Protein AF-A0A2N2LHU9-F1 (afdb_monomer_lite)

Radius of gyration: 34.65 Å; chains: 1; bounding box: 88×57×126 Å

Secondary structure (DSSP, 8-state):
-HHHHHHHHHHHHHHHHHHHHHHHHHHHHHHHTT-HHHHHHHHHHTTHHHHIIIIIHHHHHHHHHHTHHHHS-TTTTT-----SHHHHHHHHHHHHHHS-HHHHHHHHHHHHHHHHHHHTTSSS--EEEE--HHHHHHHHS-BTTBPPHHHHHHHHTTHHHHHHHHHHHHHHHHHTSTTPPPS-SPPHHHHHGGGHHHHHHHHHHHHHHHHHHHHHHHTTS-S--EEEE--TT-GGGHHHHHHHHTS-HHHHHHH-EEEEHHHHHHHHHT-S-TTTS-HHHHHHTTSTT-EEEEHHHHHHHHHHHHHHHHHTT----SPPHHHHHHHHHHHHHHHHHHHHHHHHHHHHHHHHHH-SSHHHHHHHHHHHHHHHHHHHHHHIIIIIIIIIIHHHHHHHHHHHH-TT-SS-HHHHHHHHHHHHHHHHHHHHHHHHHHHHHHHHHHHHHHHHHHHHHHSPP------------

Structure (mmCIF, N/CA/C/O backbone):
data_AF-A0A2N2LHU9-F1
#
_entry.id   AF-A0A2N2LHU9-F1
#
loop_
_atom_site.group_PDB
_atom_site.id
_atom_site.type_symbol
_atom_site.label_atom_id
_atom_site.label_alt_id
_atom_site.label_comp_id
_atom_site.label_asym_id
_atom_site.label_entity_id
_atom_site.label_seq_id
_atom_site.pdbx_PDB_ins_code
_atom_site.Cartn_x
_atom_site.Cartn_y
_atom_site.Cartn_z
_atom_site.occupancy
_atom_site.B_iso_or_equiv
_atom_site.auth_seq_id
_atom_site.auth_comp_id
_atom_site.auth_asym_id
_atom_site.auth_atom_id
_atom_site.pdbx_PDB_model_num
ATOM 1 N N . MET A 1 1 ? 30.032 17.523 -57.297 1.00 66.62 1 MET A N 1
ATOM 2 C CA . MET A 1 1 ? 29.019 16.484 -56.972 1.00 66.62 1 MET A CA 1
ATOM 3 C C . MET A 1 1 ? 29.420 15.546 -55.828 1.00 66.62 1 MET A C 1
ATOM 5 O O . MET A 1 1 ? 28.593 15.325 -54.955 1.00 66.62 1 MET A O 1
ATOM 9 N N . ILE A 1 2 ? 30.651 15.016 -55.773 1.00 69.50 2 ILE A N 1
ATOM 10 C CA . ILE A 1 2 ? 31.076 14.074 -54.710 1.00 69.50 2 ILE A CA 1
ATOM 11 C C . ILE A 1 2 ? 31.023 14.704 -53.305 1.00 69.50 2 ILE A C 1
ATOM 13 O O . ILE A 1 2 ? 30.511 14.085 -52.378 1.00 69.50 2 ILE A O 1
ATOM 17 N N . VAL A 1 3 ? 31.487 15.950 -53.156 1.00 67.38 3 VAL A N 1
ATOM 18 C CA . VAL A 1 3 ? 31.478 16.673 -51.868 1.00 67.38 3 VAL A CA 1
ATOM 19 C C . VAL A 1 3 ? 30.050 16.930 -51.371 1.00 67.38 3 VAL A C 1
ATOM 21 O O . VAL A 1 3 ? 29.759 16.669 -50.212 1.00 67.38 3 VAL A O 1
ATOM 24 N N . ALA A 1 4 ? 29.134 17.331 -52.259 1.00 70.19 4 ALA A N 1
ATOM 25 C CA . ALA A 1 4 ? 27.726 17.558 -51.918 1.00 70.19 4 ALA A CA 1
ATOM 26 C C . ALA A 1 4 ? 27.009 16.269 -51.475 1.00 70.19 4 ALA A C 1
ATOM 28 O O . ALA A 1 4 ? 26.271 16.289 -50.497 1.00 70.19 4 ALA A O 1
ATOM 29 N N . ARG A 1 5 ? 27.278 15.127 -52.130 1.00 73.00 5 ARG A N 1
ATOM 30 C CA . ARG A 1 5 ? 26.761 13.817 -51.688 1.00 73.00 5 ARG A CA 1
ATOM 31 C C . ARG A 1 5 ? 27.273 13.425 -50.303 1.00 73.00 5 ARG A C 1
ATOM 33 O O . ARG A 1 5 ? 26.513 12.877 -49.517 1.00 73.00 5 ARG A O 1
ATOM 40 N N . ARG A 1 6 ? 28.546 13.704 -50.007 1.00 70.44 6 ARG A N 1
ATOM 41 C CA . ARG A 1 6 ? 29.151 13.407 -48.700 1.00 70.44 6 ARG A CA 1
ATOM 42 C C . ARG A 1 6 ? 28.609 14.317 -47.598 1.00 70.44 6 ARG A C 1
ATOM 44 O O . ARG A 1 6 ? 28.276 13.818 -46.534 1.00 70.44 6 ARG A O 1
ATOM 51 N N . ALA A 1 7 ? 28.459 15.612 -47.869 1.00 71.50 7 ALA A N 1
ATOM 52 C CA . ALA A 1 7 ? 27.870 16.559 -46.924 1.00 71.50 7 ALA A CA 1
ATOM 53 C C . ALA A 1 7 ? 26.404 16.215 -46.609 1.00 71.50 7 ALA A C 1
ATOM 55 O O . ALA A 1 7 ? 26.019 16.184 -45.444 1.00 71.50 7 ALA A O 1
ATOM 56 N N . LEU A 1 8 ? 25.615 15.868 -47.634 1.00 72.19 8 LEU A N 1
ATOM 57 C CA . LEU A 1 8 ? 24.232 15.420 -47.465 1.00 72.19 8 LEU A CA 1
ATOM 58 C C . LEU A 1 8 ? 24.150 14.121 -46.651 1.00 72.19 8 LEU A C 1
ATOM 60 O O . LEU A 1 8 ? 23.290 14.003 -45.786 1.00 72.19 8 LEU A O 1
ATOM 64 N N . ALA A 1 9 ? 25.058 13.168 -46.897 1.00 67.75 9 ALA A N 1
ATOM 65 C CA . ALA A 1 9 ? 25.131 11.932 -46.124 1.00 67.75 9 ALA A CA 1
ATOM 66 C C . ALA A 1 9 ? 25.376 12.223 -44.639 1.00 67.75 9 ALA A C 1
ATOM 68 O O . ALA A 1 9 ? 24.613 11.752 -43.808 1.00 67.75 9 ALA A O 1
ATOM 69 N N . VAL A 1 10 ? 26.371 13.055 -44.312 1.00 69.50 10 VAL A N 1
ATOM 70 C CA . VAL A 1 10 ? 26.680 13.427 -42.921 1.00 69.50 10 VAL A CA 1
ATOM 71 C C . VAL A 1 10 ? 25.481 14.104 -42.248 1.00 69.50 10 VAL A C 1
ATOM 73 O O . VAL A 1 10 ? 25.093 13.714 -41.145 1.00 69.50 10 VAL A O 1
ATOM 76 N N . PHE A 1 11 ? 24.848 15.058 -42.937 1.00 72.06 11 PHE A N 1
ATOM 77 C CA . PHE A 1 11 ? 23.692 15.790 -42.417 1.00 72.06 11 PHE A CA 1
ATOM 78 C C . PHE A 1 11 ? 22.481 14.886 -42.146 1.00 72.06 11 PHE A C 1
ATOM 80 O O . PHE A 1 11 ? 21.803 15.073 -41.145 1.00 72.06 11 PHE A O 1
ATOM 87 N N . LEU A 1 12 ? 22.234 13.876 -42.988 1.00 69.88 12 LEU A N 1
ATOM 88 C CA . LEU A 1 12 ? 21.182 12.877 -42.760 1.00 69.88 12 LEU A CA 1
ATOM 89 C C . LEU A 1 12 ? 21.553 11.879 -41.659 1.00 69.88 12 LEU A C 1
ATOM 91 O O . LEU A 1 12 ? 20.685 11.454 -40.903 1.00 69.88 12 LEU A O 1
ATOM 95 N N . THR A 1 13 ? 22.830 11.506 -41.547 1.00 67.56 13 THR A N 1
ATOM 96 C CA . THR A 1 13 ? 23.262 10.504 -40.566 1.00 67.56 13 THR A CA 1
ATOM 97 C C . THR A 1 13 ? 23.193 10.994 -39.128 1.00 67.56 13 THR A C 1
ATOM 99 O O . THR A 1 13 ? 22.858 10.196 -38.267 1.00 67.56 13 THR A O 1
ATOM 102 N N . LEU A 1 14 ? 23.453 12.275 -38.851 1.00 68.19 14 LEU A N 1
ATOM 103 C CA . LEU A 1 14 ? 23.440 12.818 -37.485 1.00 68.19 14 LEU A CA 1
ATOM 104 C C . LEU A 1 14 ? 22.078 12.711 -36.765 1.00 68.19 14 LEU A C 1
ATOM 106 O O . LEU A 1 14 ? 22.046 12.127 -35.683 1.00 68.19 14 LEU A O 1
ATOM 110 N N . PRO A 1 15 ? 20.950 13.202 -37.319 1.00 69.62 15 PRO A N 1
ATOM 111 C CA . PRO A 1 15 ? 19.649 13.092 -36.658 1.00 69.62 15 PRO A CA 1
ATOM 112 C C . PRO A 1 15 ? 19.179 11.637 -36.563 1.00 69.62 15 PRO A C 1
ATOM 114 O O . PRO A 1 15 ? 18.607 11.240 -35.553 1.00 69.62 15 PRO A O 1
ATOM 117 N N . LEU A 1 16 ? 19.470 10.818 -37.578 1.00 68.19 16 LEU A N 1
ATOM 118 C CA . LEU A 1 16 ? 19.182 9.384 -37.542 1.00 68.19 16 LEU A CA 1
ATOM 119 C C . LEU A 1 16 ? 20.010 8.671 -36.461 1.00 68.19 16 LEU A C 1
ATOM 121 O O . LEU A 1 16 ? 19.505 7.781 -35.791 1.00 68.19 16 LEU A O 1
ATOM 125 N N . LEU A 1 17 ? 21.265 9.068 -36.257 1.00 66.44 17 LEU A N 1
ATOM 126 C CA . LEU A 1 17 ? 22.128 8.510 -35.220 1.00 66.44 17 LEU A CA 1
ATOM 127 C C . LEU A 1 17 ? 21.640 8.901 -33.824 1.00 66.44 17 LEU A C 1
ATOM 129 O O . LEU A 1 17 ? 21.577 8.039 -32.956 1.00 66.44 17 LEU A O 1
ATOM 133 N N . ALA A 1 18 ? 21.221 10.153 -33.624 1.00 67.12 18 ALA A N 1
ATOM 134 C CA . ALA A 1 18 ? 20.606 10.591 -32.371 1.00 67.12 18 ALA A CA 1
ATOM 135 C C . ALA A 1 18 ? 19.313 9.812 -32.066 1.00 67.12 18 ALA A C 1
ATOM 137 O O . ALA A 1 18 ? 19.120 9.334 -30.952 1.00 67.12 18 ALA A O 1
ATOM 138 N N . LEU A 1 19 ? 18.454 9.618 -33.069 1.00 69.50 19 LEU A N 1
ATOM 139 C CA . LEU A 1 19 ? 17.185 8.904 -32.912 1.00 69.50 19 LEU A CA 1
ATOM 140 C C . LEU A 1 19 ? 17.389 7.397 -32.689 1.00 69.50 19 LEU A C 1
ATOM 142 O O . LEU A 1 19 ? 16.647 6.774 -31.933 1.00 69.50 19 LEU A O 1
ATOM 146 N N . LEU A 1 20 ? 18.437 6.819 -33.282 1.00 70.06 20 LEU A N 1
ATOM 147 C CA . LEU A 1 20 ? 18.873 5.453 -32.998 1.00 70.06 20 LEU A CA 1
ATOM 148 C C . LEU A 1 20 ? 19.378 5.328 -31.566 1.00 70.06 20 LEU A C 1
ATOM 150 O O . LEU A 1 20 ? 19.017 4.373 -30.890 1.00 70.06 20 LEU A O 1
ATOM 154 N N . LEU A 1 21 ? 20.182 6.283 -31.105 1.00 66.25 21 LEU A N 1
ATOM 155 C CA . LEU A 1 21 ? 20.743 6.292 -29.759 1.00 66.25 21 LEU A CA 1
ATOM 156 C C . LEU A 1 21 ? 19.630 6.314 -28.711 1.00 66.25 21 LEU A C 1
ATOM 158 O O . LEU A 1 21 ? 19.594 5.437 -27.857 1.00 66.25 21 LEU A O 1
ATOM 162 N N . VAL A 1 22 ? 18.668 7.229 -28.865 1.00 67.94 22 VAL A N 1
ATOM 163 C CA . VAL A 1 22 ? 17.454 7.290 -28.036 1.00 67.94 22 VAL A CA 1
ATOM 164 C C . VAL A 1 22 ? 16.664 5.986 -28.126 1.00 67.94 22 VAL A C 1
ATOM 166 O O . VAL A 1 22 ? 16.241 5.443 -27.112 1.00 67.94 22 VAL A O 1
ATOM 169 N N . GLY A 1 23 ? 16.485 5.438 -29.328 1.00 69.25 23 GLY A N 1
ATOM 170 C CA . GLY A 1 23 ? 15.785 4.171 -29.500 1.00 69.25 23 GLY A CA 1
ATOM 171 C C . GLY A 1 23 ? 16.455 3.022 -28.741 1.00 69.25 23 GLY A C 1
ATOM 172 O O . GLY A 1 23 ? 15.775 2.296 -28.024 1.00 69.25 23 GLY A O 1
ATOM 173 N N . VAL A 1 24 ? 17.774 2.843 -28.886 1.00 68.00 24 VAL A N 1
ATOM 174 C CA . VAL A 1 24 ? 18.517 1.730 -28.268 1.00 68.00 24 VAL A CA 1
ATOM 175 C C . VAL A 1 24 ? 18.502 1.847 -26.750 1.00 68.00 24 VAL A C 1
ATOM 177 O O . VAL A 1 24 ? 18.266 0.841 -26.080 1.00 68.00 24 VAL A O 1
ATOM 180 N N . THR A 1 25 ? 18.730 3.047 -26.208 1.00 65.69 25 THR A N 1
ATOM 181 C CA . THR A 1 25 ? 18.725 3.266 -24.757 1.00 65.69 25 THR A CA 1
ATOM 182 C C . THR A 1 25 ? 17.349 2.963 -24.178 1.00 65.69 25 THR A C 1
ATOM 184 O O . THR A 1 25 ? 17.231 2.107 -23.303 1.00 65.69 25 THR A O 1
ATOM 187 N N . PHE A 1 26 ? 16.285 3.541 -24.738 1.00 67.75 26 PHE A N 1
ATOM 188 C CA . PHE A 1 26 ? 14.921 3.287 -24.269 1.00 67.75 26 PHE A CA 1
ATOM 189 C C . PHE A 1 26 ? 14.481 1.836 -24.465 1.00 67.75 26 PHE A C 1
ATOM 191 O O . PHE A 1 26 ? 13.870 1.248 -23.573 1.00 67.75 26 PHE A O 1
ATOM 198 N N . GLY A 1 27 ? 14.817 1.220 -25.600 1.00 70.75 27 GLY A N 1
ATOM 199 C CA . GLY A 1 27 ? 14.538 -0.190 -25.855 1.00 70.75 27 GLY A CA 1
ATOM 200 C C . GLY A 1 27 ? 15.190 -1.096 -24.822 1.00 70.75 27 GLY A C 1
ATOM 201 O O . GLY A 1 27 ? 14.538 -1.991 -24.284 1.00 70.75 27 GLY A O 1
ATOM 202 N N . ALA A 1 28 ? 16.455 -0.824 -24.498 1.00 67.38 28 ALA A N 1
ATOM 203 C CA . ALA A 1 28 ? 17.194 -1.589 -23.514 1.00 67.38 28 ALA A CA 1
ATOM 204 C C . ALA A 1 28 ? 16.640 -1.407 -22.089 1.00 67.38 28 ALA A C 1
ATOM 206 O O . ALA A 1 28 ? 16.365 -2.411 -21.428 1.00 67.38 28 ALA A O 1
ATOM 207 N N . ALA A 1 29 ? 16.411 -0.169 -21.643 1.00 69.00 29 ALA A N 1
ATOM 208 C CA . ALA A 1 29 ? 15.752 0.089 -20.358 1.00 69.00 29 ALA A CA 1
ATOM 209 C C . ALA A 1 29 ? 14.406 -0.635 -20.278 1.00 69.00 29 ALA A C 1
ATOM 211 O O . ALA A 1 29 ? 14.151 -1.375 -19.332 1.00 69.00 29 ALA A O 1
ATOM 212 N N . SER A 1 30 ? 13.575 -0.508 -21.317 1.00 74.44 30 SER A N 1
ATOM 213 C CA . SER A 1 30 ? 12.229 -1.081 -21.311 1.00 74.44 30 SER A CA 1
ATOM 214 C C . SER A 1 30 ? 12.210 -2.605 -21.234 1.00 74.44 30 SER A C 1
ATOM 216 O O . SER A 1 30 ? 11.245 -3.171 -20.732 1.00 74.44 30 SER A O 1
ATOM 218 N N . ALA A 1 31 ? 13.236 -3.284 -21.754 1.00 72.69 31 ALA A N 1
ATOM 219 C CA . ALA A 1 31 ? 13.281 -4.741 -21.783 1.00 72.69 31 ALA A CA 1
ATOM 220 C C . ALA A 1 31 ? 13.703 -5.338 -20.436 1.00 72.69 31 ALA A C 1
ATOM 222 O O . ALA A 1 31 ? 13.158 -6.373 -20.061 1.00 72.69 31 ALA A O 1
ATOM 223 N N . THR A 1 32 ? 14.642 -4.690 -19.739 1.00 76.50 32 THR A N 1
ATOM 224 C CA . THR A 1 32 ? 15.217 -5.197 -18.483 1.00 76.50 32 THR A CA 1
ATOM 225 C C . THR A 1 32 ? 14.549 -4.568 -17.269 1.00 76.50 32 THR A C 1
ATOM 227 O O . THR A 1 32 ? 14.019 -5.279 -16.431 1.00 76.50 32 THR A O 1
ATOM 230 N N . VAL A 1 33 ? 14.511 -3.239 -17.211 1.00 75.62 33 VAL A N 1
ATOM 231 C CA . VAL A 1 33 ? 14.132 -2.507 -15.997 1.00 75.62 33 VAL A CA 1
ATOM 232 C C . VAL A 1 33 ? 12.628 -2.468 -15.810 1.00 75.62 33 VAL A C 1
ATOM 234 O O . VAL A 1 33 ? 12.125 -2.587 -14.705 1.00 75.62 33 VAL A O 1
ATOM 237 N N . LEU A 1 34 ? 11.889 -2.388 -16.915 1.00 81.81 34 LEU A N 1
ATOM 238 C CA . LEU A 1 34 ? 10.439 -2.551 -16.894 1.00 81.81 34 LEU A CA 1
ATOM 239 C C . LEU A 1 34 ? 10.053 -4.035 -17.004 1.00 81.81 34 LEU A C 1
ATOM 241 O O . LEU A 1 34 ? 9.170 -4.401 -17.787 1.00 81.81 34 LEU A O 1
ATOM 245 N N . SER A 1 35 ? 10.767 -4.904 -16.290 1.00 89.69 35 SER A N 1
ATOM 246 C CA . SER A 1 35 ? 10.331 -6.276 -16.040 1.00 89.69 35 SER A CA 1
ATOM 247 C C . SER A 1 35 ? 10.011 -6.417 -14.558 1.00 89.69 35 SER A C 1
ATOM 249 O O . SER A 1 35 ? 10.742 -5.894 -13.724 1.00 89.69 35 SER A O 1
ATOM 251 N N . GLY A 1 36 ? 8.895 -7.079 -14.247 1.00 92.38 36 GLY A N 1
ATOM 252 C CA . GLY A 1 36 ? 8.500 -7.299 -12.858 1.00 92.38 36 GLY A CA 1
ATOM 253 C C . GLY A 1 36 ? 9.539 -8.113 -12.092 1.00 92.38 36 GLY A C 1
ATOM 254 O O . GLY A 1 36 ? 9.834 -7.766 -10.961 1.00 92.38 36 GLY A O 1
ATOM 255 N N . ASP A 1 37 ? 10.164 -9.101 -12.748 1.00 94.25 37 ASP A N 1
ATOM 256 C CA . ASP A 1 37 ? 11.240 -9.908 -12.157 1.00 94.25 37 ASP A CA 1
ATOM 257 C C . ASP A 1 37 ? 12.432 -9.050 -11.727 1.00 94.25 37 ASP A C 1
ATOM 259 O O . ASP A 1 37 ? 12.875 -9.153 -10.598 1.00 94.25 37 ASP A O 1
ATOM 263 N N . TYR A 1 38 ? 12.901 -8.143 -12.588 1.00 91.44 38 TYR A N 1
ATOM 264 C CA . TYR A 1 38 ? 14.021 -7.270 -12.237 1.00 91.44 38 TYR A CA 1
ATOM 265 C C . TYR A 1 38 ? 13.700 -6.333 -11.065 1.00 91.44 38 TYR A C 1
ATOM 267 O O . TYR A 1 38 ? 14.576 -6.065 -10.253 1.00 91.44 38 TYR A O 1
ATOM 275 N N . LEU A 1 39 ? 12.472 -5.806 -10.985 1.00 90.69 39 LEU A N 1
ATOM 276 C CA . LEU A 1 39 ? 12.081 -4.942 -9.868 1.00 90.69 39 LEU A CA 1
ATOM 277 C C . LEU A 1 39 ? 11.935 -5.732 -8.564 1.00 90.69 39 LEU A C 1
ATOM 279 O O . LEU A 1 39 ? 12.371 -5.235 -7.534 1.00 90.69 39 LEU A O 1
ATOM 283 N N . ALA A 1 40 ? 11.375 -6.942 -8.620 1.00 94.38 40 ALA A N 1
ATOM 284 C CA . ALA A 1 40 ? 11.322 -7.854 -7.480 1.00 94.38 40 ALA A CA 1
ATOM 285 C C . ALA A 1 40 ? 12.737 -8.202 -6.984 1.00 94.38 40 ALA A C 1
ATOM 287 O O . ALA A 1 40 ? 13.039 -8.008 -5.811 1.00 94.38 40 ALA A O 1
ATOM 288 N N . ASP A 1 41 ? 13.638 -8.591 -7.896 1.00 93.81 41 ASP A N 1
ATOM 289 C CA . ASP A 1 41 ? 15.040 -8.885 -7.574 1.00 93.81 41 ASP A CA 1
ATOM 290 C C . ASP A 1 41 ? 15.747 -7.651 -6.982 1.00 93.81 41 ASP A C 1
ATOM 292 O O . ASP A 1 41 ? 16.462 -7.766 -5.996 1.00 93.81 41 ASP A O 1
ATOM 296 N N . ALA A 1 42 ? 15.509 -6.446 -7.518 1.00 89.69 42 ALA A N 1
ATOM 297 C CA . ALA A 1 42 ? 16.085 -5.211 -6.975 1.00 89.69 42 ALA A CA 1
ATOM 298 C C . ALA A 1 42 ? 15.544 -4.859 -5.575 1.00 89.69 42 ALA A C 1
ATOM 300 O O . ALA A 1 42 ? 16.261 -4.278 -4.757 1.00 89.69 42 ALA A O 1
ATOM 301 N N . MET A 1 43 ? 14.281 -5.182 -5.282 1.00 93.19 43 MET A N 1
ATOM 302 C CA . MET A 1 43 ? 13.709 -5.012 -3.943 1.00 93.19 43 MET A CA 1
ATOM 303 C C . MET A 1 43 ? 14.303 -6.014 -2.949 1.00 93.19 43 MET A C 1
ATOM 305 O O . MET A 1 43 ? 14.592 -5.629 -1.818 1.00 93.19 43 MET A O 1
ATOM 309 N N . ASP A 1 44 ? 14.541 -7.254 -3.374 1.00 94.38 44 ASP A N 1
ATOM 310 C CA . ASP A 1 44 ? 15.226 -8.273 -2.570 1.00 94.38 44 ASP A CA 1
ATOM 311 C C . ASP A 1 44 ? 16.695 -7.890 -2.315 1.00 94.38 44 ASP A C 1
ATOM 313 O O . ASP A 1 44 ? 17.121 -7.803 -1.168 1.00 94.38 44 ASP A O 1
ATOM 317 N N . ASP A 1 45 ? 17.440 -7.517 -3.363 1.00 92.62 45 ASP A N 1
ATOM 318 C CA . ASP A 1 45 ? 18.858 -7.127 -3.289 1.00 92.62 45 ASP A CA 1
ATOM 319 C C . ASP A 1 45 ? 19.107 -5.899 -2.392 1.00 92.62 45 ASP A C 1
ATOM 321 O O . ASP A 1 45 ? 20.206 -5.714 -1.864 1.00 92.62 45 ASP A O 1
ATOM 325 N N . THR A 1 46 ? 18.099 -5.039 -2.221 1.00 90.31 46 THR A N 1
ATOM 326 C CA . THR A 1 46 ? 18.175 -3.845 -1.364 1.00 90.31 46 THR A CA 1
ATOM 327 C C . THR A 1 46 ? 17.596 -4.063 0.035 1.00 90.31 46 THR A C 1
ATOM 329 O O . THR A 1 46 ? 17.397 -3.082 0.762 1.00 90.31 46 THR A O 1
ATOM 332 N N . ASP A 1 47 ? 17.291 -5.307 0.419 1.00 94.56 47 ASP A N 1
ATOM 333 C CA . ASP A 1 47 ? 16.601 -5.655 1.667 1.00 94.56 47 ASP A CA 1
ATOM 334 C C . ASP A 1 47 ? 15.340 -4.790 1.878 1.00 94.56 47 ASP A C 1
ATOM 336 O O . ASP A 1 47 ? 15.015 -4.379 2.996 1.00 94.56 47 ASP A O 1
ATOM 340 N N . PHE A 1 48 ? 14.651 -4.410 0.793 1.00 92.88 48 PHE A N 1
ATOM 341 C CA . PHE A 1 48 ? 13.569 -3.429 0.851 1.00 92.88 48 PHE A CA 1
ATOM 342 C C . PHE A 1 48 ? 12.447 -3.918 1.766 1.00 92.88 48 PHE A C 1
ATOM 344 O O . PHE A 1 48 ? 11.994 -3.176 2.637 1.00 92.88 48 PHE A O 1
ATOM 351 N N . TYR A 1 49 ? 12.030 -5.176 1.606 1.00 94.06 49 TYR A N 1
ATOM 352 C CA . TYR A 1 49 ? 10.955 -5.773 2.399 1.00 94.06 49 TYR A CA 1
ATOM 353 C C . TYR A 1 49 ? 11.303 -5.816 3.881 1.00 94.06 49 TYR A C 1
ATOM 355 O O . TYR A 1 49 ? 10.503 -5.373 4.708 1.00 94.06 49 TYR A O 1
ATOM 363 N N . HIS A 1 50 ? 12.523 -6.252 4.200 1.00 95.38 50 HIS A N 1
ATOM 364 C CA . HIS A 1 50 ? 13.024 -6.264 5.563 1.00 95.38 50 HIS A CA 1
ATOM 365 C C . HIS A 1 50 ? 13.026 -4.863 6.173 1.00 95.38 50 HIS A C 1
ATOM 367 O O . HIS A 1 50 ? 12.509 -4.673 7.267 1.00 95.38 50 HIS A O 1
ATOM 373 N N . ARG A 1 51 ? 13.531 -3.848 5.462 1.00 92.75 51 ARG A N 1
ATOM 374 C CA . ARG A 1 51 ? 13.565 -2.467 5.973 1.00 92.75 51 ARG A CA 1
ATOM 375 C C . ARG A 1 51 ? 12.171 -1.875 6.153 1.00 92.75 51 ARG A C 1
ATOM 377 O O . ARG A 1 51 ? 11.899 -1.244 7.172 1.00 92.75 51 ARG A O 1
ATOM 384 N N . VAL A 1 52 ? 11.253 -2.106 5.214 1.00 90.06 52 VAL A N 1
ATOM 385 C CA . VAL A 1 52 ? 9.851 -1.684 5.366 1.00 90.06 52 VAL A CA 1
ATOM 386 C C . VAL A 1 52 ? 9.199 -2.364 6.573 1.00 90.06 52 VAL A C 1
ATOM 388 O O . VAL A 1 52 ? 8.459 -1.718 7.312 1.00 90.06 52 VAL A O 1
ATOM 391 N N . HIS A 1 53 ? 9.492 -3.639 6.817 1.00 94.00 53 HIS A N 1
ATOM 392 C CA . HIS A 1 53 ? 8.928 -4.384 7.943 1.00 94.00 53 HIS A CA 1
ATOM 393 C C . HIS A 1 53 ? 9.557 -4.005 9.294 1.00 94.00 53 HIS A C 1
ATOM 395 O O . HIS A 1 53 ? 8.839 -3.744 10.261 1.00 94.00 53 HIS A O 1
ATOM 401 N N . ALA A 1 54 ? 10.885 -3.937 9.360 1.00 93.62 54 ALA A N 1
ATOM 402 C CA . ALA A 1 54 ? 11.657 -3.739 10.584 1.00 93.62 54 ALA A CA 1
ATOM 403 C C . ALA A 1 54 ? 11.773 -2.268 11.005 1.00 93.62 54 ALA A C 1
ATOM 405 O O . ALA A 1 54 ? 11.817 -1.985 12.200 1.00 93.62 54 ALA A O 1
ATOM 406 N N . GLU A 1 55 ? 11.808 -1.334 10.051 1.00 92.25 55 GLU A N 1
ATOM 407 C CA . GLU A 1 55 ? 11.956 0.107 10.306 1.00 92.25 55 GLU A CA 1
ATOM 408 C C . GLU A 1 55 ? 10.691 0.877 9.906 1.00 92.25 55 GLU A C 1
ATOM 410 O O . GLU A 1 55 ? 10.217 1.737 10.652 1.00 92.25 55 GLU A O 1
ATOM 415 N N . GLY A 1 56 ? 10.109 0.529 8.752 1.00 90.69 56 GLY A N 1
ATOM 416 C CA . GLY A 1 56 ? 8.918 1.167 8.191 1.00 90.69 56 GLY A CA 1
ATOM 417 C C . GLY A 1 56 ? 7.694 1.070 9.100 1.00 90.69 56 GLY A C 1
ATOM 418 O O . GLY A 1 56 ? 7.133 2.094 9.490 1.00 90.69 56 GLY A O 1
ATOM 419 N N . LEU A 1 57 ? 7.291 -0.152 9.464 1.00 92.19 57 LEU A N 1
ATOM 420 C CA . LEU A 1 57 ? 6.119 -0.394 10.312 1.00 92.19 57 LEU A CA 1
ATOM 421 C C . LEU A 1 57 ? 6.214 0.289 11.688 1.00 92.19 57 LEU A C 1
ATOM 423 O O . LEU A 1 57 ? 5.285 1.033 12.009 1.00 92.19 57 LEU A O 1
ATOM 427 N N . PRO A 1 58 ? 7.290 0.132 12.488 1.00 93.06 58 PRO A N 1
ATOM 428 C CA . PRO A 1 58 ? 7.365 0.810 13.782 1.00 93.06 58 PRO A CA 1
ATOM 429 C C . PRO A 1 58 ? 7.272 2.331 13.673 1.00 93.06 58 PRO A C 1
ATOM 431 O O . PRO A 1 58 ? 6.604 2.972 14.482 1.00 93.06 58 PRO A O 1
ATOM 434 N N . ALA A 1 59 ? 7.899 2.930 12.662 1.00 90.12 59 ALA A N 1
ATOM 435 C CA . ALA A 1 59 ? 7.833 4.372 12.481 1.00 90.12 59 ALA A CA 1
ATOM 436 C C . ALA A 1 59 ? 6.468 4.845 11.947 1.00 90.12 59 ALA A C 1
ATOM 438 O O . ALA A 1 59 ? 6.034 5.938 12.307 1.00 90.12 59 ALA A O 1
ATOM 439 N N . LEU A 1 60 ? 5.748 4.031 11.164 1.00 90.00 60 LEU A N 1
ATOM 440 C CA . LEU A 1 60 ? 4.345 4.296 10.817 1.00 90.00 60 LEU A CA 1
ATOM 441 C C . LEU A 1 60 ? 3.438 4.248 12.053 1.00 90.00 60 LEU A C 1
ATOM 443 O O . LEU A 1 60 ? 2.603 5.137 12.219 1.00 90.00 60 LEU A O 1
ATOM 447 N N . VAL A 1 61 ? 3.626 3.260 12.938 1.00 92.69 61 VAL A N 1
ATOM 448 C CA . VAL A 1 61 ? 2.903 3.174 14.220 1.00 92.69 61 VAL A CA 1
ATOM 449 C C . VAL A 1 61 ? 3.200 4.396 15.074 1.00 92.69 61 VAL A C 1
ATOM 451 O O . VAL A 1 61 ? 2.270 5.046 15.541 1.00 92.69 61 VAL A O 1
ATOM 454 N N . GLN A 1 62 ? 4.477 4.747 15.233 1.00 91.75 62 GLN A N 1
ATOM 455 C CA . GLN A 1 62 ? 4.892 5.931 15.979 1.00 91.75 62 GLN A CA 1
ATOM 456 C C . GLN A 1 62 ? 4.237 7.195 15.411 1.00 91.75 62 GLN A C 1
ATOM 458 O O . GLN A 1 62 ? 3.611 7.948 16.149 1.00 91.75 62 GLN A O 1
ATOM 463 N N . GLN A 1 63 ? 4.301 7.392 14.091 1.00 89.19 63 GLN A N 1
ATOM 464 C CA . GLN A 1 63 ? 3.692 8.549 13.439 1.00 89.19 63 GLN A CA 1
ATOM 465 C C . GLN A 1 63 ? 2.174 8.595 13.659 1.00 89.19 63 GLN A C 1
ATOM 467 O O . GLN A 1 63 ? 1.624 9.678 13.861 1.00 89.19 63 GLN A O 1
ATOM 472 N N . TYR A 1 64 ? 1.499 7.442 13.604 1.00 89.44 64 TYR A N 1
ATOM 473 C CA . TYR A 1 64 ? 0.065 7.341 13.860 1.00 89.44 64 TYR A CA 1
ATOM 474 C C . TYR A 1 64 ? -0.281 7.701 15.307 1.00 89.44 64 TYR A C 1
ATOM 476 O O . TYR A 1 64 ? -1.180 8.501 15.531 1.00 89.44 64 TYR A O 1
ATOM 484 N N . VAL A 1 65 ? 0.463 7.166 16.273 1.00 91.06 65 VAL A N 1
ATOM 485 C CA . VAL A 1 65 ? 0.278 7.418 17.709 1.00 91.06 65 VAL A CA 1
ATOM 486 C C . VAL A 1 65 ? 0.568 8.882 18.076 1.00 91.06 65 VAL A C 1
ATOM 488 O O . VAL A 1 65 ? -0.154 9.479 18.880 1.00 91.06 65 VAL A O 1
ATOM 491 N N . ASP A 1 66 ? 1.571 9.495 17.445 1.00 90.44 66 ASP A N 1
ATOM 492 C CA . ASP A 1 66 ? 1.922 10.904 17.656 1.00 90.44 66 ASP A CA 1
ATOM 493 C C . ASP A 1 66 ? 0.850 11.863 17.114 1.00 90.44 66 ASP A C 1
ATOM 495 O O . ASP A 1 66 ? 0.576 12.886 17.738 1.00 90.44 66 ASP A O 1
ATOM 499 N N . HIS A 1 67 ? 0.202 11.511 15.997 1.00 88.19 67 HIS A N 1
ATOM 500 C CA . HIS A 1 67 ? -0.803 12.342 15.312 1.00 88.19 67 HIS A CA 1
ATOM 501 C C . HIS A 1 67 ? -2.216 11.743 15.384 1.00 88.19 67 HIS A C 1
ATOM 503 O O . HIS A 1 67 ? -3.042 11.967 14.498 1.00 88.19 67 HIS A O 1
ATOM 509 N N . GLN A 1 68 ? -2.503 10.950 16.419 1.00 87.06 68 GLN A N 1
ATOM 510 C CA . GLN A 1 68 ? -3.761 10.203 16.517 1.00 87.06 68 GLN A CA 1
ATOM 511 C C . GLN A 1 68 ? -5.004 11.108 16.512 1.00 87.06 68 GLN A C 1
ATOM 513 O O . GLN A 1 68 ? -6.028 10.735 15.951 1.00 87.06 68 GLN A O 1
ATOM 518 N N . GLU A 1 69 ? -4.895 12.323 17.056 1.00 83.56 69 GLU A N 1
ATOM 519 C CA . GLU A 1 69 ? -5.983 13.313 17.122 1.00 83.56 69 GLU A CA 1
ATOM 520 C C . GLU A 1 69 ? -6.429 13.786 15.727 1.00 83.56 69 GLU A C 1
ATOM 522 O O . GLU A 1 69 ? -7.603 14.074 15.516 1.00 83.56 69 GLU A O 1
ATOM 527 N N . GLU A 1 70 ? -5.511 13.812 14.758 1.00 85.69 70 GLU A N 1
ATOM 528 C CA . GLU A 1 70 ? -5.778 14.247 13.381 1.00 85.69 70 GLU A CA 1
ATOM 529 C C . GLU A 1 70 ? -6.144 13.080 12.452 1.00 85.69 70 GLU A C 1
ATOM 531 O O . GLU A 1 70 ? -6.718 13.289 11.384 1.00 85.69 70 GLU A O 1
ATOM 536 N N . ARG A 1 71 ? -5.768 11.847 12.824 1.00 81.56 71 ARG A N 1
ATOM 537 C CA . ARG A 1 71 ? -5.840 10.665 11.947 1.00 81.56 71 ARG A CA 1
ATOM 538 C C . ARG A 1 71 ? -6.899 9.646 12.336 1.00 81.56 71 ARG A C 1
ATOM 540 O O . ARG A 1 71 ? -7.259 8.813 11.502 1.00 81.56 71 ARG A O 1
ATOM 547 N N . LEU A 1 72 ? -7.374 9.659 13.579 1.00 79.94 72 LEU A N 1
ATOM 548 C CA . LEU A 1 72 ? -8.479 8.799 13.981 1.00 79.94 72 LEU A CA 1
ATOM 549 C C . LEU A 1 72 ? -9.778 9.306 13.335 1.00 79.94 72 LEU A C 1
ATOM 551 O O . LEU A 1 72 ? -10.059 10.506 13.387 1.00 79.94 72 LEU A O 1
ATOM 555 N N . PRO A 1 73 ? -10.600 8.407 12.763 1.00 77.38 73 PRO A N 1
ATOM 556 C CA . PRO A 1 73 ? -11.967 8.736 12.379 1.00 77.38 73 PRO A CA 1
ATOM 557 C C . PRO A 1 73 ? -12.717 9.417 13.530 1.00 77.38 73 PRO A C 1
ATOM 559 O O . PRO A 1 73 ? -12.491 9.080 14.692 1.00 77.38 73 PRO A O 1
ATOM 562 N N . ASP A 1 74 ? -13.658 10.315 13.231 1.00 75.00 74 ASP A N 1
ATOM 563 C CA . ASP A 1 74 ? -14.411 11.070 14.249 1.00 75.00 74 ASP A CA 1
ATOM 564 C C . ASP A 1 74 ? -15.055 10.180 15.323 1.00 75.00 74 ASP A C 1
ATOM 566 O O . ASP A 1 74 ? -15.163 10.561 16.493 1.00 75.00 74 ASP A O 1
ATOM 570 N N . ASN A 1 75 ? -15.464 8.965 14.947 1.00 69.81 75 ASN A N 1
ATOM 571 C CA . ASN A 1 75 ? -16.049 7.979 15.851 1.00 69.81 75 ASN A CA 1
ATOM 572 C C . ASN A 1 75 ? -15.016 7.232 16.715 1.00 69.81 75 ASN A C 1
ATOM 574 O O . ASN A 1 75 ? -15.418 6.524 17.625 1.00 69.81 75 ASN A O 1
ATOM 578 N N . LEU A 1 76 ? -13.713 7.377 16.460 1.00 75.75 76 LEU A N 1
ATOM 579 C CA . LEU A 1 76 ? -12.616 6.775 17.226 1.00 75.75 76 LEU A CA 1
ATOM 580 C C . LEU A 1 76 ? -11.699 7.804 17.901 1.00 75.75 76 LEU A C 1
ATOM 582 O O . LEU A 1 76 ? -10.847 7.400 18.678 1.00 75.75 76 LEU A O 1
ATOM 586 N N . GLN A 1 77 ? -11.887 9.111 17.686 1.00 72.69 77 GLN A N 1
ATOM 587 C CA . GLN A 1 77 ? -11.096 10.181 18.331 1.00 72.69 77 GLN A CA 1
ATOM 588 C C . GLN A 1 77 ? -11.083 10.134 19.873 1.00 72.69 77 GLN A C 1
ATOM 590 O O . GLN A 1 77 ? -10.236 10.760 20.496 1.00 72.69 77 GLN A O 1
ATOM 595 N N . GLY A 1 78 ? -11.999 9.385 20.500 1.00 68.38 78 GLY A N 1
ATOM 596 C CA . GLY A 1 78 ? -11.973 9.132 21.945 1.00 68.38 78 GLY A CA 1
ATOM 597 C C . GLY A 1 78 ? -10.999 8.029 22.372 1.00 68.38 78 GLY A C 1
ATOM 598 O O . GLY A 1 78 ? -10.755 7.879 23.556 1.00 68.38 78 GLY A O 1
ATOM 599 N N . MET A 1 79 ? -10.436 7.239 21.458 1.00 75.31 79 MET A N 1
ATOM 600 C CA . MET A 1 79 ? -9.503 6.168 21.800 1.00 75.31 79 MET A CA 1
ATOM 601 C C . MET A 1 79 ? -8.092 6.745 21.942 1.00 75.31 79 MET A C 1
ATOM 603 O O . MET A 1 79 ? -7.431 7.041 20.951 1.00 75.31 79 MET A O 1
ATOM 607 N N . ASN A 1 80 ? -7.625 6.916 23.179 1.00 81.38 80 ASN A N 1
ATOM 608 C CA . ASN A 1 80 ? -6.282 7.427 23.440 1.00 81.38 80 ASN A CA 1
ATOM 609 C C . ASN A 1 80 ? -5.260 6.282 23.391 1.00 81.38 80 ASN A C 1
ATOM 611 O O . ASN A 1 80 ? -5.088 5.545 24.368 1.00 81.38 80 ASN A O 1
ATOM 615 N N . LEU A 1 81 ? -4.584 6.123 22.252 1.00 85.94 81 LEU A N 1
ATOM 616 C CA . LEU A 1 81 ? -3.516 5.143 22.119 1.00 85.94 81 LEU A CA 1
ATOM 617 C C . LEU A 1 81 ? -2.312 5.554 22.978 1.00 85.94 81 LEU A C 1
ATOM 619 O O . LEU A 1 81 ? -1.899 6.720 22.978 1.00 85.94 81 LEU A O 1
ATOM 623 N N . PRO A 1 82 ? -1.714 4.604 23.709 1.00 87.94 82 PRO A N 1
ATOM 624 C CA . PRO A 1 82 ? -0.525 4.876 24.497 1.00 87.94 82 PRO A CA 1
ATOM 625 C C . PRO A 1 82 ? 0.669 5.305 23.632 1.00 87.94 82 PRO A C 1
ATOM 627 O O . PRO A 1 82 ? 1.055 4.619 22.687 1.00 87.94 82 PRO A O 1
ATOM 630 N N . ARG A 1 83 ? 1.293 6.427 24.018 1.00 91.31 83 ARG A N 1
ATOM 631 C CA . ARG A 1 83 ? 2.458 7.025 23.338 1.00 91.31 83 ARG A CA 1
ATOM 632 C C . ARG A 1 83 ? 3.813 6.522 23.838 1.00 91.31 83 ARG A C 1
ATOM 634 O O . ARG A 1 83 ? 4.852 6.969 23.359 1.00 91.31 83 ARG A O 1
ATOM 641 N N . ASP A 1 84 ? 3.836 5.653 24.846 1.00 92.94 84 ASP A N 1
ATOM 642 C CA . ASP A 1 84 ? 5.099 5.181 25.404 1.00 92.94 84 ASP A CA 1
ATOM 643 C C . ASP A 1 84 ? 5.787 4.150 24.478 1.00 92.94 84 ASP A C 1
ATOM 645 O O . ASP A 1 84 ? 5.114 3.414 23.750 1.00 92.94 84 ASP A O 1
ATOM 649 N N . PRO A 1 85 ? 7.130 4.047 24.514 1.00 93.75 85 PRO A N 1
ATOM 650 C CA . PRO A 1 85 ? 7.868 3.181 23.592 1.00 93.75 85 PRO A CA 1
ATOM 651 C C . PRO A 1 85 ? 7.505 1.694 23.675 1.00 93.75 85 PRO A C 1
ATOM 653 O O . PRO A 1 85 ? 7.599 0.985 22.673 1.00 93.75 85 PRO A O 1
ATOM 656 N N . ARG A 1 86 ? 7.106 1.195 24.855 1.00 94.81 86 ARG A N 1
ATOM 657 C CA . ARG A 1 86 ? 6.706 -0.211 25.009 1.00 94.81 86 ARG A CA 1
ATOM 658 C C . ARG A 1 86 ? 5.396 -0.454 24.274 1.00 94.81 86 ARG A C 1
ATOM 660 O O . ARG A 1 86 ? 5.257 -1.472 23.601 1.00 94.81 86 ARG A O 1
ATOM 667 N N . SER A 1 87 ? 4.473 0.489 24.372 1.00 93.25 87 SER A N 1
ATOM 668 C CA . SER A 1 87 ? 3.190 0.391 23.704 1.00 93.25 87 SER A CA 1
ATOM 669 C C . SER A 1 87 ? 3.291 0.431 22.187 1.00 93.25 87 SER A C 1
ATOM 671 O O . SER A 1 87 ? 2.712 -0.412 21.504 1.00 93.25 87 SER A O 1
ATOM 673 N N . VAL A 1 88 ? 4.117 1.334 21.660 1.00 94.06 88 VAL A N 1
ATOM 674 C CA . VAL A 1 88 ? 4.437 1.378 20.227 1.00 94.06 88 VAL A CA 1
ATOM 675 C C . VAL A 1 88 ? 5.056 0.057 19.770 1.00 94.06 88 VAL A C 1
ATOM 677 O O . VAL A 1 88 ? 4.657 -0.473 18.735 1.00 94.06 88 VAL A O 1
ATOM 680 N N . ALA A 1 89 ? 5.965 -0.531 20.555 1.00 95.94 89 ALA A N 1
ATOM 681 C CA . ALA A 1 89 ? 6.551 -1.834 20.236 1.00 95.94 89 ALA A CA 1
ATOM 682 C C . ALA A 1 89 ? 5.503 -2.963 20.201 1.00 95.94 89 ALA A C 1
ATOM 684 O O . ALA A 1 89 ? 5.546 -3.798 19.301 1.00 95.94 89 ALA A O 1
ATOM 685 N N . ARG A 1 90 ? 4.529 -2.970 21.120 1.00 96.19 90 ARG A N 1
ATOM 686 C CA . ARG A 1 90 ? 3.428 -3.952 21.122 1.00 96.19 90 ARG A CA 1
ATOM 687 C C . ARG A 1 90 ? 2.486 -3.798 19.935 1.00 96.19 90 ARG A C 1
ATOM 689 O O . ARG A 1 90 ? 2.158 -4.788 19.290 1.00 96.19 90 ARG A O 1
ATOM 696 N N . LEU A 1 91 ? 2.081 -2.572 19.614 1.00 95.12 91 LEU A N 1
ATOM 697 C CA . LEU A 1 91 ? 1.266 -2.302 18.426 1.00 95.12 91 LEU A CA 1
ATOM 698 C C . LEU A 1 91 ? 2.016 -2.695 17.144 1.00 95.12 91 LEU A C 1
ATOM 700 O O . LEU A 1 91 ? 1.434 -3.286 16.234 1.00 95.12 91 LEU A O 1
ATOM 704 N N . THR A 1 92 ? 3.325 -2.436 17.105 1.00 96.50 92 THR A N 1
ATOM 705 C CA . THR A 1 92 ? 4.202 -2.858 16.008 1.00 96.50 92 THR A CA 1
ATOM 706 C C . THR A 1 92 ? 4.243 -4.379 15.880 1.00 96.50 92 THR A C 1
ATOM 708 O O . THR A 1 92 ? 4.099 -4.882 14.774 1.00 96.50 92 THR A O 1
ATOM 711 N N . GLU A 1 93 ? 4.367 -5.121 16.984 1.00 97.00 93 GLU A N 1
ATOM 712 C CA . GLU A 1 93 ? 4.368 -6.593 16.994 1.00 97.00 93 GLU A CA 1
ATOM 713 C C . GLU A 1 93 ? 3.068 -7.179 16.412 1.00 97.00 93 GLU A C 1
ATOM 715 O O . GLU A 1 93 ? 3.105 -8.114 15.603 1.00 97.00 93 GLU A O 1
ATOM 720 N N . VAL A 1 94 ? 1.916 -6.595 16.766 1.00 96.81 94 VAL A N 1
ATOM 721 C CA . VAL A 1 94 ? 0.610 -6.975 16.202 1.00 96.81 94 VAL A CA 1
ATOM 722 C C . VAL A 1 9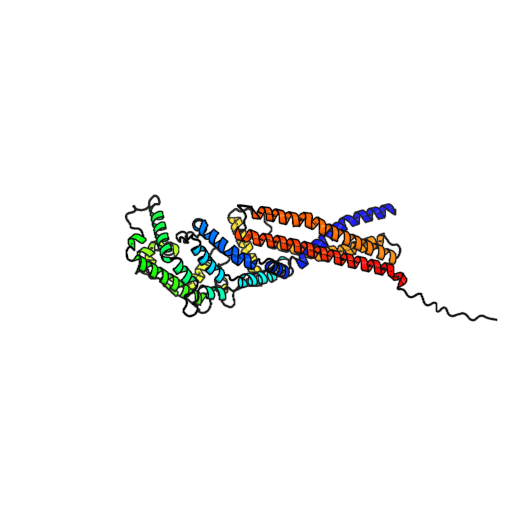4 ? 0.587 -6.738 14.691 1.00 96.81 94 VAL A C 1
ATOM 724 O O . VAL A 1 94 ? 0.257 -7.651 13.933 1.00 96.81 94 VAL A O 1
ATOM 727 N N . LEU A 1 95 ? 0.990 -5.549 14.227 1.00 95.94 95 LEU A N 1
ATOM 728 C CA . LEU A 1 95 ? 1.016 -5.240 12.794 1.00 95.94 95 LEU A CA 1
ATOM 729 C C . LEU A 1 95 ? 2.021 -6.096 12.021 1.00 95.94 95 LEU A C 1
ATOM 731 O O . LEU A 1 95 ? 1.707 -6.559 10.931 1.00 95.94 95 LEU A O 1
ATOM 735 N N . GLN A 1 96 ? 3.201 -6.352 12.580 1.00 96.81 96 GLN A N 1
ATOM 736 C CA . GLN A 1 96 ? 4.218 -7.209 11.972 1.00 96.81 96 GLN A CA 1
ATOM 737 C C . GLN A 1 96 ? 3.759 -8.666 11.851 1.00 96.81 96 GLN A C 1
ATOM 739 O O . GLN A 1 96 ? 4.202 -9.361 10.938 1.00 96.81 96 GLN A O 1
ATOM 744 N N . THR A 1 97 ? 2.871 -9.122 12.737 1.00 96.69 97 THR A N 1
ATOM 745 C CA . THR A 1 97 ? 2.242 -10.449 12.651 1.00 96.69 97 THR A CA 1
ATOM 746 C C . THR A 1 97 ? 1.115 -10.479 11.620 1.00 96.69 97 THR A C 1
ATOM 748 O O . THR A 1 97 ? 0.970 -11.472 10.909 1.00 96.69 97 THR A O 1
ATOM 751 N N . MET A 1 98 ? 0.349 -9.390 11.502 1.00 95.69 98 MET A N 1
ATOM 752 C CA . MET A 1 98 ? -0.702 -9.240 10.489 1.00 95.69 98 MET A CA 1
ATOM 753 C C . MET A 1 98 ? -0.134 -9.041 9.074 1.00 95.69 98 MET A C 1
ATOM 755 O O . MET A 1 98 ? -0.747 -9.434 8.084 1.00 95.69 98 MET A O 1
ATOM 759 N N . PHE A 1 99 ? 1.056 -8.457 8.968 1.00 96.06 99 PHE A N 1
ATOM 760 C CA . PHE A 1 99 ? 1.767 -8.227 7.715 1.00 96.06 99 PHE A CA 1
ATOM 761 C C . PHE A 1 99 ? 3.193 -8.772 7.833 1.00 96.06 99 PHE A C 1
ATOM 763 O O . PHE A 1 99 ? 4.143 -7.991 7.930 1.00 96.06 99 PHE A O 1
ATOM 770 N N . PRO A 1 100 ? 3.368 -10.107 7.869 1.00 97.06 100 PRO A N 1
ATOM 771 C CA . PRO A 1 100 ? 4.693 -10.696 7.972 1.00 97.06 100 PRO A CA 1
ATOM 772 C C . PRO A 1 100 ? 5.521 -10.348 6.734 1.00 97.06 100 PRO A C 1
ATOM 774 O O . PRO A 1 100 ? 4.991 -10.271 5.625 1.00 97.06 100 PRO A O 1
ATOM 777 N N . GLU A 1 101 ? 6.830 -10.175 6.920 1.00 96.44 101 GLU A N 1
ATOM 778 C CA . GLU A 1 101 ? 7.770 -9.796 5.855 1.00 96.44 101 GLU A CA 1
ATOM 779 C C . GLU A 1 101 ? 7.622 -10.686 4.611 1.00 96.44 101 GLU A C 1
ATOM 781 O O . GLU A 1 101 ? 7.515 -10.186 3.493 1.00 96.44 101 GLU A O 1
ATOM 786 N N . THR A 1 102 ? 7.496 -12.000 4.815 1.00 96.81 102 THR A N 1
ATOM 787 C CA . THR A 1 102 ? 7.331 -12.985 3.738 1.00 96.81 102 THR A CA 1
ATOM 788 C C . THR A 1 102 ? 6.064 -12.770 2.917 1.00 96.81 102 THR A C 1
ATOM 790 O O . THR A 1 102 ? 6.088 -12.954 1.702 1.00 96.81 102 THR A O 1
ATOM 793 N N . LEU A 1 103 ? 4.962 -12.363 3.553 1.00 95.88 103 LEU A N 1
ATOM 794 C CA . LEU A 1 103 ? 3.725 -12.045 2.849 1.00 95.88 103 LEU A CA 1
ATOM 795 C C . LEU A 1 103 ? 3.892 -10.766 2.033 1.00 95.88 103 LEU A C 1
ATOM 797 O O . LEU A 1 103 ? 3.510 -10.745 0.868 1.00 95.88 103 LEU A O 1
ATOM 801 N N . VAL A 1 104 ? 4.464 -9.714 2.627 1.00 94.94 104 VAL A N 1
ATOM 802 C CA . VAL A 1 104 ? 4.680 -8.432 1.939 1.00 94.94 104 VAL A CA 1
ATOM 803 C C . VAL A 1 104 ? 5.574 -8.629 0.716 1.00 94.94 104 VAL A C 1
ATOM 805 O O . VAL A 1 104 ? 5.244 -8.123 -0.358 1.00 94.94 104 VAL A O 1
ATOM 808 N N . GLN A 1 105 ? 6.649 -9.408 0.856 1.00 96.88 105 GLN A N 1
ATOM 809 C CA . GLN A 1 105 ? 7.528 -9.786 -0.246 1.00 96.88 105 GLN A CA 1
ATOM 810 C C . GLN A 1 105 ? 6.765 -10.560 -1.322 1.00 96.88 105 GLN A C 1
ATOM 812 O O . GLN A 1 105 ? 6.695 -10.111 -2.462 1.00 96.88 105 GLN A O 1
ATOM 817 N N . GLN A 1 106 ? 6.120 -11.674 -0.960 1.00 96.81 106 GLN A N 1
ATOM 818 C CA . GLN A 1 106 ? 5.400 -12.517 -1.917 1.00 96.81 106 GLN A CA 1
ATOM 819 C C . GLN A 1 106 ? 4.338 -11.726 -2.695 1.00 96.81 106 GLN A C 1
ATOM 821 O O . GLN A 1 106 ? 4.249 -11.844 -3.917 1.00 96.81 106 GLN A O 1
ATOM 826 N N . GLN A 1 107 ? 3.544 -10.917 -1.993 1.00 95.94 107 GLN A N 1
ATOM 827 C CA . GLN A 1 107 ? 2.462 -10.137 -2.587 1.00 95.94 107 GLN A CA 1
ATOM 828 C C . GLN A 1 107 ? 2.992 -9.031 -3.502 1.00 95.94 107 GLN A C 1
ATOM 830 O O . GLN A 1 107 ? 2.438 -8.809 -4.577 1.00 95.94 107 GLN A O 1
ATOM 835 N N . SER A 1 108 ? 4.089 -8.377 -3.116 1.00 95.56 108 SER A N 1
ATOM 836 C CA . SER A 1 108 ? 4.733 -7.353 -3.942 1.00 95.56 108 SER A CA 1
ATOM 837 C C . SER A 1 108 ? 5.375 -7.953 -5.194 1.00 95.56 108 SER A C 1
ATOM 839 O O . SER A 1 108 ? 5.195 -7.412 -6.282 1.00 95.56 108 SER A O 1
ATOM 841 N N . ASP A 1 109 ? 6.073 -9.084 -5.071 1.00 97.00 109 ASP A N 1
ATOM 842 C CA . ASP A 1 109 ? 6.694 -9.790 -6.196 1.00 97.00 109 ASP A CA 1
ATOM 843 C C . ASP A 1 109 ? 5.655 -10.237 -7.222 1.00 97.00 109 ASP A C 1
ATOM 845 O O . ASP A 1 109 ? 5.811 -10.010 -8.426 1.00 97.00 109 ASP A O 1
ATOM 849 N N . GLU A 1 110 ? 4.581 -10.876 -6.753 1.00 96.44 110 GLU A N 1
ATOM 850 C CA . GLU A 1 110 ? 3.482 -11.319 -7.606 1.00 96.44 110 GLU A CA 1
ATOM 851 C C . GLU A 1 110 ? 2.831 -10.124 -8.305 1.00 96.44 110 GLU A C 1
ATOM 853 O O . GLU A 1 110 ? 2.703 -10.122 -9.534 1.00 96.44 110 GLU A O 1
ATOM 858 N N . PHE A 1 111 ? 2.519 -9.067 -7.547 1.00 96.38 111 PHE A N 1
ATOM 859 C CA . PHE A 1 111 ? 1.972 -7.840 -8.104 1.00 96.38 111 PHE A CA 1
ATOM 860 C C . PHE A 1 111 ? 2.889 -7.250 -9.178 1.00 96.38 111 PHE A C 1
ATOM 862 O O . PHE A 1 111 ? 2.425 -6.972 -10.278 1.00 96.38 111 PHE A O 1
ATOM 869 N N . LEU A 1 112 ? 4.193 -7.097 -8.931 1.00 95.81 112 LEU A N 1
ATOM 870 C CA . LEU A 1 112 ? 5.131 -6.525 -9.904 1.00 95.81 112 LEU A CA 1
ATOM 871 C C . LEU A 1 112 ? 5.249 -7.379 -11.170 1.00 95.81 112 LEU A C 1
ATOM 873 O O . LEU A 1 112 ? 5.253 -6.840 -12.286 1.00 95.81 112 LEU A O 1
ATOM 877 N N . ARG A 1 113 ? 5.313 -8.706 -11.024 1.00 96.12 113 ARG A N 1
ATOM 878 C CA . ARG A 1 113 ? 5.369 -9.655 -12.149 1.00 96.12 113 ARG A CA 1
ATOM 879 C C . ARG A 1 113 ? 4.124 -9.603 -13.026 1.00 96.12 113 ARG A C 1
ATOM 881 O O . ARG A 1 113 ? 4.240 -9.817 -14.233 1.00 96.12 113 ARG A O 1
ATOM 888 N N . GLU A 1 114 ? 2.972 -9.266 -12.463 1.00 96.12 114 GLU A N 1
ATOM 889 C CA . GLU A 1 114 ? 1.701 -9.171 -13.181 1.00 96.12 114 GLU A CA 1
ATOM 890 C C . GLU A 1 114 ? 1.426 -7.751 -13.717 1.00 96.12 114 GLU A C 1
ATOM 892 O O . GLU A 1 114 ? 1.164 -7.550 -14.913 1.00 96.12 114 GLU A O 1
ATOM 897 N N . PHE A 1 115 ? 1.595 -6.742 -12.868 1.00 96.19 115 PHE A N 1
ATOM 898 C CA . PHE A 1 115 ? 1.338 -5.332 -13.143 1.00 96.19 115 PHE A CA 1
ATOM 899 C C . PHE A 1 115 ? 2.298 -4.740 -14.178 1.00 96.19 115 PHE A C 1
ATOM 901 O O . PHE A 1 115 ? 1.865 -4.068 -15.119 1.00 96.19 115 PHE A O 1
ATOM 908 N N . VAL A 1 116 ? 3.608 -4.992 -14.067 1.00 94.56 116 VAL A N 1
ATOM 909 C CA . VAL A 1 116 ? 4.609 -4.348 -14.937 1.00 94.56 116 VAL A CA 1
ATOM 910 C C . VAL A 1 116 ? 4.434 -4.755 -16.412 1.00 94.56 116 VAL A C 1
ATOM 912 O O . VAL A 1 116 ? 4.418 -3.884 -17.297 1.00 94.56 116 VAL A O 1
ATOM 915 N N . PRO A 1 117 ? 4.236 -6.042 -16.760 1.00 94.25 117 PRO A N 1
ATOM 916 C CA . PRO A 1 117 ? 3.876 -6.418 -18.124 1.00 94.25 117 PRO A CA 1
ATOM 917 C C . PRO A 1 117 ? 2.566 -5.787 -18.602 1.00 94.25 117 PRO A C 1
ATOM 919 O O . PRO A 1 117 ? 2.446 -5.461 -19.786 1.00 94.25 117 PRO A O 1
ATOM 922 N N . TRP A 1 118 ? 1.582 -5.604 -17.725 1.00 95.38 118 TRP A N 1
ATOM 923 C CA . TRP A 1 118 ? 0.312 -4.984 -18.087 1.00 95.38 118 TRP A CA 1
ATOM 924 C C . TRP A 1 118 ? 0.444 -3.484 -18.382 1.00 95.38 118 TRP A C 1
ATOM 926 O O . TRP A 1 118 ? 0.036 -3.038 -19.466 1.00 95.38 118 TRP A O 1
ATOM 936 N N . ILE A 1 119 ? 1.086 -2.722 -17.492 1.00 94.06 119 ILE A N 1
ATOM 937 C CA . ILE A 1 119 ? 1.257 -1.268 -17.637 1.00 94.06 119 ILE A CA 1
ATOM 938 C C . ILE A 1 119 ? 2.178 -0.918 -18.815 1.00 94.06 119 ILE A C 1
ATOM 940 O O . ILE A 1 119 ? 1.988 0.087 -19.495 1.00 94.06 119 ILE A O 1
ATOM 944 N N . THR A 1 120 ? 3.122 -1.800 -19.163 1.00 90.31 120 THR A N 1
ATOM 945 C CA . THR A 1 120 ? 3.956 -1.656 -20.373 1.00 90.31 120 THR A CA 1
ATOM 946 C C . THR A 1 120 ? 3.298 -2.177 -21.659 1.00 90.31 120 THR A C 1
ATOM 948 O O . THR A 1 120 ? 3.894 -2.149 -22.748 1.00 90.31 120 THR A O 1
ATOM 951 N N . GLY A 1 121 ? 2.066 -2.685 -21.568 1.00 91.75 121 GLY A N 1
ATOM 952 C CA . GLY A 1 121 ? 1.305 -3.210 -22.699 1.00 91.75 121 GLY A CA 1
ATOM 953 C C . GLY A 1 121 ? 1.908 -4.476 -23.313 1.00 91.75 121 GLY A C 1
ATOM 954 O O . GLY A 1 121 ? 1.782 -4.687 -24.524 1.00 91.75 121 GLY A O 1
ATOM 955 N N . ARG A 1 122 ? 2.633 -5.283 -22.527 1.00 91.69 122 ARG A N 1
ATOM 956 C CA . ARG A 1 122 ? 3.021 -6.662 -22.875 1.00 91.69 122 ARG A CA 1
ATOM 957 C C . ARG A 1 122 ? 1.876 -7.643 -22.606 1.00 91.69 122 ARG A C 1
ATOM 959 O O . ARG A 1 122 ? 1.715 -8.578 -23.384 1.00 91.69 122 ARG A O 1
ATOM 966 N N . ARG A 1 123 ? 1.072 -7.401 -21.564 1.00 95.25 123 ARG A N 1
ATOM 967 C CA . ARG A 1 123 ? -0.174 -8.127 -21.268 1.00 95.25 123 ARG A CA 1
ATOM 968 C C . ARG A 1 123 ? -1.402 -7.224 -21.423 1.00 95.25 123 ARG A C 1
ATOM 970 O O . ARG A 1 123 ? -1.322 -6.004 -21.261 1.00 95.25 123 ARG A O 1
ATOM 977 N N . GLY A 1 124 ? -2.524 -7.835 -21.810 1.00 95.94 124 GLY A N 1
ATOM 978 C CA . GLY A 1 124 ? -3.810 -7.154 -22.003 1.00 95.94 124 GLY A CA 1
ATOM 979 C C . GLY A 1 124 ? -4.521 -6.848 -20.684 1.00 95.94 124 GLY A C 1
ATOM 980 O O . GLY A 1 124 ? -5.028 -5.740 -20.523 1.00 95.94 124 GLY A O 1
ATOM 981 N N . ALA A 1 125 ? -4.443 -7.785 -19.744 1.00 96.56 125 ALA A N 1
ATOM 982 C CA . ALA A 1 125 ? -4.965 -7.719 -18.385 1.00 96.56 125 ALA A CA 1
ATOM 983 C C . ALA A 1 125 ? -3.904 -8.263 -17.412 1.00 96.56 125 ALA A C 1
ATOM 985 O O . ALA A 1 125 ? -2.908 -8.843 -17.862 1.00 96.56 125 ALA A O 1
ATOM 986 N N . PHE A 1 126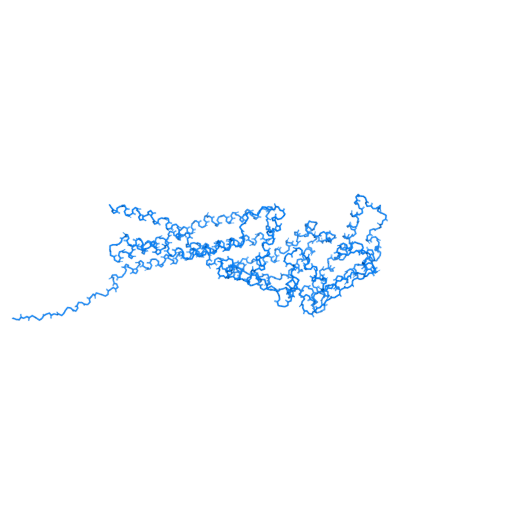 ? -4.118 -8.053 -16.120 1.00 96.25 126 PHE A N 1
ATOM 987 C CA . PHE A 1 126 ? -3.397 -8.734 -15.051 1.00 96.25 126 PHE A CA 1
ATOM 988 C C . PHE A 1 126 ? -4.395 -9.196 -13.991 1.00 96.25 126 PHE A C 1
ATOM 990 O O . PHE A 1 126 ? -5.494 -8.644 -13.894 1.00 96.25 126 PHE A O 1
ATOM 997 N N . GLU A 1 127 ? -3.997 -10.208 -13.235 1.00 96.62 127 GLU A N 1
ATOM 998 C CA . GLU A 1 127 ? -4.727 -10.745 -12.093 1.00 96.62 127 GLU A CA 1
ATOM 999 C C . GLU A 1 127 ? -3.734 -10.832 -10.937 1.00 96.62 127 GLU A C 1
ATOM 1001 O O . GLU A 1 127 ? -2.613 -11.295 -11.132 1.00 96.62 127 GLU A O 1
ATOM 1006 N N . TRP A 1 128 ? -4.120 -10.349 -9.762 1.00 96.31 128 TRP A N 1
ATOM 1007 C CA . TRP A 1 128 ? -3.288 -10.370 -8.563 1.00 96.31 128 TRP A CA 1
ATOM 1008 C C . TRP A 1 128 ? -4.070 -11.008 -7.421 1.00 96.31 128 TRP A C 1
ATOM 1010 O O . TRP A 1 128 ? -5.130 -10.503 -7.044 1.00 96.31 128 TRP A O 1
ATOM 1020 N N . GLN A 1 129 ? -3.584 -12.138 -6.905 1.00 96.44 129 GLN A N 1
ATOM 1021 C CA . GLN A 1 129 ? -4.270 -12.875 -5.852 1.00 96.44 129 GLN A CA 1
ATOM 1022 C C . GLN A 1 129 ? -3.743 -12.479 -4.470 1.00 96.44 129 GLN A C 1
ATOM 1024 O O . GLN A 1 129 ? -2.586 -12.718 -4.134 1.00 96.44 129 GLN A O 1
ATOM 1029 N N . VAL A 1 130 ? -4.624 -11.938 -3.629 1.00 95.38 130 VAL A N 1
ATOM 1030 C CA . VAL A 1 130 ? -4.281 -11.491 -2.274 1.00 95.38 130 VAL A CA 1
ATOM 1031 C C . VAL A 1 130 ? -5.062 -12.293 -1.254 1.00 95.38 130 VAL A C 1
ATOM 1033 O O . VAL A 1 130 ? -6.291 -12.353 -1.313 1.00 95.38 130 VAL A O 1
ATOM 1036 N N . SER A 1 131 ? -4.357 -12.866 -0.282 1.00 96.50 131 SER A N 1
ATOM 1037 C CA . SER A 1 131 ? -4.965 -13.501 0.885 1.00 96.50 131 SER A CA 1
ATOM 1038 C C . SER A 1 131 ? -4.297 -13.021 2.169 1.00 96.50 131 SER A C 1
ATOM 1040 O O . SER A 1 131 ? -3.075 -13.024 2.291 1.00 96.50 131 SER A O 1
ATOM 1042 N N . LEU A 1 132 ? -5.126 -12.629 3.132 1.00 97.06 132 LEU A N 1
ATOM 1043 C CA . LEU A 1 132 ? -4.782 -12.281 4.507 1.00 97.06 132 LEU A CA 1
ATOM 1044 C C . LEU A 1 132 ? -5.294 -13.344 5.492 1.00 97.06 132 LEU A C 1
ATOM 1046 O O . LEU A 1 132 ? -5.378 -13.080 6.688 1.00 97.06 132 LEU A O 1
ATOM 1050 N N . HIS A 1 133 ? -5.629 -14.545 5.010 1.00 97.75 133 HIS A N 1
ATOM 1051 C CA . HIS A 1 133 ? -6.162 -15.624 5.842 1.00 97.75 133 HIS A CA 1
ATOM 1052 C C . HIS A 1 133 ? -5.206 -16.057 6.958 1.00 97.75 133 HIS A C 1
ATOM 1054 O O . HIS A 1 133 ? -5.554 -15.989 8.137 1.00 97.75 133 HIS A O 1
ATOM 1060 N N . ASP A 1 134 ? -3.991 -16.473 6.596 1.00 97.44 134 ASP A N 1
ATOM 1061 C CA . ASP A 1 134 ? -3.012 -16.950 7.574 1.00 97.44 134 ASP A CA 1
ATOM 1062 C C . ASP A 1 134 ? -2.596 -15.844 8.563 1.00 97.44 134 ASP A C 1
ATOM 1064 O O . ASP A 1 134 ? -2.577 -16.119 9.764 1.00 97.44 134 ASP A O 1
ATOM 1068 N N . PRO A 1 135 ? -2.338 -14.587 8.137 1.00 97.25 135 PRO A N 1
ATOM 1069 C CA . PRO A 1 135 ? -2.058 -13.495 9.070 1.00 97.25 135 PRO A CA 1
ATOM 1070 C C . PRO A 1 135 ? -3.224 -13.134 9.991 1.00 97.25 135 PRO A C 1
ATOM 1072 O O . PRO A 1 135 ? -2.998 -12.848 11.170 1.00 97.25 135 PRO A O 1
ATOM 1075 N N . LEU A 1 136 ? -4.466 -13.187 9.493 1.00 97.38 136 LEU A N 1
ATOM 1076 C CA . LEU A 1 136 ? -5.653 -12.980 10.321 1.00 97.38 136 LEU A CA 1
ATOM 1077 C C . LEU A 1 136 ? -5.686 -14.019 11.445 1.00 97.38 136 LEU A C 1
ATOM 1079 O O . LEU A 1 136 ? -5.791 -13.660 12.617 1.00 97.38 136 LEU A O 1
ATOM 1083 N N . LEU A 1 137 ? -5.538 -15.303 11.105 1.00 97.12 137 LEU A N 1
ATOM 1084 C CA . LEU A 1 137 ? -5.529 -16.373 12.101 1.00 97.12 137 LEU A CA 1
ATOM 1085 C C . LEU A 1 137 ? -4.318 -16.272 13.033 1.00 97.12 137 LEU A C 1
ATOM 1087 O O . LEU A 1 137 ? -4.457 -16.448 14.238 1.00 97.12 137 LEU A O 1
ATOM 1091 N N . ALA A 1 138 ? -3.137 -15.934 12.517 1.00 96.56 138 ALA A N 1
ATOM 1092 C CA . ALA A 1 138 ? -1.953 -15.746 13.345 1.00 96.56 138 ALA A CA 1
ATOM 1093 C C . ALA A 1 138 ? -2.143 -14.624 14.377 1.00 96.56 138 ALA A C 1
ATOM 1095 O O . ALA A 1 138 ? -1.603 -14.725 15.479 1.00 96.56 138 ALA A O 1
ATOM 1096 N N . THR A 1 139 ? -2.889 -13.575 14.036 1.00 97.44 139 THR A N 1
ATOM 1097 C CA . THR A 1 139 ? -3.069 -12.389 14.883 1.00 97.44 139 THR A CA 1
ATOM 1098 C C . THR A 1 139 ? -4.221 -12.547 15.875 1.00 97.44 139 THR A C 1
ATOM 1100 O O . THR A 1 139 ? -4.075 -12.186 17.046 1.00 97.44 139 THR A O 1
ATOM 1103 N N . PHE A 1 140 ? -5.345 -13.110 15.425 1.00 97.31 140 PHE A N 1
ATOM 1104 C CA . PHE A 1 140 ? -6.601 -13.111 16.177 1.00 97.31 140 PHE A CA 1
ATOM 1105 C C . PHE A 1 140 ? -7.096 -14.492 16.614 1.00 97.31 140 PHE A C 1
ATOM 1107 O O . PHE A 1 140 ? -7.972 -14.554 17.467 1.00 97.31 140 PHE A O 1
ATOM 1114 N N . ALA A 1 141 ? -6.553 -15.597 16.094 1.00 94.38 141 ALA A N 1
ATOM 1115 C CA . ALA A 1 141 ? -6.935 -16.928 16.562 1.00 94.38 141 ALA A CA 1
ATOM 1116 C C . ALA A 1 141 ? -6.034 -17.402 17.724 1.00 94.38 141 ALA A C 1
ATOM 1118 O O . ALA A 1 141 ? -4.845 -17.062 17.777 1.00 94.38 141 ALA A O 1
ATOM 1119 N N . PRO A 1 142 ? -6.567 -18.211 18.659 1.00 91.19 142 PRO A N 1
ATOM 1120 C CA . PRO A 1 142 ? -5.797 -18.734 19.784 1.00 91.19 142 PRO A CA 1
ATOM 1121 C C . PRO A 1 142 ? -4.720 -19.732 19.333 1.00 91.19 142 PRO A C 1
ATOM 1123 O O . PRO A 1 142 ? -4.928 -20.542 18.424 1.00 91.19 142 PRO A O 1
ATOM 1126 N N . ARG A 1 143 ? -3.566 -19.724 20.015 1.00 89.69 143 ARG A N 1
ATOM 1127 C CA . ARG A 1 143 ? -2.431 -20.623 19.737 1.00 89.69 143 ARG A CA 1
ATOM 1128 C C . ARG A 1 143 ? -2.308 -21.671 20.842 1.00 89.69 143 ARG A C 1
ATOM 1130 O O . ARG A 1 143 ? -1.511 -21.562 21.771 1.00 89.69 143 ARG A O 1
ATOM 1137 N N . GLY A 1 144 ? -3.126 -22.718 20.746 1.00 89.81 144 GLY A N 1
ATOM 1138 C CA . GLY A 1 144 ? -3.184 -23.765 21.766 1.00 89.81 144 GLY A CA 1
ATOM 1139 C C . GLY A 1 144 ? -3.846 -23.256 23.047 1.00 89.81 144 GLY A C 1
ATOM 1140 O O . GLY A 1 144 ? -5.054 -23.053 23.063 1.00 89.81 144 GLY A O 1
ATOM 1141 N N . THR A 1 145 ? -3.069 -23.087 24.119 1.00 91.25 145 THR A N 1
ATOM 1142 C CA . THR A 1 145 ? -3.552 -22.529 25.399 1.00 91.25 145 THR A CA 1
ATOM 1143 C C . THR A 1 145 ? -3.226 -21.048 25.574 1.00 91.25 145 THR A C 1
ATOM 1145 O O . THR A 1 145 ? -3.626 -20.464 26.577 1.00 91.25 145 THR A O 1
ATOM 1148 N N . GLU A 1 146 ? -2.454 -20.456 24.661 1.00 92.56 146 GLU A N 1
ATOM 1149 C CA . GLU A 1 146 ? -2.113 -19.034 24.703 1.00 92.56 146 GLU A CA 1
ATOM 1150 C C . GLU A 1 146 ? -3.227 -18.203 24.047 1.00 92.56 146 GLU A C 1
ATOM 1152 O O . GLU A 1 146 ? -3.763 -18.623 23.009 1.00 92.56 146 GLU A O 1
ATOM 1157 N N . PRO A 1 147 ? -3.579 -17.036 24.624 1.00 94.00 147 PRO A N 1
ATOM 1158 C CA . PRO A 1 147 ? -4.525 -16.125 23.993 1.00 94.00 147 PRO A CA 1
ATOM 1159 C C . PRO A 1 147 ? -3.987 -15.641 22.632 1.00 94.00 147 PRO A C 1
ATOM 1161 O O . PRO A 1 147 ? -2.769 -15.632 22.418 1.00 94.00 147 PRO A O 1
ATOM 1164 N N . PRO A 1 148 ? -4.867 -15.221 21.706 1.00 96.38 148 PRO A N 1
ATOM 1165 C CA . PRO A 1 148 ? -4.473 -14.528 20.486 1.00 96.38 148 PRO A CA 1
ATOM 1166 C C . PRO A 1 148 ? -3.506 -13.372 20.753 1.00 96.38 148 PRO A C 1
ATOM 1168 O O . PRO A 1 148 ? -3.604 -12.690 21.777 1.00 96.38 148 PRO A O 1
ATOM 1171 N N . LEU A 1 149 ? -2.611 -13.098 19.800 1.00 96.75 149 LEU A N 1
ATOM 1172 C CA . LEU A 1 149 ? -1.632 -12.016 19.930 1.00 96.75 149 LEU A CA 1
ATOM 1173 C C . LEU A 1 149 ? -2.318 -10.662 20.143 1.00 96.75 149 LEU A C 1
ATOM 1175 O O . LEU A 1 149 ? -1.894 -9.891 21.001 1.00 96.75 149 LEU A O 1
ATOM 1179 N N . PHE A 1 150 ? -3.392 -10.393 19.394 1.00 97.31 150 PHE A N 1
ATOM 1180 C CA . PHE A 1 150 ? -4.170 -9.169 19.565 1.00 97.31 150 PHE A CA 1
ATOM 1181 C C . PHE A 1 150 ? -4.758 -9.058 20.976 1.00 97.31 150 PHE A C 1
ATOM 1183 O O . PHE A 1 150 ? -4.618 -8.015 21.605 1.00 97.31 150 PHE A O 1
ATOM 1190 N N . GLN A 1 151 ? -5.357 -10.135 21.500 1.00 97.00 151 GLN A N 1
ATOM 1191 C CA . GLN A 1 151 ? -5.910 -10.157 22.858 1.00 97.00 151 GLN A CA 1
ATOM 1192 C C . GLN A 1 151 ? -4.820 -9.914 23.907 1.00 97.00 151 GLN A C 1
ATOM 1194 O O . GLN A 1 151 ? -5.003 -9.104 24.812 1.00 97.00 151 GLN A O 1
ATOM 1199 N N . ALA A 1 152 ? -3.659 -10.559 23.769 1.00 96.62 152 ALA A N 1
ATOM 1200 C CA . ALA A 1 152 ? -2.531 -10.341 24.668 1.00 96.62 152 ALA A CA 1
ATOM 1201 C C . ALA A 1 152 ? -2.027 -8.888 24.626 1.00 96.62 152 ALA A C 1
ATOM 1203 O O . ALA A 1 152 ? -1.744 -8.313 25.675 1.00 96.62 152 ALA A O 1
ATOM 1204 N N . ALA A 1 153 ? -1.936 -8.286 23.436 1.00 96.56 153 ALA A N 1
ATOM 1205 C CA . ALA A 1 153 ? -1.532 -6.893 23.277 1.00 96.56 153 ALA A CA 1
ATOM 1206 C C . ALA A 1 153 ? -2.578 -5.925 23.850 1.00 96.56 153 ALA A C 1
ATOM 1208 O O . ALA A 1 153 ? -2.212 -5.013 24.581 1.00 96.56 153 ALA A O 1
ATOM 1209 N N . TRP A 1 154 ? -3.867 -6.142 23.579 1.00 95.81 154 TRP A N 1
ATOM 1210 C CA . TRP A 1 154 ? -4.965 -5.334 24.117 1.00 95.81 154 TRP A CA 1
ATOM 1211 C C . TRP A 1 154 ? -4.930 -5.272 25.650 1.00 95.81 154 TRP A C 1
ATOM 1213 O O . TRP A 1 154 ? -4.978 -4.185 26.228 1.00 95.81 154 TRP A O 1
ATOM 1223 N N . LEU A 1 155 ? -4.755 -6.432 26.292 1.00 96.00 155 LEU A N 1
ATOM 1224 C CA . LEU A 1 155 ? -4.663 -6.551 27.747 1.00 96.00 155 LEU A CA 1
ATOM 1225 C C . LEU A 1 155 ? -3.351 -5.968 28.309 1.00 96.00 155 LEU A C 1
ATOM 1227 O O . LEU A 1 155 ? -3.381 -5.290 29.330 1.00 96.00 155 LEU A O 1
ATOM 1231 N N . ASP A 1 156 ? -2.195 -6.181 27.658 1.00 95.88 156 ASP A N 1
ATOM 1232 C CA . ASP A 1 156 ? -0.897 -5.621 28.107 1.00 95.88 156 ASP A CA 1
ATOM 1233 C C . ASP A 1 156 ? -0.871 -4.084 28.047 1.00 95.88 156 ASP A C 1
ATOM 1235 O O . ASP A 1 156 ? -0.141 -3.441 28.804 1.00 95.88 156 ASP A O 1
ATOM 1239 N N . LEU A 1 157 ? -1.654 -3.501 27.137 1.00 95.25 157 LEU A N 1
ATOM 1240 C CA . LEU A 1 157 ? -1.760 -2.057 26.918 1.00 95.25 157 LEU A CA 1
ATOM 1241 C C . LEU A 1 157 ? -2.864 -1.383 27.739 1.00 95.25 157 LEU A C 1
ATOM 1243 O O . LEU A 1 157 ? -2.965 -0.151 27.704 1.00 95.25 157 LEU A O 1
ATOM 1247 N N . ASP A 1 158 ? -3.646 -2.172 28.481 1.00 95.50 158 ASP A N 1
ATOM 1248 C CA . ASP A 1 158 ? -4.776 -1.713 29.291 1.00 95.50 158 ASP A CA 1
ATOM 1249 C C . ASP A 1 158 ? -5.790 -0.903 28.462 1.00 95.50 158 ASP A C 1
ATOM 1251 O O . ASP A 1 158 ? -6.225 0.199 28.809 1.00 95.50 158 ASP A O 1
ATOM 1255 N N . MET A 1 159 ? -6.101 -1.421 27.270 1.00 94.25 159 MET A N 1
ATOM 1256 C CA . MET A 1 159 ? -6.888 -0.693 26.275 1.00 94.25 159 MET A CA 1
ATOM 1257 C C . MET A 1 159 ? -8.336 -0.453 26.711 1.00 94.25 159 MET A C 1
ATOM 1259 O O . MET A 1 159 ? -8.905 0.571 26.335 1.00 94.25 159 MET A O 1
ATOM 1263 N N . SER A 1 160 ? -8.917 -1.333 27.530 1.00 94.62 160 SER A N 1
ATOM 1264 C CA . SER A 1 160 ? -10.260 -1.133 28.089 1.00 94.62 160 SER A CA 1
ATOM 1265 C C . SER A 1 160 ? -10.307 0.042 29.059 1.00 94.62 160 SER A C 1
ATOM 1267 O O . SER A 1 160 ? -11.170 0.907 28.909 1.00 94.62 160 SER A O 1
ATOM 1269 N N . HIS A 1 161 ? -9.339 0.156 29.974 1.00 94.31 161 HIS A N 1
ATOM 1270 C CA . HIS A 1 161 ? -9.232 1.323 30.849 1.00 94.31 161 HIS A CA 1
ATOM 1271 C C . HIS A 1 161 ? -9.106 2.616 30.035 1.00 94.31 161 HIS A C 1
ATOM 1273 O O . HIS A 1 161 ? -9.871 3.559 30.225 1.00 94.31 161 HIS A O 1
ATOM 1279 N N . ARG A 1 162 ? -8.202 2.637 29.049 1.00 92.44 162 ARG A N 1
ATOM 1280 C CA . ARG A 1 162 ? -7.967 3.807 28.183 1.00 92.44 162 ARG A CA 1
ATOM 1281 C C . ARG A 1 162 ? -9.176 4.186 27.341 1.00 92.44 162 ARG A C 1
ATOM 1283 O O . ARG A 1 162 ? -9.416 5.372 27.116 1.00 92.44 162 ARG A O 1
ATOM 1290 N N . LEU A 1 163 ? -9.928 3.197 26.859 1.00 91.94 163 LEU A N 1
ATOM 1291 C CA . LEU A 1 163 ? -11.181 3.437 26.158 1.00 91.94 163 LEU A CA 1
ATOM 1292 C C . LEU A 1 163 ? -12.171 4.140 27.092 1.00 91.94 163 LEU A C 1
ATOM 1294 O O . LEU A 1 163 ? -12.726 5.167 26.712 1.00 91.94 163 LEU A O 1
ATOM 1298 N N . LEU A 1 164 ? -12.343 3.652 28.323 1.00 92.81 164 LEU A N 1
ATOM 1299 C CA . LEU A 1 164 ? -13.229 4.271 29.312 1.00 92.81 164 LEU A CA 1
ATOM 1300 C C . LEU A 1 164 ? -12.766 5.682 29.715 1.00 92.81 164 LEU A C 1
ATOM 1302 O O . LEU A 1 164 ? -13.593 6.593 29.797 1.00 92.81 164 LEU A O 1
ATOM 1306 N N . GLU A 1 165 ? -11.461 5.901 29.903 1.00 91.94 165 GLU A N 1
ATOM 1307 C CA . GLU A 1 165 ? -10.891 7.236 30.139 1.00 91.94 165 GLU A CA 1
ATOM 1308 C C . GLU A 1 165 ? -11.198 8.192 28.983 1.00 91.94 165 GLU A C 1
ATOM 1310 O O . GLU A 1 165 ? -11.634 9.326 29.192 1.00 91.94 165 GLU A O 1
ATOM 1315 N N . GLY A 1 166 ? -11.006 7.722 27.755 1.00 89.44 166 GLY A N 1
ATOM 1316 C CA . GLY A 1 166 ? -11.229 8.494 26.547 1.00 89.44 166 GLY A CA 1
ATOM 1317 C C . GLY A 1 166 ? -12.698 8.836 26.291 1.00 89.44 166 GLY A C 1
ATOM 1318 O O . GLY A 1 166 ? -13.022 9.974 25.941 1.00 89.44 166 GLY A O 1
ATOM 1319 N N . LEU A 1 167 ? -13.610 7.895 26.553 1.00 89.12 167 LEU A N 1
ATOM 1320 C CA . LEU A 1 167 ? -15.055 8.148 26.545 1.00 89.12 167 LEU A CA 1
ATOM 1321 C C . LEU A 1 167 ? -15.438 9.193 27.600 1.00 89.12 167 LEU A C 1
ATOM 1323 O O . LEU A 1 167 ? -16.212 10.107 27.311 1.00 89.12 167 LEU A O 1
ATOM 1327 N N . SER A 1 168 ? -14.857 9.095 28.799 1.00 89.75 168 SER A N 1
ATOM 1328 C CA . SER A 1 168 ? -15.076 10.046 29.893 1.00 89.75 168 SER A CA 1
ATOM 1329 C C . SER A 1 168 ? -14.613 11.460 29.523 1.00 89.75 168 SER A C 1
ATOM 1331 O O . SER A 1 168 ? -15.351 12.431 29.716 1.00 89.75 168 SER A O 1
ATOM 1333 N N . ALA A 1 169 ? -13.429 11.582 28.913 1.00 87.81 169 ALA A N 1
ATOM 1334 C CA . ALA A 1 169 ? -12.893 12.852 28.429 1.00 87.81 169 ALA A CA 1
ATOM 1335 C C . ALA A 1 169 ? -13.783 13.470 27.339 1.00 87.81 169 ALA A C 1
ATOM 1337 O O . ALA A 1 169 ? -14.151 14.642 27.433 1.00 87.81 169 ALA A O 1
ATOM 1338 N N . ARG A 1 170 ? -14.214 12.673 26.355 1.00 84.94 170 ARG A N 1
ATOM 1339 C CA . ARG A 1 170 ? -15.096 13.139 25.276 1.00 84.94 170 ARG A CA 1
ATOM 1340 C C . ARG A 1 170 ? -16.454 13.610 25.795 1.00 84.94 170 ARG A C 1
ATOM 1342 O O . ARG A 1 170 ? -16.966 14.631 25.338 1.00 84.94 170 ARG A O 1
ATOM 1349 N N . GLN A 1 171 ? -17.034 12.900 26.764 1.00 84.81 171 GLN A N 1
ATOM 1350 C CA . GLN A 1 171 ? -18.286 13.315 27.398 1.00 84.81 171 GLN A CA 1
ATOM 1351 C C . GLN A 1 171 ? -18.111 14.662 28.124 1.00 84.81 171 GLN A C 1
ATOM 1353 O O . GLN A 1 171 ? -18.970 15.541 28.030 1.00 84.81 171 GLN A O 1
ATOM 1358 N N . ALA A 1 172 ? -16.976 14.867 28.804 1.00 84.62 172 ALA A N 1
ATOM 1359 C CA . ALA A 1 172 ? -16.653 16.142 29.443 1.00 84.62 172 ALA A CA 1
ATOM 1360 C C . ALA A 1 172 ? -16.497 17.288 28.423 1.00 84.62 172 ALA A C 1
ATOM 1362 O O . ALA A 1 172 ? -17.013 18.383 28.650 1.00 84.62 172 ALA A O 1
ATOM 1363 N N . GLU A 1 173 ? -15.851 17.039 27.282 1.00 84.44 173 GLU A N 1
ATOM 1364 C CA . GLU A 1 173 ? -15.713 18.018 26.196 1.00 84.44 173 GLU A CA 1
ATOM 1365 C C . GLU A 1 173 ? -17.058 18.396 25.572 1.00 84.44 173 GLU A C 1
ATOM 1367 O O . GLU A 1 173 ? -17.333 19.581 25.377 1.00 84.44 173 GLU A O 1
ATOM 1372 N N . GLN A 1 174 ? -17.929 17.418 25.307 1.00 82.12 174 GLN A N 1
ATOM 1373 C CA . GLN A 1 174 ? -19.282 17.668 24.799 1.00 82.12 174 GLN A CA 1
ATOM 1374 C C . GLN A 1 174 ? -20.102 18.523 25.772 1.00 82.12 174 GLN A C 1
ATOM 1376 O O . GLN A 1 174 ? -20.779 19.461 25.349 1.00 82.12 174 GLN A O 1
ATOM 1381 N N . ARG A 1 175 ? -19.983 18.274 27.082 1.00 80.06 175 ARG A N 1
ATOM 1382 C CA . ARG A 1 175 ? -20.626 19.089 28.129 1.00 80.06 175 ARG A CA 1
ATOM 1383 C C . ARG A 1 175 ? -20.034 20.493 28.259 1.00 80.06 175 ARG A C 1
ATOM 1385 O O . ARG A 1 175 ? -20.722 21.405 28.709 1.00 80.06 175 ARG A O 1
ATOM 1392 N N . ALA A 1 176 ? -18.778 20.694 27.870 1.00 82.19 176 ALA A N 1
ATOM 1393 C CA . ALA A 1 176 ? -18.146 22.011 27.872 1.00 82.19 176 ALA A CA 1
ATOM 1394 C C . ALA A 1 176 ? -18.578 22.892 26.681 1.00 82.19 176 ALA A C 1
ATOM 1396 O O . ALA A 1 176 ? -18.250 24.083 26.653 1.00 82.19 176 ALA A O 1
ATOM 1397 N N . GLN A 1 177 ? -19.314 22.350 25.701 1.00 83.12 177 GLN A N 1
ATOM 1398 C CA . GLN A 1 177 ? -19.753 23.111 24.532 1.00 83.12 177 GLN A CA 1
ATOM 1399 C C . GLN A 1 177 ? -20.811 24.177 24.896 1.00 83.12 177 GLN A C 1
ATOM 1401 O O . GLN A 1 177 ? -21.717 23.921 25.696 1.00 83.12 177 GLN A O 1
ATOM 1406 N N . PRO A 1 178 ? -20.748 25.391 24.306 1.00 78.00 178 PRO A N 1
ATOM 1407 C CA . PRO A 1 178 ? -21.704 26.460 24.591 1.00 78.00 178 PRO A CA 1
ATOM 1408 C C . PRO A 1 178 ? -23.152 26.039 24.298 1.00 78.00 178 PRO A C 1
ATOM 1410 O O . PRO A 1 178 ? -23.512 25.789 23.151 1.00 78.00 178 PRO A O 1
ATOM 1413 N N . GLY A 1 179 ? -23.997 26.015 25.333 1.00 77.25 179 GLY A N 1
ATOM 1414 C CA . GLY A 1 179 ? -25.405 25.609 25.232 1.00 77.25 179 GLY A CA 1
ATOM 1415 C C . GLY A 1 179 ? -25.708 24.198 25.746 1.00 77.25 179 GLY A C 1
ATOM 1416 O O . GLY A 1 179 ? -26.883 23.840 25.806 1.00 77.25 179 GLY A O 1
ATOM 1417 N N . ALA A 1 180 ? -24.694 23.429 26.158 1.00 72.06 180 ALA A N 1
ATOM 1418 C CA . ALA A 1 180 ? -24.890 22.178 26.883 1.00 72.06 180 ALA A CA 1
ATOM 1419 C C . ALA A 1 180 ? -25.494 22.420 28.282 1.00 72.06 180 ALA A C 1
ATOM 1421 O O . ALA A 1 180 ? -25.337 23.493 28.878 1.00 72.06 180 ALA A O 1
ATOM 1422 N N . ALA A 1 181 ? -26.221 21.423 28.797 1.00 61.41 181 ALA A N 1
ATOM 1423 C CA . ALA A 1 181 ? -26.776 21.450 30.148 1.00 61.41 181 ALA A CA 1
ATOM 1424 C C . ALA A 1 181 ? -25.652 21.603 31.200 1.00 61.41 181 ALA A C 1
ATOM 1426 O O . ALA A 1 181 ? -24.531 21.150 30.962 1.00 61.41 181 ALA A O 1
ATOM 1427 N N . PRO A 1 182 ? -25.913 22.261 32.349 1.00 60.16 182 PRO A N 1
ATOM 1428 C CA . PRO A 1 182 ? -24.897 22.466 33.378 1.00 60.16 182 PRO A CA 1
ATOM 1429 C C . PRO A 1 182 ? -24.286 21.134 33.862 1.00 60.16 182 PRO A C 1
ATOM 1431 O O . PRO A 1 182 ? -24.981 20.119 33.884 1.00 60.16 182 PRO A O 1
ATOM 1434 N N . PRO A 1 183 ? -23.002 21.137 34.273 1.00 62.00 183 PRO A N 1
ATOM 1435 C CA . PRO A 1 183 ? -22.175 19.945 34.502 1.00 62.00 183 PRO A CA 1
ATOM 1436 C C . PRO A 1 183 ? -22.487 19.224 35.828 1.00 62.00 183 PRO A C 1
ATOM 1438 O O . PRO A 1 183 ? -21.587 18.931 36.609 1.00 62.00 183 PRO A O 1
ATOM 1441 N N . GLU A 1 184 ? -23.761 18.982 36.134 1.00 66.19 184 GLU A N 1
ATOM 1442 C CA . GLU A 1 184 ? -24.165 18.324 37.385 1.00 66.19 184 GLU A CA 1
ATOM 1443 C C . GLU A 1 184 ? -23.973 16.799 37.355 1.00 66.19 184 GLU A C 1
ATOM 1445 O O . GLU A 1 184 ? -23.948 16.169 38.413 1.00 66.19 184 GLU A O 1
ATOM 1450 N N . GLU A 1 185 ? -23.796 16.200 36.175 1.00 71.56 185 GLU A N 1
ATOM 1451 C CA . GLU A 1 185 ? -23.589 14.759 36.049 1.00 71.56 185 GLU A CA 1
ATOM 1452 C C . GLU A 1 185 ? -22.112 14.358 36.216 1.00 71.56 185 GLU A C 1
ATOM 1454 O O . GLU A 1 185 ? -21.241 14.935 35.556 1.00 71.56 185 GLU A O 1
ATOM 1459 N N . PRO A 1 186 ? -21.816 13.359 37.070 1.00 80.69 186 PRO A N 1
ATOM 1460 C CA . PRO A 1 186 ? -20.467 12.826 37.247 1.00 80.69 186 PRO A CA 1
ATOM 1461 C C . PRO A 1 186 ? -19.907 12.236 35.945 1.00 80.69 186 PRO A C 1
ATOM 1463 O O . PRO A 1 186 ? -20.664 11.786 35.082 1.00 80.69 186 PRO A O 1
ATOM 1466 N N . SER A 1 187 ? -18.578 12.221 35.801 1.00 86.38 187 SER A N 1
ATOM 1467 C CA . SER A 1 187 ? -17.917 11.588 34.651 1.00 86.38 187 SER A CA 1
ATOM 1468 C C . SER A 1 187 ? -18.180 10.075 34.617 1.00 86.38 187 SER A C 1
ATOM 1470 O O . SER A 1 187 ? -18.536 9.498 35.642 1.00 86.38 187 SER A O 1
ATOM 1472 N N . ILE A 1 188 ? -17.985 9.403 33.475 1.00 87.38 188 ILE A N 1
ATOM 1473 C CA . ILE A 1 188 ? -18.163 7.937 33.379 1.00 87.38 188 ILE A CA 1
ATOM 1474 C C . ILE A 1 188 ? -17.308 7.214 34.425 1.00 87.38 188 ILE A C 1
ATOM 1476 O O . ILE A 1 188 ? -17.791 6.307 35.099 1.00 87.38 188 ILE A O 1
ATOM 1480 N N . LEU A 1 189 ? -16.060 7.651 34.610 1.00 90.88 189 LEU A N 1
ATOM 1481 C CA . LEU A 1 189 ? -15.163 7.065 35.609 1.00 90.88 189 LEU A CA 1
ATOM 1482 C C . LEU A 1 189 ? -15.672 7.293 37.040 1.00 90.88 189 LEU A C 1
ATOM 1484 O O . LEU A 1 189 ? -15.603 6.383 37.864 1.00 90.88 189 LEU A O 1
ATOM 1488 N N . ASP A 1 190 ? -16.231 8.471 37.332 1.00 90.31 190 ASP A N 1
ATOM 1489 C CA . ASP A 1 190 ? -16.821 8.767 38.645 1.00 90.31 190 ASP A CA 1
ATOM 1490 C C . ASP A 1 190 ? -18.110 7.968 38.890 1.00 90.31 190 ASP A C 1
ATOM 1492 O O . ASP A 1 190 ? -18.360 7.527 40.012 1.00 90.31 190 ASP A O 1
ATOM 1496 N N . GLN A 1 191 ? -18.925 7.778 37.846 1.00 90.38 191 GLN A N 1
ATOM 1497 C CA . GLN A 1 191 ? -20.140 6.963 37.884 1.00 90.38 191 GLN A CA 1
ATOM 1498 C C . GLN A 1 191 ? -19.816 5.491 38.132 1.00 90.38 191 GLN A C 1
ATOM 1500 O O . GLN A 1 191 ? -20.512 4.832 38.901 1.00 90.38 191 GLN A O 1
ATOM 1505 N N . LEU A 1 192 ? -18.754 4.989 37.499 1.00 92.88 192 LEU A N 1
ATOM 1506 C CA . LEU A 1 192 ? -18.270 3.629 37.695 1.00 92.88 192 LEU A CA 1
ATOM 1507 C C . LEU A 1 192 ? -17.670 3.441 39.089 1.00 92.88 192 LEU A C 1
ATOM 1509 O O . LEU A 1 192 ? -17.953 2.442 39.743 1.00 92.88 192 LEU A O 1
ATOM 1513 N N . GLY A 1 193 ? -16.877 4.396 39.578 1.00 93.31 193 GLY A N 1
ATOM 1514 C CA . GLY A 1 193 ? -16.354 4.391 40.942 1.00 93.31 193 GLY A CA 1
ATOM 1515 C C . GLY A 1 193 ? -15.666 3.072 41.315 1.00 93.31 193 GLY A C 1
ATOM 1516 O O . GLY A 1 193 ? -14.578 2.767 40.835 1.00 93.31 193 GLY A O 1
ATOM 1517 N N . GLN A 1 194 ? -16.289 2.289 42.202 1.00 93.69 194 GLN A N 1
ATOM 1518 C CA . GLN A 1 194 ? -15.756 0.988 42.639 1.00 93.69 194 GLN A CA 1
ATOM 1519 C C . GLN A 1 194 ? -15.963 -0.143 41.621 1.00 93.69 194 GLN A C 1
ATOM 1521 O O . GLN A 1 194 ? -15.255 -1.146 41.697 1.00 93.69 194 GLN A O 1
ATOM 1526 N N . ASP A 1 195 ? -16.881 0.028 40.671 1.00 95.56 195 ASP A N 1
ATOM 1527 C CA . ASP A 1 195 ? -17.212 -0.959 39.642 1.00 95.56 195 ASP A CA 1
ATOM 1528 C C . ASP A 1 195 ? -16.329 -0.828 38.391 1.00 95.56 195 ASP A C 1
ATOM 1530 O O . ASP A 1 195 ? -16.451 -1.638 37.474 1.00 95.56 195 ASP A O 1
ATOM 1534 N N . LEU A 1 196 ? -15.409 0.149 38.356 1.00 95.31 196 LEU A N 1
ATOM 1535 C CA . LEU A 1 196 ? -14.511 0.387 37.222 1.00 95.31 196 LEU A CA 1
ATOM 1536 C C . LEU A 1 196 ? -13.748 -0.881 36.773 1.00 95.31 196 LEU A C 1
ATOM 1538 O O . LEU A 1 196 ? -13.853 -1.211 35.595 1.00 95.31 196 LEU A O 1
ATOM 1542 N N . PRO A 1 197 ? -13.100 -1.672 37.657 1.00 97.06 197 PRO A N 1
ATOM 1543 C CA . PRO A 1 197 ? -12.415 -2.897 37.225 1.00 97.06 197 PRO A CA 1
ATOM 1544 C C . PRO A 1 197 ? -13.354 -3.947 36.616 1.00 97.06 197 PRO A C 1
ATOM 1546 O O . PRO A 1 197 ? -12.949 -4.751 35.781 1.00 97.06 197 PRO A O 1
ATOM 1549 N N . ALA A 1 198 ? -14.618 -3.973 37.046 1.00 97.31 198 ALA A N 1
ATOM 1550 C CA . ALA A 1 198 ? -15.607 -4.894 36.502 1.00 97.31 198 ALA A CA 1
ATOM 1551 C C . ALA A 1 198 ? -16.130 -4.410 35.136 1.00 97.31 198 ALA A C 1
ATOM 1553 O O . ALA A 1 198 ? -16.358 -5.228 34.249 1.00 97.31 198 ALA A O 1
ATOM 1554 N N . ALA A 1 199 ? -16.250 -3.093 34.939 1.00 96.44 199 ALA A N 1
ATOM 1555 C CA . ALA A 1 199 ? -16.577 -2.503 33.644 1.00 96.44 199 ALA A CA 1
ATOM 1556 C C . ALA A 1 199 ? -15.445 -2.660 32.620 1.00 96.44 199 ALA A C 1
ATOM 1558 O O . ALA A 1 199 ? -15.719 -2.886 31.444 1.00 96.44 199 ALA A O 1
ATOM 1559 N N . GLU A 1 200 ? -14.185 -2.587 33.053 1.00 96.38 200 GLU A N 1
ATOM 1560 C CA . GLU A 1 200 ? -13.021 -2.907 32.217 1.00 96.38 200 GLU A CA 1
ATOM 1561 C C . GLU A 1 200 ? -13.075 -4.361 31.744 1.00 96.38 200 GLU A C 1
ATOM 1563 O O . GLU A 1 200 ? -13.027 -4.609 30.542 1.00 96.38 200 GLU A O 1
ATOM 1568 N N . ALA A 1 201 ? -13.285 -5.307 32.666 1.00 97.44 201 ALA A N 1
ATOM 1569 C CA . ALA A 1 201 ? -13.424 -6.722 32.324 1.00 97.44 201 ALA A CA 1
ATOM 1570 C C . ALA A 1 201 ? -14.617 -6.985 31.387 1.00 97.44 201 ALA A C 1
ATOM 1572 O O . ALA A 1 201 ? -14.499 -7.749 30.435 1.00 97.44 201 ALA A O 1
ATOM 1573 N N . TRP A 1 202 ? -15.753 -6.316 31.607 1.00 97.50 202 TRP A N 1
ATOM 1574 C CA . TRP A 1 202 ? -16.897 -6.392 30.693 1.00 97.50 202 TRP A CA 1
ATOM 1575 C C . TRP A 1 202 ? -16.572 -5.830 29.305 1.00 97.50 202 TRP A C 1
ATOM 1577 O O . TRP A 1 202 ? -17.008 -6.389 28.303 1.00 97.50 202 TRP A O 1
ATOM 1587 N N . THR A 1 203 ? -15.790 -4.750 29.232 1.00 96.12 203 THR A N 1
ATOM 1588 C CA . THR A 1 203 ? -15.360 -4.148 27.961 1.00 96.12 203 THR A CA 1
ATOM 1589 C C . THR A 1 203 ? -14.434 -5.095 27.197 1.00 96.12 203 THR A C 1
ATOM 1591 O O . THR A 1 203 ? -14.602 -5.267 25.988 1.00 96.12 203 THR A O 1
ATOM 1594 N N . ASP A 1 204 ? -13.505 -5.750 27.901 1.00 97.00 204 ASP A N 1
ATOM 1595 C CA . ASP A 1 204 ? -12.650 -6.801 27.343 1.00 97.00 204 ASP A CA 1
ATOM 1596 C C . ASP A 1 204 ? -13.490 -7.960 26.792 1.00 97.00 204 ASP A C 1
ATOM 1598 O O . ASP A 1 204 ? -13.349 -8.323 25.623 1.00 97.00 204 ASP A O 1
ATOM 1602 N N . ASP A 1 205 ? -14.401 -8.505 27.604 1.00 97.25 205 ASP A N 1
ATOM 1603 C CA . ASP A 1 205 ? -15.265 -9.624 27.217 1.00 97.25 205 ASP A CA 1
ATOM 1604 C C . ASP A 1 205 ? -16.126 -9.273 25.992 1.00 97.25 205 ASP A C 1
ATOM 1606 O O . ASP A 1 205 ? -16.204 -10.058 25.046 1.00 97.25 205 ASP A O 1
ATOM 1610 N N . ALA A 1 206 ? -16.715 -8.073 25.961 1.00 96.25 206 ALA A N 1
ATOM 1611 C CA . ALA A 1 206 ? -17.536 -7.606 24.847 1.00 96.25 206 ALA A CA 1
ATOM 1612 C C . ALA A 1 206 ? -16.730 -7.463 23.541 1.00 96.25 206 ALA A C 1
ATOM 1614 O O . ALA A 1 206 ? -17.206 -7.845 22.470 1.00 96.25 206 ALA A O 1
ATOM 1615 N N . LEU A 1 207 ? -15.498 -6.943 23.606 1.00 96.00 207 LEU A N 1
ATOM 1616 C CA . LEU A 1 207 ? -14.618 -6.862 22.437 1.00 96.00 207 LEU A CA 1
ATOM 1617 C C . LEU A 1 207 ? -14.205 -8.254 21.947 1.00 96.00 207 LEU A C 1
ATOM 1619 O O . LEU A 1 207 ? -14.200 -8.510 20.740 1.00 96.00 207 LEU A O 1
ATOM 1623 N N . PHE A 1 208 ? -13.836 -9.152 22.858 1.00 96.56 208 PHE A N 1
ATOM 1624 C CA . PHE A 1 208 ? -13.386 -10.485 22.470 1.00 96.56 208 PHE A CA 1
ATOM 1625 C C . PHE A 1 208 ? -14.535 -11.355 21.961 1.00 96.56 208 PHE A C 1
ATOM 1627 O O . PHE A 1 208 ? -14.316 -12.103 21.016 1.00 96.56 208 PHE A O 1
ATOM 1634 N N . GLU A 1 209 ? -15.770 -11.168 22.435 1.00 96.38 209 GLU A N 1
ATOM 1635 C CA . GLU A 1 209 ? -16.957 -11.790 21.833 1.00 96.38 209 GLU A CA 1
ATOM 1636 C C . GLU A 1 209 ? -17.133 -11.383 20.359 1.00 96.38 209 GLU A C 1
ATOM 1638 O O . GLU A 1 209 ? -17.417 -12.229 19.500 1.00 96.38 209 GLU A O 1
ATOM 1643 N N . VAL A 1 210 ? -16.918 -10.099 20.040 1.00 96.56 210 VAL A N 1
ATOM 1644 C CA . VAL A 1 210 ? -16.952 -9.599 18.656 1.00 96.56 210 VAL A CA 1
ATOM 1645 C C . VAL A 1 210 ? -15.889 -10.298 17.809 1.00 96.56 210 VAL A C 1
ATOM 1647 O O . VAL A 1 210 ? -16.194 -10.804 16.728 1.00 96.56 210 VAL A O 1
ATOM 1650 N N . ILE A 1 211 ? -14.648 -10.349 18.295 1.00 96.69 211 ILE A N 1
ATOM 1651 C CA . ILE A 1 211 ? -13.515 -10.934 17.566 1.00 96.69 211 ILE A CA 1
ATOM 1652 C C . ILE A 1 211 ? -13.702 -12.444 17.382 1.00 96.69 211 ILE A C 1
ATOM 1654 O O . ILE A 1 211 ? -13.584 -12.934 16.257 1.00 96.69 211 ILE A O 1
ATOM 1658 N N . ASP A 1 212 ? -14.065 -13.166 18.441 1.00 96.38 212 ASP A N 1
ATOM 1659 C CA . ASP A 1 212 ? -14.283 -14.617 18.430 1.00 96.38 212 ASP A CA 1
ATOM 1660 C C . ASP A 1 212 ? -15.436 -15.023 17.504 1.00 96.38 212 ASP A C 1
ATOM 1662 O O . ASP A 1 212 ? -15.430 -16.120 16.945 1.00 96.38 212 ASP A O 1
ATOM 1666 N N . SER A 1 213 ? -16.403 -14.129 17.290 1.00 97.12 213 SER A N 1
ATOM 1667 C CA . SER A 1 213 ? -17.501 -14.333 16.343 1.00 97.12 213 SER A CA 1
ATOM 1668 C C . SER A 1 213 ? -17.110 -13.973 14.905 1.00 97.12 213 SER A C 1
ATOM 1670 O O . SER A 1 213 ? -17.421 -14.711 13.966 1.00 97.12 213 SER A O 1
ATOM 1672 N N . MET A 1 214 ? -16.415 -12.848 14.703 1.00 97.25 214 MET A N 1
ATOM 1673 C CA . MET A 1 214 ? -16.074 -12.346 13.368 1.00 97.25 214 MET A CA 1
ATOM 1674 C C . MET A 1 214 ? -14.926 -13.113 12.712 1.00 97.25 214 MET A C 1
ATOM 1676 O O . MET A 1 214 ? -14.973 -13.348 11.505 1.00 97.25 214 MET A O 1
ATOM 1680 N N . VAL A 1 215 ? -13.895 -13.509 13.461 1.00 97.56 215 VAL A N 1
ATOM 1681 C CA . VAL A 1 215 ? -12.697 -14.151 12.894 1.00 97.56 215 VAL A CA 1
ATOM 1682 C C . VAL A 1 215 ? -13.034 -15.471 12.199 1.00 97.56 215 VAL A C 1
ATOM 1684 O O . VAL A 1 215 ? -12.640 -15.614 11.040 1.00 97.56 215 VAL A O 1
ATOM 1687 N N . PRO A 1 216 ? -13.805 -16.408 12.792 1.00 97.81 216 PRO A N 1
ATOM 1688 C CA . PRO A 1 216 ? -14.223 -17.619 12.090 1.00 97.81 216 PRO A CA 1
ATOM 1689 C C . PRO A 1 216 ? -15.030 -17.320 10.824 1.00 97.81 216 PRO A C 1
ATOM 1691 O O . PRO A 1 216 ? -14.835 -17.982 9.807 1.00 97.81 216 PRO A O 1
ATOM 1694 N N . TYR A 1 217 ? -15.904 -16.311 10.846 1.00 98.06 217 TYR A N 1
ATOM 1695 C CA . TYR A 1 217 ? -16.674 -15.912 9.667 1.00 98.06 217 TYR A CA 1
ATOM 1696 C C . TYR A 1 217 ? -15.780 -15.366 8.542 1.00 98.06 217 TYR A C 1
ATOM 1698 O O . TYR A 1 217 ? -15.847 -15.837 7.403 1.00 98.06 217 TYR A O 1
ATOM 1706 N N . LEU A 1 218 ? -14.895 -14.415 8.860 1.00 97.69 218 LEU A N 1
ATOM 1707 C CA . LEU A 1 218 ? -13.947 -13.824 7.909 1.00 97.69 218 LEU A CA 1
ATOM 1708 C C . LEU A 1 218 ? -12.988 -14.880 7.342 1.00 97.69 218 LEU A C 1
ATOM 1710 O O . LEU A 1 218 ? -12.741 -14.920 6.139 1.00 97.69 218 LEU A O 1
ATOM 1714 N N . ALA A 1 219 ? -12.532 -15.800 8.192 1.00 97.56 219 ALA A N 1
ATOM 1715 C CA . ALA A 1 219 ? -11.694 -16.932 7.819 1.00 97.56 219 ALA A CA 1
ATOM 1716 C C . ALA A 1 219 ? -12.431 -17.998 6.979 1.00 97.56 219 ALA A C 1
ATOM 1718 O O . ALA A 1 219 ? -11.800 -18.939 6.496 1.00 97.56 219 ALA A O 1
ATOM 1719 N N . GLY A 1 220 ? -13.753 -17.884 6.796 1.00 97.19 220 GLY A N 1
ATOM 1720 C CA . GLY A 1 220 ? -14.575 -18.868 6.084 1.00 97.19 220 GLY A CA 1
ATOM 1721 C C . GLY A 1 220 ? -14.800 -20.175 6.853 1.00 97.19 220 GLY A C 1
ATOM 1722 O O . GLY A 1 220 ? -15.158 -21.185 6.252 1.00 97.19 220 GLY A O 1
ATOM 1723 N N . GLN A 1 221 ? -14.571 -20.170 8.166 1.00 97.62 221 GLN A N 1
ATOM 1724 C CA . GLN A 1 221 ? -14.828 -21.284 9.085 1.00 97.62 221 GLN A CA 1
ATOM 1725 C C . GLN A 1 221 ? -16.275 -21.283 9.610 1.00 97.62 221 GLN A C 1
ATOM 1727 O O . GLN A 1 221 ? -16.768 -22.326 10.035 1.00 97.62 221 GLN A O 1
ATOM 1732 N N . ALA A 1 222 ? -16.956 -20.135 9.552 1.00 97.81 222 ALA A N 1
ATOM 1733 C CA . ALA A 1 222 ? -18.381 -19.980 9.832 1.00 97.81 222 ALA A CA 1
ATOM 1734 C C . ALA A 1 222 ? -19.102 -19.329 8.639 1.00 97.81 222 ALA A C 1
ATOM 1736 O O . ALA A 1 222 ? -18.549 -18.456 7.971 1.00 97.81 222 ALA A O 1
ATOM 1737 N N . GLU A 1 223 ? -20.339 -19.755 8.361 1.00 97.25 223 GLU A N 1
ATOM 1738 C CA . GLU A 1 223 ? -21.162 -19.185 7.277 1.00 97.25 223 GLU A CA 1
ATOM 1739 C C . GLU A 1 223 ? -21.791 -17.837 7.652 1.00 97.25 223 GLU A C 1
ATOM 1741 O O . GLU A 1 223 ? -22.081 -17.026 6.773 1.00 97.25 223 GLU A O 1
ATOM 1746 N N . ASP A 1 224 ? -21.996 -17.605 8.948 1.00 97.75 224 ASP A N 1
ATOM 1747 C CA . ASP A 1 224 ? -22.654 -16.433 9.518 1.00 97.75 224 ASP A CA 1
ATOM 1748 C C . ASP A 1 224 ? -22.110 -16.179 10.936 1.00 97.75 224 ASP A C 1
ATOM 1750 O O . ASP A 1 224 ? -21.510 -17.071 11.543 1.00 97.75 224 ASP A O 1
ATOM 1754 N N . PHE A 1 225 ? -22.336 -14.981 11.468 1.00 98.00 225 PHE A N 1
ATOM 1755 C CA . PHE A 1 225 ? -22.119 -14.632 12.868 1.00 98.00 225 PHE A CA 1
ATOM 1756 C C . PHE A 1 225 ? -23.232 -13.694 13.343 1.00 98.00 225 PHE A C 1
ATOM 1758 O O . PHE A 1 225 ? -23.838 -12.974 12.552 1.00 98.00 225 PHE A O 1
ATOM 1765 N N . ASN A 1 226 ? -23.488 -13.689 14.647 1.00 97.50 226 ASN A N 1
ATOM 1766 C CA . ASN A 1 226 ? -24.472 -12.814 15.271 1.00 97.50 226 ASN A CA 1
ATOM 1767 C C . ASN A 1 226 ? -23.975 -12.446 16.665 1.00 97.50 226 ASN A C 1
ATOM 1769 O O . ASN A 1 226 ? -23.894 -13.313 17.534 1.00 97.50 226 ASN A O 1
ATOM 1773 N N . ILE A 1 227 ? -23.632 -11.178 16.844 1.00 97.31 227 ILE A N 1
ATOM 1774 C CA . ILE A 1 227 ? -23.105 -10.624 18.085 1.00 97.31 227 ILE A CA 1
ATOM 1775 C C . ILE A 1 227 ? -24.206 -9.837 18.781 1.00 97.31 227 ILE A C 1
ATOM 1777 O O . ILE A 1 227 ? -24.951 -9.092 18.134 1.00 97.31 227 ILE A O 1
ATOM 1781 N N . HIS A 1 228 ? -24.280 -9.971 20.103 1.00 97.44 228 HIS A N 1
ATOM 1782 C CA . HIS A 1 228 ? -25.189 -9.194 20.927 1.00 97.44 228 HIS A CA 1
ATOM 1783 C C . HIS A 1 228 ? -24.509 -8.738 22.221 1.00 97.44 228 HIS A C 1
ATOM 1785 O O . HIS A 1 228 ? -24.263 -9.546 23.107 1.00 97.44 228 HIS A O 1
ATOM 1791 N N . ILE A 1 229 ? -24.265 -7.431 22.342 1.00 97.25 229 ILE A N 1
ATOM 1792 C CA . ILE A 1 229 ? -23.658 -6.826 23.533 1.00 97.25 229 ILE A CA 1
ATOM 1793 C C . ILE A 1 229 ? -24.761 -6.187 24.379 1.00 97.25 229 ILE A C 1
ATOM 1795 O O . ILE A 1 229 ? -25.422 -5.243 23.939 1.00 97.25 229 ILE A O 1
ATOM 1799 N N . ASP A 1 230 ? -24.948 -6.700 25.594 1.00 96.69 230 ASP A N 1
ATOM 1800 C CA . ASP A 1 230 ? -25.914 -6.185 26.566 1.00 96.69 230 ASP A CA 1
ATOM 1801 C C . ASP A 1 230 ? -25.296 -5.083 27.440 1.00 96.69 230 ASP A C 1
ATOM 1803 O O . ASP A 1 230 ? -24.301 -5.304 28.132 1.00 96.69 230 ASP A O 1
ATOM 1807 N N . PHE A 1 231 ? -25.927 -3.906 27.436 1.00 96.56 231 PHE A N 1
ATOM 1808 C CA . PHE A 1 231 ? -25.525 -2.736 28.221 1.00 96.56 231 PHE A CA 1
ATOM 1809 C C . PHE A 1 231 ? -26.207 -2.662 29.594 1.00 96.56 231 PHE A C 1
ATOM 1811 O O . PHE A 1 231 ? -25.866 -1.795 30.393 1.00 96.56 231 PHE A O 1
ATOM 1818 N N . THR A 1 232 ? -27.130 -3.575 29.914 1.00 96.00 232 THR A N 1
ATOM 1819 C CA . THR A 1 232 ? -27.811 -3.643 31.220 1.00 96.00 232 THR A CA 1
ATOM 1820 C C . THR A 1 232 ? -26.850 -3.650 32.421 1.00 96.00 232 THR A C 1
ATOM 1822 O O . THR A 1 232 ? -27.177 -3.009 33.423 1.00 96.00 232 THR A O 1
ATOM 1825 N N . PRO A 1 233 ? -25.677 -4.321 32.378 1.00 96.19 233 PRO A N 1
ATOM 1826 C CA . PRO A 1 233 ? -24.721 -4.280 33.487 1.00 96.19 233 PRO A CA 1
ATOM 1827 C C . PRO A 1 233 ? -24.068 -2.905 33.698 1.00 96.19 233 PRO A C 1
ATOM 1829 O O . PRO A 1 233 ? -23.759 -2.553 34.834 1.00 96.19 233 PRO A O 1
ATOM 1832 N N . TYR A 1 234 ? -23.888 -2.127 32.624 1.00 96.31 234 TYR A N 1
ATOM 1833 C CA . TYR A 1 234 ? -23.199 -0.831 32.628 1.00 96.31 234 TYR A CA 1
ATOM 1834 C C . TYR A 1 234 ? -23.933 0.191 31.740 1.00 96.31 234 TYR A C 1
ATOM 1836 O O . TYR A 1 234 ? -23.397 0.628 30.716 1.00 96.31 234 TYR A O 1
ATOM 1844 N N . PRO A 1 235 ? -25.161 0.605 32.112 1.00 94.81 235 PRO A N 1
ATOM 1845 C CA . PRO A 1 235 ? -26.001 1.470 31.280 1.00 94.81 235 PRO A CA 1
ATOM 1846 C C . PRO A 1 235 ? -25.359 2.832 30.984 1.00 94.81 235 PRO A C 1
ATOM 1848 O O . PRO A 1 235 ? -25.570 3.396 29.915 1.00 94.81 235 PRO A O 1
ATOM 1851 N N . GLN A 1 236 ? -24.508 3.330 31.882 1.00 91.50 236 GLN A N 1
ATOM 1852 C CA . GLN A 1 236 ? -23.727 4.558 31.710 1.00 91.50 236 GLN A CA 1
ATOM 1853 C C . GLN A 1 236 ? -22.763 4.536 30.511 1.00 91.50 236 GLN A C 1
ATOM 1855 O O . GLN A 1 236 ? -22.282 5.587 30.095 1.00 91.50 236 GLN A O 1
ATOM 1860 N N . LEU A 1 237 ? -22.470 3.359 29.945 1.00 93.19 237 LEU A N 1
ATOM 1861 C CA . LEU A 1 237 ? -21.644 3.223 28.744 1.00 93.19 237 LEU A CA 1
ATOM 1862 C C . LEU A 1 237 ? -22.456 3.322 27.444 1.00 93.19 237 LEU A C 1
ATOM 1864 O O . LEU A 1 237 ? -21.861 3.483 26.381 1.00 93.19 237 LEU A O 1
ATOM 1868 N N . ALA A 1 238 ? -23.791 3.265 27.502 1.00 93.56 238 ALA A N 1
ATOM 1869 C CA . ALA A 1 238 ? -24.640 3.279 26.312 1.00 93.56 2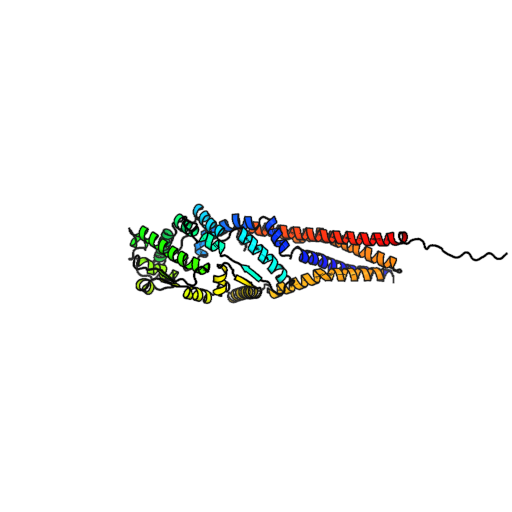38 ALA A CA 1
ATOM 1870 C C . ALA A 1 238 ? -24.573 4.618 25.560 1.00 93.56 238 ALA A C 1
ATOM 1872 O O . ALA A 1 238 ? -24.267 4.630 24.370 1.00 93.56 238 ALA A O 1
ATOM 1873 N N . GLU A 1 239 ? -24.799 5.748 26.239 1.00 90.56 239 GLU A N 1
ATOM 1874 C CA . GLU A 1 239 ? -24.718 7.092 25.640 1.00 90.56 239 GLU A CA 1
ATOM 1875 C C . GLU A 1 239 ? -23.363 7.361 24.946 1.00 90.56 239 GLU A C 1
ATOM 1877 O O . GLU A 1 239 ? -23.358 7.674 23.750 1.00 90.56 239 GLU A O 1
ATOM 1882 N N . PRO A 1 240 ? -22.201 7.213 25.615 1.00 88.25 240 PRO A N 1
ATOM 1883 C CA . PRO A 1 240 ? -20.914 7.549 25.009 1.00 88.25 240 PRO A CA 1
ATOM 1884 C C . PRO A 1 240 ? -20.526 6.599 23.863 1.00 88.25 240 PRO A C 1
ATOM 1886 O O . PRO A 1 240 ? -19.840 7.019 22.928 1.00 88.25 240 PRO A O 1
ATOM 1889 N N . LEU A 1 241 ? -20.984 5.339 23.888 1.00 90.69 241 LEU A N 1
ATOM 1890 C CA . LEU A 1 241 ? -20.723 4.365 22.823 1.00 90.69 241 LEU A CA 1
ATOM 1891 C C . LEU A 1 241 ? -21.737 4.424 21.674 1.00 90.69 241 LEU A C 1
ATOM 1893 O O . LEU A 1 241 ? -21.418 3.955 20.581 1.00 90.69 241 LEU A O 1
ATOM 1897 N N . ALA A 1 242 ? -22.908 5.039 21.860 1.00 90.38 242 ALA A N 1
ATOM 1898 C CA . ALA A 1 242 ? -23.951 5.154 20.837 1.00 90.38 242 ALA A CA 1
ATOM 1899 C C . ALA A 1 242 ? -23.400 5.706 19.511 1.00 90.38 242 ALA A C 1
ATOM 1901 O O . ALA A 1 242 ? -23.575 5.102 18.449 1.00 90.38 242 ALA A O 1
ATOM 1902 N N . GLY A 1 243 ? -22.626 6.795 19.581 1.00 84.19 243 GLY A N 1
ATOM 1903 C CA . GLY A 1 243 ? -21.980 7.389 18.410 1.00 84.19 243 GLY A CA 1
ATOM 1904 C C . GLY A 1 243 ? -20.950 6.469 17.743 1.00 84.19 243 GLY A C 1
ATOM 1905 O O . GLY A 1 243 ? -20.911 6.379 16.515 1.00 84.19 243 GLY A O 1
ATOM 1906 N N . MET A 1 244 ? -20.147 5.747 18.534 1.00 85.81 244 MET A N 1
ATOM 1907 C CA . MET A 1 244 ? -19.130 4.819 18.017 1.00 85.81 244 MET A CA 1
ATOM 1908 C C . MET A 1 244 ? -19.765 3.627 17.297 1.00 85.81 244 MET A C 1
ATOM 1910 O O . MET A 1 244 ? -19.306 3.222 16.229 1.00 85.81 244 MET A O 1
ATOM 1914 N N . LEU A 1 245 ? -20.851 3.111 17.871 1.00 90.38 245 LEU A N 1
ATOM 1915 C CA . LEU A 1 245 ? -21.589 1.944 17.397 1.00 90.38 245 LEU A CA 1
ATOM 1916 C C . LEU A 1 245 ? -22.640 2.283 16.330 1.00 90.38 245 LEU A C 1
ATOM 1918 O O . LEU A 1 245 ? -23.287 1.376 15.802 1.00 90.38 245 LEU A O 1
ATOM 1922 N N . ARG A 1 246 ? -22.789 3.573 15.987 1.00 88.94 246 ARG A N 1
ATOM 1923 C CA . ARG A 1 246 ? -23.810 4.103 15.066 1.00 88.94 246 ARG A CA 1
ATOM 1924 C C . ARG A 1 246 ? -25.228 3.651 15.451 1.00 88.94 246 ARG A C 1
ATOM 1926 O O . ARG A 1 246 ? -26.009 3.254 14.588 1.00 88.94 246 ARG A O 1
ATOM 1933 N N . SER A 1 247 ? -25.529 3.713 16.745 1.00 92.44 247 SER A N 1
ATOM 1934 C CA . SER A 1 247 ? -26.830 3.412 17.353 1.00 92.44 247 SER A CA 1
ATOM 1935 C C . SER A 1 247 ? -27.288 4.608 18.195 1.00 92.44 247 SER A C 1
ATOM 1937 O O . SER A 1 247 ? -26.531 5.556 18.389 1.00 92.44 247 SER A O 1
ATOM 1939 N N . ASP A 1 248 ? -28.518 4.589 18.701 1.00 94.56 248 ASP A N 1
ATOM 1940 C CA . ASP A 1 248 ? -28.968 5.511 19.746 1.00 94.56 248 ASP A CA 1
ATOM 1941 C C . ASP A 1 248 ? -28.941 4.846 21.133 1.00 94.56 248 ASP A C 1
ATOM 1943 O O . ASP A 1 248 ? -29.016 3.620 21.254 1.00 94.56 248 ASP A O 1
ATOM 1947 N N . GLU A 1 249 ? -28.828 5.667 22.179 1.00 94.56 249 GLU A N 1
ATOM 1948 C CA . GLU A 1 249 ? -28.758 5.224 23.576 1.00 94.56 249 GLU A CA 1
ATOM 1949 C C . GLU A 1 249 ? -29.983 4.398 23.988 1.00 94.56 249 GLU A C 1
ATOM 1951 O O . GLU A 1 249 ? -29.839 3.365 24.640 1.00 94.56 249 GLU A O 1
ATOM 1956 N N . ALA A 1 250 ? -31.189 4.816 23.590 1.00 96.19 250 ALA A N 1
ATOM 1957 C CA . ALA A 1 250 ? -32.416 4.137 23.991 1.00 96.19 250 ALA A CA 1
ATOM 1958 C C . ALA A 1 250 ? -32.476 2.712 23.423 1.00 96.19 250 ALA A C 1
ATOM 1960 O O . ALA A 1 250 ? -32.845 1.786 24.145 1.00 96.19 250 ALA A O 1
ATOM 1961 N N . THR A 1 251 ? -32.056 2.527 22.168 1.00 96.38 251 THR A N 1
ATOM 1962 C CA . THR A 1 251 ? -31.908 1.203 21.549 1.00 96.38 251 THR A CA 1
ATOM 1963 C C . THR A 1 251 ? -30.853 0.366 22.273 1.00 96.38 251 THR A C 1
ATOM 1965 O O . THR A 1 251 ? -31.127 -0.786 22.605 1.00 96.38 251 THR A O 1
ATOM 1968 N N . LEU A 1 252 ? -29.686 0.939 22.598 1.00 96.31 252 LEU A N 1
ATOM 1969 C CA . LEU A 1 252 ? -28.632 0.217 23.325 1.00 96.31 252 LEU A CA 1
ATOM 1970 C C . LEU A 1 252 ? -29.086 -0.251 24.715 1.00 96.31 252 LEU A C 1
ATOM 1972 O O . LEU A 1 252 ? -28.778 -1.371 25.111 1.00 96.31 252 LEU A O 1
ATOM 1976 N N . LEU A 1 253 ? -29.849 0.568 25.441 1.00 96.62 253 LEU A N 1
ATOM 1977 C CA . LEU A 1 253 ? -30.371 0.216 26.765 1.00 96.62 253 LEU A CA 1
ATOM 1978 C C . LEU A 1 253 ? -31.537 -0.782 26.715 1.00 96.62 253 LEU A C 1
ATOM 1980 O O . LEU A 1 253 ? -31.713 -1.561 27.649 1.00 96.62 253 LEU A O 1
ATOM 1984 N N . ALA A 1 254 ? -32.364 -0.741 25.667 1.00 96.94 254 ALA A N 1
ATOM 1985 C CA . ALA A 1 254 ? -33.549 -1.592 25.557 1.00 96.94 254 ALA A CA 1
ATOM 1986 C C . ALA A 1 254 ? -33.254 -2.962 24.932 1.00 96.94 254 ALA A C 1
ATOM 1988 O O . ALA A 1 254 ? -33.828 -3.968 25.352 1.00 96.94 254 ALA A O 1
ATOM 1989 N N . GLU A 1 255 ? -32.401 -2.993 23.909 1.00 96.62 255 GLU A N 1
ATOM 1990 C CA . GLU A 1 255 ? -32.184 -4.159 23.047 1.00 96.62 255 GLU A CA 1
ATOM 1991 C C . GLU A 1 255 ? -30.714 -4.580 22.945 1.00 96.62 255 GLU A C 1
ATOM 1993 O O . GLU A 1 255 ? -30.431 -5.592 22.300 1.00 96.62 255 GLU A O 1
ATOM 1998 N N . GLY A 1 256 ? -29.790 -3.832 23.561 1.00 96.50 256 GLY A N 1
ATOM 1999 C CA . GLY A 1 256 ? -28.347 -3.994 23.392 1.00 96.50 256 GLY A CA 1
ATOM 2000 C C . GLY A 1 256 ? -27.851 -3.574 22.007 1.00 96.50 256 GLY A C 1
ATOM 2001 O O . GLY A 1 256 ? -28.607 -3.120 21.146 1.00 96.50 256 GLY A O 1
ATOM 2002 N N . TRP A 1 257 ? -26.553 -3.746 21.767 1.00 97.31 257 TRP A N 1
ATOM 2003 C CA . TRP A 1 257 ? -25.991 -3.627 20.422 1.00 97.31 257 TRP A CA 1
ATOM 2004 C C . TRP A 1 257 ? -26.053 -4.976 19.714 1.00 97.31 257 TRP A C 1
ATOM 2006 O O . TRP A 1 257 ? -25.782 -6.012 20.322 1.00 97.31 257 TRP A O 1
ATOM 2016 N N . ARG A 1 258 ? -26.416 -4.973 18.430 1.00 96.62 258 ARG A N 1
ATOM 2017 C CA . ARG A 1 258 ? -26.495 -6.182 17.603 1.00 96.62 258 ARG A CA 1
ATOM 2018 C C . ARG A 1 258 ? -25.745 -5.965 16.303 1.00 96.62 258 ARG A C 1
ATOM 2020 O O . ARG A 1 258 ? -25.912 -4.930 15.659 1.00 96.62 258 ARG A O 1
ATOM 2027 N N . PHE A 1 259 ? -24.949 -6.951 15.915 1.00 96.81 259 PHE A N 1
ATOM 2028 C CA . PHE A 1 259 ? -24.195 -6.914 14.670 1.00 96.81 259 PHE A CA 1
ATOM 2029 C C . PHE A 1 259 ? -24.063 -8.321 14.100 1.00 96.81 259 PHE A C 1
ATOM 2031 O O . PHE A 1 259 ? -23.600 -9.234 14.779 1.00 96.81 259 PHE A O 1
ATOM 2038 N N . ASP A 1 260 ? -24.486 -8.497 12.856 1.00 97.50 260 ASP A N 1
ATOM 2039 C CA . ASP A 1 260 ? -24.479 -9.783 12.167 1.00 97.50 260 ASP A CA 1
ATOM 2040 C C . ASP A 1 260 ? -23.815 -9.672 10.788 1.00 97.50 260 ASP A C 1
ATOM 2042 O O . ASP A 1 260 ? -23.401 -8.591 10.347 1.00 97.50 260 ASP A O 1
ATOM 2046 N N . SER A 1 261 ? -23.680 -10.802 10.091 1.00 97.62 261 SER A N 1
ATOM 2047 C CA . SER A 1 261 ? -23.028 -10.806 8.780 1.00 97.62 261 SER A CA 1
ATOM 2048 C C . SER A 1 261 ? -23.795 -10.017 7.715 1.00 97.62 261 SER A C 1
ATOM 2050 O O . SER A 1 261 ? -23.173 -9.465 6.801 1.00 97.62 261 SER A O 1
ATOM 2052 N N . ALA A 1 262 ? -25.126 -9.937 7.810 1.00 97.75 262 ALA A N 1
ATOM 2053 C CA . ALA A 1 262 ? -25.946 -9.188 6.865 1.00 97.75 262 ALA A CA 1
ATOM 2054 C C . ALA A 1 262 ? -25.720 -7.682 7.036 1.00 97.75 262 ALA A C 1
ATOM 2056 O O . ALA A 1 262 ? -25.520 -6.971 6.050 1.00 97.75 262 ALA A O 1
ATOM 2057 N N . GLU A 1 263 ? -25.669 -7.219 8.281 1.00 96.56 263 GLU A N 1
ATOM 2058 C CA . GLU A 1 263 ? -25.345 -5.849 8.646 1.00 96.56 263 GLU A CA 1
ATOM 2059 C C . GLU A 1 263 ? -23.907 -5.483 8.251 1.00 96.56 263 GLU A C 1
ATOM 2061 O O . GLU A 1 263 ? -23.692 -4.411 7.687 1.00 96.56 263 GLU A O 1
ATOM 2066 N N . LEU A 1 264 ? -22.927 -6.376 8.448 1.00 96.06 264 LEU A N 1
ATOM 2067 C CA . LEU A 1 264 ? -21.560 -6.172 7.955 1.00 96.06 264 LEU A CA 1
ATOM 2068 C C . LEU A 1 264 ? -21.531 -5.992 6.432 1.00 96.06 264 LEU A C 1
ATOM 2070 O O . LEU A 1 264 ? -20.963 -5.015 5.945 1.00 96.06 264 LEU A O 1
ATOM 2074 N N . ARG A 1 265 ? -22.160 -6.902 5.672 1.00 97.19 265 ARG A N 1
ATOM 2075 C CA . ARG A 1 265 ? -22.219 -6.804 4.202 1.00 97.19 265 ARG A CA 1
ATOM 2076 C C . ARG A 1 265 ? -22.890 -5.507 3.756 1.00 97.19 265 ARG A C 1
ATOM 2078 O O . ARG A 1 265 ? -22.398 -4.863 2.836 1.00 97.19 265 ARG A O 1
ATOM 2085 N N . ARG A 1 266 ? -23.976 -5.108 4.423 1.00 96.81 266 ARG A N 1
ATOM 2086 C CA . ARG A 1 266 ? -24.683 -3.853 4.152 1.00 96.81 266 ARG A CA 1
ATOM 2087 C C . ARG A 1 266 ? -23.793 -2.638 4.416 1.00 96.81 266 ARG A C 1
ATOM 2089 O O . ARG A 1 266 ? -23.696 -1.771 3.557 1.00 96.81 266 ARG A O 1
ATOM 2096 N N . LYS A 1 267 ? -23.094 -2.591 5.556 1.00 94.19 267 LYS A N 1
ATOM 2097 C CA . LYS A 1 267 ? -22.168 -1.491 5.883 1.00 94.19 267 LYS A CA 1
ATOM 2098 C C . LYS A 1 267 ? -20.987 -1.406 4.918 1.00 94.19 267 LYS A C 1
ATOM 2100 O O . LYS A 1 267 ? -20.549 -0.301 4.621 1.00 94.19 267 LYS A O 1
ATOM 2105 N N . LEU A 1 268 ? -20.477 -2.545 4.445 1.00 94.62 268 LEU A N 1
ATOM 2106 C CA . LEU A 1 268 ? -19.454 -2.575 3.400 1.00 94.62 268 LEU A CA 1
ATOM 2107 C C . LEU A 1 268 ? -20.016 -1.989 2.099 1.00 94.62 268 LEU A C 1
ATOM 2109 O O . LEU A 1 268 ? -19.445 -1.035 1.594 1.00 94.62 268 LEU A O 1
ATOM 2113 N N . GLN A 1 269 ? -21.186 -2.442 1.636 1.00 95.25 269 GLN A N 1
ATOM 2114 C CA . GLN A 1 269 ? -21.852 -1.909 0.432 1.00 95.25 269 GLN A CA 1
ATOM 2115 C C . GLN A 1 269 ? -22.160 -0.408 0.496 1.00 95.25 269 GLN A C 1
ATOM 2117 O O . GLN A 1 269 ? -22.119 0.273 -0.524 1.00 95.25 269 GLN A O 1
ATOM 2122 N N . GLU A 1 270 ? -22.493 0.103 1.681 1.00 94.44 270 GLU A N 1
ATOM 2123 C CA . GLU A 1 270 ? -22.769 1.523 1.931 1.00 94.44 270 GLU A CA 1
ATOM 2124 C C . GLU A 1 270 ? -21.500 2.361 2.145 1.00 94.44 270 GLU A C 1
ATOM 2126 O O . GLU A 1 270 ? -21.600 3.565 2.368 1.00 94.44 270 GLU A O 1
ATOM 2131 N N . SER A 1 271 ? -20.311 1.752 2.126 1.00 90.62 271 SER A N 1
ATOM 2132 C CA . SER A 1 271 ? -19.062 2.488 2.279 1.00 90.62 271 SER A CA 1
ATOM 2133 C C . SER A 1 271 ? -18.788 3.351 1.051 1.00 90.62 271 SER A C 1
ATOM 2135 O O . SER A 1 271 ? -18.788 2.861 -0.077 1.00 90.62 271 SER A O 1
ATOM 2137 N N . ASP A 1 272 ? -18.452 4.620 1.284 1.00 86.50 272 ASP A N 1
ATOM 2138 C CA . ASP A 1 272 ? -17.961 5.515 0.231 1.00 86.50 272 ASP A CA 1
ATOM 2139 C C . ASP A 1 272 ? -16.580 5.081 -0.298 1.00 86.50 272 ASP A C 1
ATOM 2141 O O . ASP A 1 272 ? -16.155 5.502 -1.367 1.00 86.50 272 ASP A O 1
ATOM 2145 N N . ASN A 1 273 ? -15.865 4.212 0.427 1.00 82.88 273 ASN A N 1
ATOM 2146 C CA . ASN A 1 273 ? -14.555 3.740 0.009 1.00 82.88 273 ASN A CA 1
ATOM 2147 C C . ASN A 1 273 ? -14.683 2.599 -1.015 1.00 82.88 273 ASN A C 1
ATOM 2149 O O . ASN A 1 273 ? -14.983 1.451 -0.679 1.00 82.88 273 ASN A O 1
ATOM 2153 N N . VAL A 1 274 ? -14.354 2.915 -2.269 1.00 81.44 274 VAL A N 1
ATOM 2154 C CA . VAL A 1 274 ? -14.379 1.999 -3.425 1.00 81.44 274 VAL A CA 1
ATOM 2155 C C . VAL A 1 274 ? -13.498 0.753 -3.237 1.00 81.44 274 VAL A C 1
ATOM 2157 O O . VAL A 1 274 ? -13.697 -0.267 -3.892 1.00 81.44 274 VAL A O 1
ATOM 2160 N N . ALA A 1 275 ? -12.517 0.785 -2.332 1.00 78.38 275 ALA A N 1
ATOM 2161 C CA . ALA A 1 275 ? -11.703 -0.391 -2.035 1.00 78.38 275 ALA A CA 1
ATOM 2162 C C . ALA A 1 275 ? -12.454 -1.467 -1.232 1.00 78.38 275 ALA A C 1
ATOM 2164 O O . ALA A 1 275 ? -12.042 -2.625 -1.270 1.00 78.38 275 ALA A O 1
ATOM 2165 N N . VAL A 1 276 ? -13.520 -1.098 -0.510 1.00 87.25 276 VAL A N 1
ATOM 2166 C CA . VAL A 1 276 ? -14.242 -1.993 0.416 1.00 87.25 276 VAL A CA 1
ATOM 2167 C C . VAL A 1 276 ? -15.744 -2.106 0.137 1.00 87.25 276 VAL A C 1
ATOM 2169 O O . VAL A 1 276 ? -16.439 -2.864 0.814 1.00 87.25 276 VAL A O 1
ATOM 2172 N N . ASN A 1 277 ? -16.255 -1.375 -0.857 1.00 90.25 277 ASN A N 1
ATOM 2173 C CA . ASN A 1 277 ? -17.684 -1.346 -1.170 1.00 90.25 277 ASN A CA 1
ATOM 2174 C C . ASN A 1 277 ? -18.218 -2.625 -1.839 1.00 90.25 277 ASN A C 1
ATOM 2176 O O . ASN A 1 277 ? -19.428 -2.849 -1.866 1.00 90.25 277 ASN A O 1
ATOM 2180 N N . ASP A 1 278 ? -17.331 -3.502 -2.316 1.00 94.19 278 ASP A N 1
ATOM 2181 C CA . ASP A 1 278 ? -17.663 -4.884 -2.647 1.00 94.19 278 ASP A CA 1
ATOM 2182 C C . ASP A 1 278 ? -17.472 -5.765 -1.395 1.00 94.19 278 ASP A C 1
ATOM 2184 O O . ASP A 1 278 ? -16.332 -6.084 -1.020 1.00 94.19 278 ASP A O 1
ATOM 2188 N N . PRO A 1 279 ? -18.565 -6.180 -0.719 1.00 95.25 279 PRO A N 1
ATOM 2189 C CA . PRO A 1 279 ? -18.470 -6.980 0.493 1.00 95.25 279 PRO A CA 1
ATOM 2190 C C . PRO A 1 279 ? -17.904 -8.374 0.226 1.00 95.25 279 PRO A C 1
ATOM 2192 O O . PRO A 1 279 ? -17.210 -8.919 1.081 1.00 95.25 279 PRO A O 1
ATOM 2195 N N . GLU A 1 280 ? -18.181 -8.968 -0.936 1.00 95.81 280 GLU A N 1
ATOM 2196 C CA . GLU A 1 280 ? -17.730 -10.324 -1.235 1.00 95.81 280 GLU A CA 1
ATOM 2197 C C . GLU A 1 280 ? -16.223 -10.327 -1.480 1.00 95.81 280 GLU A C 1
ATOM 2199 O O . GLU A 1 280 ? -15.524 -11.169 -0.918 1.00 95.81 280 GLU A O 1
ATOM 2204 N N . GLN A 1 281 ? -15.698 -9.338 -2.208 1.00 94.50 281 GLN A N 1
ATOM 2205 C CA . GLN A 1 281 ? -14.254 -9.158 -2.372 1.00 94.50 281 GLN A CA 1
ATOM 2206 C C . GLN A 1 281 ? -13.557 -8.817 -1.043 1.00 94.50 281 GLN A C 1
ATOM 2208 O O . GLN A 1 281 ? -12.510 -9.398 -0.740 1.00 94.50 281 GLN A O 1
ATOM 2213 N N . SER A 1 282 ? -14.151 -7.934 -0.234 1.00 95.38 282 SER A N 1
ATOM 2214 C CA . SER A 1 282 ? -13.599 -7.512 1.063 1.00 95.38 282 SER A CA 1
ATOM 2215 C C . SER A 1 282 ? -13.552 -8.636 2.092 1.00 95.38 282 SER A C 1
ATOM 2217 O O . SER A 1 282 ? -12.628 -8.699 2.893 1.00 95.38 282 SER A O 1
ATOM 2219 N N . ILE A 1 283 ? -14.529 -9.544 2.079 1.00 96.94 283 ILE A N 1
ATOM 2220 C CA . ILE A 1 283 ? -14.541 -10.716 2.963 1.00 96.94 283 ILE A CA 1
ATOM 2221 C C . ILE A 1 283 ? -13.641 -11.819 2.391 1.00 96.94 283 ILE A C 1
ATOM 2223 O O . ILE A 1 283 ? -12.931 -12.486 3.142 1.00 96.94 283 ILE A O 1
ATOM 2227 N N . ALA A 1 284 ? -13.626 -12.006 1.066 1.00 96.88 284 ALA A N 1
ATOM 2228 C CA . ALA A 1 284 ? -12.827 -13.037 0.410 1.00 96.88 284 ALA A CA 1
ATOM 2229 C C . ALA A 1 284 ? -11.320 -12.877 0.649 1.00 96.88 284 ALA A C 1
ATOM 2231 O O . ALA A 1 284 ? -10.633 -13.892 0.756 1.00 96.88 284 ALA A O 1
ATOM 2232 N N . ILE A 1 285 ? -10.810 -11.650 0.828 1.00 96.94 285 ILE A N 1
ATOM 2233 C CA . ILE A 1 285 ? -9.392 -11.419 1.152 1.00 96.94 285 ILE A CA 1
ATOM 2234 C C . ILE A 1 285 ? -8.948 -12.179 2.414 1.00 96.94 285 ILE A C 1
ATOM 2236 O O . ILE A 1 285 ? -7.798 -12.588 2.501 1.00 96.94 285 ILE A O 1
ATOM 2240 N N . PHE A 1 286 ? -9.845 -12.431 3.369 1.00 97.50 286 PHE A N 1
ATOM 2241 C CA . PHE A 1 286 ? -9.542 -13.128 4.623 1.00 97.50 286 PHE A CA 1
ATOM 2242 C C . PHE A 1 286 ? -9.771 -14.645 4.563 1.00 97.50 286 PHE A C 1
ATOM 2244 O O . PHE A 1 286 ? -9.500 -15.363 5.529 1.00 97.50 286 PHE A O 1
ATOM 2251 N N . ARG A 1 287 ? -10.253 -15.163 3.430 1.00 97.62 287 ARG A N 1
ATOM 2252 C CA . ARG A 1 287 ? -10.489 -16.596 3.216 1.00 97.62 287 ARG A CA 1
ATOM 2253 C C . ARG A 1 287 ? -9.243 -17.280 2.639 1.00 97.62 287 ARG A C 1
ATOM 2255 O O . ARG A 1 287 ? -8.425 -16.615 2.002 1.00 97.62 287 ARG A O 1
ATOM 2262 N N . PRO A 1 288 ? -9.111 -18.618 2.754 1.00 96.44 288 PRO A N 1
ATOM 2263 C CA . PRO A 1 288 ? -7.949 -19.343 2.229 1.00 96.44 288 PRO A CA 1
ATOM 2264 C C . PRO A 1 288 ? -7.684 -19.106 0.734 1.00 96.44 288 PRO A C 1
ATOM 2266 O O . PRO A 1 288 ? -6.540 -19.101 0.299 1.00 96.44 288 PRO A O 1
ATOM 2269 N N . GLY A 1 289 ? -8.742 -18.895 -0.059 1.00 94.44 289 GLY A N 1
ATOM 2270 C CA . GLY A 1 289 ? -8.627 -18.585 -1.487 1.00 94.44 289 GLY A CA 1
ATOM 2271 C C . GLY A 1 289 ? -8.252 -17.133 -1.795 1.00 94.44 289 GLY A C 1
ATOM 2272 O O . GLY A 1 289 ? -7.879 -16.842 -2.929 1.00 94.44 289 GLY A O 1
ATOM 2273 N N . GLY A 1 290 ? -8.334 -16.235 -0.811 1.00 95.88 290 GLY A N 1
ATOM 2274 C CA . GLY A 1 290 ? -8.136 -14.808 -1.008 1.00 95.88 290 GLY A CA 1
ATOM 2275 C C . GLY A 1 290 ? -9.157 -14.191 -1.962 1.00 95.88 290 GLY A C 1
ATOM 2276 O O . GLY A 1 290 ? -10.226 -14.746 -2.229 1.00 95.88 290 GLY A O 1
ATOM 2277 N N . THR A 1 291 ? -8.790 -13.037 -2.502 1.00 96.12 291 THR A N 1
ATOM 2278 C CA . THR A 1 291 ? -9.491 -12.388 -3.605 1.00 96.12 291 THR A CA 1
ATOM 2279 C C . THR A 1 291 ? -8.543 -12.140 -4.771 1.00 96.12 291 THR A C 1
ATOM 2281 O O . THR A 1 291 ? -7.333 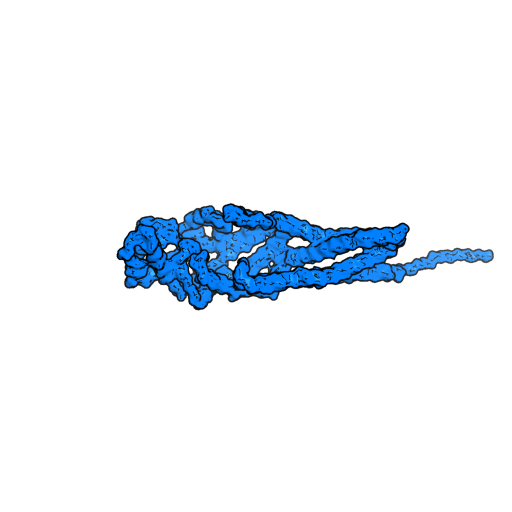-12.013 -4.583 1.00 96.12 291 THR A O 1
ATOM 2284 N N . THR A 1 292 ? -9.089 -12.079 -5.981 1.00 96.12 292 THR A N 1
ATOM 2285 C CA . THR A 1 292 ? -8.340 -11.727 -7.185 1.00 96.12 292 THR A CA 1
ATOM 2286 C C . THR A 1 292 ? -8.688 -10.297 -7.561 1.00 96.12 292 THR A C 1
ATOM 2288 O O . THR A 1 292 ? -9.841 -10.000 -7.858 1.00 96.12 292 THR A O 1
ATOM 2291 N N . PHE A 1 293 ? -7.693 -9.416 -7.554 1.00 95.31 293 PHE A N 1
ATOM 2292 C CA . PHE A 1 293 ? -7.816 -8.074 -8.106 1.00 95.31 293 PHE A CA 1
ATOM 2293 C C . PHE A 1 293 ? -7.452 -8.111 -9.583 1.00 95.31 293 PHE A C 1
ATOM 2295 O O . PHE A 1 293 ? -6.360 -8.547 -9.958 1.00 95.31 293 PHE A O 1
ATOM 2302 N N . THR A 1 294 ? -8.370 -7.664 -10.427 1.00 96.56 294 THR A N 1
ATOM 2303 C CA . THR A 1 294 ? -8.164 -7.604 -11.871 1.00 96.56 294 THR A CA 1
ATOM 2304 C C . THR A 1 294 ? -7.676 -6.225 -12.301 1.00 96.56 294 THR A C 1
ATOM 2306 O O . THR A 1 294 ? -7.744 -5.237 -11.564 1.00 96.56 294 THR A O 1
ATOM 2309 N N . SER A 1 295 ? -7.202 -6.130 -13.544 1.00 95.94 295 SER A N 1
ATOM 2310 C CA . SER A 1 295 ? -6.870 -4.832 -14.128 1.00 95.94 295 SER A CA 1
ATOM 2311 C C . SER A 1 295 ? -8.059 -3.880 -14.228 1.00 95.94 295 SER A C 1
ATOM 2313 O O . SER A 1 295 ? -7.841 -2.671 -14.210 1.00 95.94 295 SER A O 1
ATOM 2315 N N . ASP A 1 296 ? -9.278 -4.404 -14.367 1.00 95.00 296 ASP A N 1
ATOM 2316 C CA . ASP A 1 296 ? -10.480 -3.577 -14.481 1.00 95.00 296 ASP A CA 1
ATOM 2317 C C . ASP A 1 296 ? -10.822 -2.974 -13.113 1.00 95.00 296 ASP A C 1
ATOM 2319 O O . ASP A 1 296 ? -10.969 -1.757 -13.028 1.00 95.00 296 ASP A O 1
ATOM 2323 N N . ASP A 1 297 ? -10.767 -3.776 -12.041 1.00 93.00 297 ASP A N 1
ATOM 2324 C CA . ASP A 1 297 ? -10.937 -3.295 -10.659 1.00 93.00 297 ASP A CA 1
ATOM 2325 C C . ASP A 1 297 ? -9.892 -2.226 -10.307 1.00 93.00 297 ASP A C 1
ATOM 2327 O O . ASP A 1 297 ? -10.190 -1.211 -9.677 1.00 93.00 297 ASP A O 1
ATOM 2331 N N . PHE A 1 298 ? -8.639 -2.434 -10.732 1.00 93.38 298 PHE A N 1
ATOM 2332 C CA . PHE A 1 298 ? -7.562 -1.473 -10.501 1.00 93.38 298 PHE A CA 1
ATOM 2333 C C . PHE A 1 298 ? -7.812 -0.144 -11.228 1.00 93.38 298 PHE A C 1
ATOM 2335 O O . PHE A 1 298 ? -7.652 0.921 -10.634 1.00 93.38 298 PHE A O 1
ATOM 2342 N N . VAL A 1 299 ? -8.205 -0.190 -12.506 1.00 93.94 299 VAL A N 1
ATOM 2343 C CA . VAL A 1 299 ? -8.515 1.016 -13.291 1.00 93.94 299 VAL A CA 1
ATOM 2344 C C . VAL A 1 299 ? -9.725 1.740 -12.708 1.00 93.94 299 VAL A C 1
ATOM 2346 O O . VAL A 1 299 ? -9.670 2.958 -12.553 1.00 93.94 299 VAL A O 1
ATOM 2349 N N . GLU A 1 300 ? -10.785 1.010 -12.360 1.00 91.94 300 GLU A N 1
ATOM 2350 C CA . GLU A 1 300 ? -11.991 1.572 -11.752 1.00 91.94 300 GLU A CA 1
ATOM 2351 C C . GLU A 1 300 ? -11.660 2.317 -10.458 1.00 91.94 300 GLU A C 1
ATOM 2353 O O . GLU A 1 300 ? -12.039 3.476 -10.312 1.00 91.94 300 GLU A O 1
ATOM 2358 N N . ARG A 1 301 ? -10.868 1.710 -9.566 1.00 90.81 301 ARG A N 1
ATOM 2359 C CA . ARG A 1 301 ? -10.447 2.345 -8.308 1.00 90.81 301 ARG A CA 1
ATOM 2360 C C . ARG A 1 301 ? -9.594 3.588 -8.517 1.00 90.81 301 ARG A C 1
ATOM 2362 O O . ARG A 1 301 ? -9.847 4.608 -7.881 1.00 90.81 301 ARG A O 1
ATOM 2369 N N . VAL A 1 302 ? -8.595 3.520 -9.399 1.00 90.62 302 VAL A N 1
ATOM 2370 C CA . VAL A 1 302 ? -7.711 4.664 -9.678 1.00 90.62 302 VAL A CA 1
ATOM 2371 C C . VAL A 1 302 ? -8.501 5.830 -10.274 1.00 90.62 302 VAL A C 1
ATOM 2373 O O . VAL A 1 302 ? -8.304 6.975 -9.867 1.00 90.62 302 VAL A O 1
ATOM 2376 N N . GLU A 1 303 ? -9.412 5.562 -11.212 1.00 91.50 303 GLU A N 1
ATOM 2377 C CA . GLU A 1 303 ? -10.241 6.612 -11.808 1.00 91.50 303 GLU A CA 1
ATOM 2378 C C . GLU A 1 303 ? -11.300 7.132 -10.825 1.00 91.50 303 GLU A C 1
ATOM 2380 O O . GLU A 1 303 ? -11.531 8.338 -10.793 1.00 91.50 303 GLU A O 1
ATOM 2385 N N . ALA A 1 304 ? -11.893 6.286 -9.977 1.00 89.94 304 ALA A N 1
ATOM 2386 C CA . ALA A 1 304 ? -12.834 6.726 -8.946 1.00 89.94 304 ALA A CA 1
ATOM 2387 C C . ALA A 1 304 ? -12.168 7.672 -7.933 1.00 89.94 304 ALA A C 1
ATOM 2389 O O . ALA A 1 304 ? -12.657 8.780 -7.718 1.00 89.94 304 ALA A O 1
ATOM 2390 N N . GLN A 1 305 ? -10.991 7.307 -7.414 1.00 88.75 305 GLN A N 1
ATOM 2391 C CA . GLN A 1 305 ? -10.217 8.166 -6.512 1.00 88.75 305 GLN A CA 1
ATOM 2392 C C . GLN A 1 305 ? -9.821 9.491 -7.184 1.00 88.75 305 GLN A C 1
ATOM 2394 O O . GLN A 1 305 ? -9.820 10.557 -6.564 1.00 88.75 305 GLN A O 1
ATOM 2399 N N . ARG A 1 306 ? -9.494 9.454 -8.479 1.00 89.94 306 ARG A N 1
ATOM 2400 C CA . ARG A 1 306 ? -9.209 10.661 -9.260 1.00 89.94 306 ARG A CA 1
ATOM 2401 C C . ARG A 1 306 ? -10.442 11.556 -9.386 1.00 89.94 306 ARG A C 1
ATOM 2403 O O . ARG A 1 306 ? -10.316 12.764 -9.209 1.00 89.94 306 ARG A O 1
ATOM 2410 N N . GLN A 1 307 ? -11.623 10.988 -9.637 1.00 91.38 307 GLN A N 1
ATOM 2411 C CA . GLN A 1 307 ? -12.881 11.743 -9.678 1.00 91.38 307 GLN A CA 1
ATOM 2412 C C . GLN A 1 307 ? -13.229 12.366 -8.324 1.00 91.38 307 GLN A C 1
ATOM 2414 O O . GLN A 1 307 ? -13.657 13.517 -8.291 1.00 91.38 307 GLN A O 1
ATOM 2419 N N . GLU A 1 308 ? -13.001 11.659 -7.216 1.00 88.88 308 GLU A N 1
ATOM 2420 C CA . GLU A 1 308 ? -13.192 12.207 -5.867 1.00 88.88 308 GLU A CA 1
ATOM 2421 C C . GLU A 1 308 ? -12.294 13.422 -5.614 1.00 88.88 308 GLU A C 1
ATOM 2423 O O . GLU A 1 308 ? -12.774 14.456 -5.150 1.00 88.88 308 GLU A O 1
ATOM 2428 N N . ARG A 1 309 ? -11.014 13.354 -6.001 1.00 88.19 309 ARG A N 1
ATOM 2429 C CA . ARG A 1 309 ? -10.084 14.492 -5.893 1.00 88.19 309 ARG A CA 1
ATOM 2430 C C . ARG A 1 309 ? -10.511 15.683 -6.754 1.00 88.19 309 ARG A C 1
ATOM 2432 O O . ARG A 1 309 ? -10.488 16.819 -6.284 1.00 88.19 309 ARG A O 1
ATOM 2439 N N . ILE A 1 310 ? -10.963 15.434 -7.986 1.00 92.19 310 ILE A N 1
ATOM 2440 C CA . ILE A 1 310 ? -11.521 16.482 -8.861 1.00 92.19 310 ILE A CA 1
ATOM 2441 C C . ILE A 1 310 ? -12.761 17.111 -8.218 1.00 92.19 310 ILE A C 1
ATOM 2443 O O . ILE A 1 310 ? -12.907 18.334 -8.216 1.00 92.19 310 ILE A O 1
ATOM 2447 N N . ALA A 1 311 ? -13.652 16.292 -7.655 1.00 92.62 311 ALA A N 1
ATOM 2448 C CA . ALA A 1 311 ? -14.851 16.760 -6.967 1.00 92.62 311 ALA A CA 1
ATOM 2449 C C . ALA A 1 311 ? -14.516 17.575 -5.706 1.00 92.62 311 ALA A C 1
ATOM 2451 O O . ALA A 1 311 ? -15.224 18.534 -5.396 1.00 92.62 311 ALA A O 1
ATOM 2452 N N . ALA A 1 312 ? -13.409 17.252 -5.031 1.00 92.62 312 ALA A N 1
ATOM 2453 C CA . ALA A 1 312 ? -12.853 18.020 -3.919 1.00 92.62 312 ALA A CA 1
ATOM 2454 C C . ALA A 1 312 ? -12.159 19.331 -4.354 1.00 92.62 312 ALA A C 1
ATOM 2456 O O . ALA A 1 312 ? -11.740 20.116 -3.504 1.00 92.62 312 ALA A O 1
ATOM 2457 N N . GLY A 1 313 ? -12.072 19.607 -5.660 1.00 94.31 313 GLY A N 1
ATOM 2458 C CA . GLY A 1 313 ? -11.485 20.830 -6.207 1.00 94.31 313 GLY A CA 1
ATOM 2459 C C . GLY A 1 313 ? -9.967 20.779 -6.383 1.00 94.31 313 GLY A C 1
ATOM 2460 O O . GLY A 1 313 ? -9.351 21.829 -6.557 1.00 94.31 313 GLY A O 1
ATOM 2461 N N . GLU A 1 314 ? -9.357 19.593 -6.342 1.00 92.62 314 GLU A N 1
ATOM 2462 C CA . GLU A 1 314 ? -7.939 19.433 -6.655 1.00 92.62 314 GLU A CA 1
ATOM 2463 C C . GLU A 1 314 ? -7.692 19.476 -8.171 1.00 92.62 314 GLU A C 1
ATOM 2465 O O . GLU A 1 314 ? -8.430 18.884 -8.963 1.00 92.62 314 GLU A O 1
ATOM 2470 N N . ASP A 1 315 ? -6.622 20.163 -8.582 1.00 88.88 315 ASP A N 1
ATOM 2471 C CA . ASP A 1 315 ? -6.232 20.274 -9.988 1.00 88.88 315 ASP A CA 1
ATOM 2472 C C . ASP A 1 315 ? -5.760 18.919 -10.544 1.00 88.88 315 ASP A C 1
ATOM 2474 O O . ASP A 1 315 ? -4.644 18.457 -10.291 1.00 88.88 315 ASP A O 1
ATOM 2478 N N . ASP A 1 316 ? -6.587 18.300 -11.382 1.00 85.19 316 ASP A N 1
ATOM 2479 C CA . ASP A 1 316 ? -6.254 17.062 -12.084 1.00 85.19 316 ASP A CA 1
ATOM 2480 C C . ASP A 1 316 ? -5.534 17.333 -13.413 1.00 85.19 316 ASP A C 1
ATOM 2482 O O . ASP A 1 316 ? -6.077 17.210 -14.510 1.00 85.19 316 ASP A O 1
ATOM 2486 N N . THR A 1 317 ? -4.273 17.744 -13.308 1.00 85.56 317 THR A N 1
ATOM 2487 C CA . THR A 1 317 ? -3.391 17.947 -14.474 1.00 85.56 317 THR A CA 1
ATOM 2488 C C . THR A 1 317 ? -2.548 16.715 -14.813 1.00 85.56 317 THR A C 1
ATOM 2490 O O . THR A 1 317 ? -1.780 16.730 -15.778 1.00 85.56 317 THR A O 1
ATOM 2493 N N . GLY A 1 318 ? -2.678 15.646 -14.023 1.00 83.00 318 GLY A N 1
ATOM 2494 C CA . GLY A 1 318 ? -1.911 14.418 -14.185 1.00 83.00 318 GLY A CA 1
ATOM 2495 C C . GLY A 1 318 ? -2.394 13.570 -15.368 1.00 83.00 318 GLY A C 1
ATOM 2496 O O . GLY A 1 318 ? -3.594 13.550 -15.661 1.00 83.00 318 GLY A O 1
ATOM 2497 N N . PRO A 1 319 ? -1.481 12.842 -16.041 1.00 85.56 319 PRO A N 1
ATOM 2498 C CA . PRO A 1 319 ? -1.858 11.931 -17.113 1.00 85.56 319 PRO A CA 1
ATOM 2499 C C . PRO A 1 319 ? -2.737 10.798 -16.578 1.00 85.56 319 PRO A C 1
ATOM 2501 O O . PRO A 1 319 ? -2.503 10.276 -15.486 1.00 85.56 319 PRO A O 1
ATOM 2504 N N . THR A 1 320 ? -3.719 10.379 -17.373 1.00 91.62 320 THR A N 1
ATOM 2505 C CA . THR A 1 320 ? -4.584 9.244 -17.015 1.00 91.62 320 THR A CA 1
ATOM 2506 C C . THR A 1 320 ? -3.797 7.930 -17.036 1.00 91.62 320 THR A C 1
ATOM 2508 O O . THR A 1 320 ? -2.785 7.798 -17.735 1.00 91.62 320 THR A O 1
ATOM 2511 N N . LEU A 1 321 ? -4.279 6.897 -16.341 1.00 90.50 321 LEU A N 1
ATOM 2512 C CA . LEU A 1 321 ? -3.629 5.581 -16.365 1.00 90.50 321 LEU A CA 1
ATOM 2513 C C . LEU A 1 321 ? -3.588 4.987 -17.786 1.00 90.50 321 LEU A C 1
ATOM 2515 O O . LEU A 1 321 ? -2.597 4.377 -18.201 1.00 90.50 321 LEU A O 1
ATOM 2519 N N . ALA A 1 322 ? -4.640 5.229 -18.573 1.00 90.38 322 ALA A N 1
ATOM 2520 C CA . ALA A 1 322 ? -4.708 4.845 -19.979 1.00 90.38 322 ALA A CA 1
ATOM 2521 C C . ALA A 1 322 ? -3.677 5.595 -20.845 1.00 90.38 322 ALA A C 1
ATOM 2523 O O . ALA A 1 322 ? -3.071 4.998 -21.745 1.00 90.38 322 ALA A O 1
ATOM 2524 N N . GLU A 1 323 ? -3.440 6.879 -20.569 1.00 89.44 323 GLU A N 1
ATOM 2525 C CA . GLU A 1 323 ? -2.410 7.687 -21.230 1.00 89.44 323 GLU A CA 1
ATOM 2526 C C . GLU A 1 323 ? -1.008 7.196 -20.878 1.00 89.44 323 GLU A C 1
ATOM 2528 O O . GLU A 1 323 ? -0.203 6.986 -21.787 1.00 89.44 323 GLU A O 1
ATOM 2533 N N . VAL A 1 324 ? -0.733 6.918 -19.599 1.00 87.81 324 VAL A N 1
ATOM 2534 C CA . VAL A 1 324 ? 0.544 6.344 -19.144 1.00 87.81 324 VAL A CA 1
ATOM 2535 C C . VAL A 1 324 ? 0.799 5.003 -19.830 1.00 87.81 324 VAL A C 1
ATOM 2537 O O . VAL A 1 324 ? 1.861 4.799 -20.423 1.00 87.81 324 VAL A O 1
ATOM 2540 N N . ARG A 1 325 ? -0.192 4.104 -19.844 1.00 91.06 325 ARG A N 1
ATOM 2541 C CA . ARG A 1 325 ? -0.085 2.797 -20.511 1.00 91.06 325 ARG A CA 1
ATOM 2542 C C . ARG A 1 325 ? 0.146 2.939 -22.015 1.00 91.06 325 ARG A C 1
ATOM 2544 O O . ARG A 1 325 ? 0.955 2.213 -22.599 1.00 91.06 325 ARG A O 1
ATOM 2551 N N . THR A 1 326 ? -0.532 3.888 -22.659 1.00 89.75 326 THR A N 1
ATOM 2552 C CA . THR A 1 326 ? -0.344 4.185 -24.086 1.00 89.75 326 THR A CA 1
ATOM 2553 C C . THR A 1 326 ? 1.058 4.722 -24.355 1.00 89.75 326 THR A C 1
ATOM 2555 O O . THR A 1 326 ? 1.732 4.231 -25.263 1.00 89.75 326 THR A O 1
ATOM 2558 N N . ALA A 1 327 ? 1.534 5.665 -23.541 1.00 80.69 327 ALA A N 1
ATOM 2559 C CA . ALA A 1 327 ? 2.874 6.224 -23.634 1.00 80.69 327 ALA A CA 1
ATOM 2560 C C . ALA A 1 327 ? 3.939 5.136 -23.454 1.00 80.69 327 ALA A C 1
ATOM 2562 O O . ALA A 1 327 ? 4.803 4.984 -24.316 1.00 80.69 327 ALA A O 1
ATOM 2563 N N . LEU A 1 328 ? 3.834 4.301 -22.417 1.00 84.19 328 LEU A N 1
ATOM 2564 C CA . LEU A 1 328 ? 4.757 3.189 -22.174 1.00 84.19 328 LEU A CA 1
ATOM 2565 C C . LEU A 1 328 ? 4.730 2.156 -23.302 1.00 84.19 328 LEU A C 1
ATOM 2567 O O . LEU A 1 328 ? 5.782 1.670 -23.720 1.00 84.19 328 LEU A O 1
ATOM 2571 N N . ARG A 1 329 ? 3.554 1.850 -23.861 1.00 86.38 329 ARG A N 1
ATOM 2572 C CA . ARG A 1 329 ? 3.433 0.962 -25.025 1.00 86.38 329 ARG A CA 1
ATOM 2573 C C . ARG A 1 329 ? 4.125 1.546 -26.256 1.00 86.38 329 ARG A C 1
ATOM 2575 O O . ARG A 1 329 ? 4.818 0.809 -26.960 1.00 86.38 329 ARG A O 1
ATOM 2582 N N . VAL A 1 330 ? 3.952 2.843 -26.521 1.00 80.69 330 VAL A N 1
ATOM 2583 C CA . VAL A 1 330 ? 4.629 3.549 -27.621 1.00 80.69 330 VAL A CA 1
ATOM 2584 C C . VAL A 1 330 ? 6.134 3.554 -27.394 1.00 80.69 330 VAL A C 1
ATOM 2586 O O . VAL A 1 330 ? 6.873 3.171 -28.297 1.00 80.69 330 VAL A O 1
ATOM 2589 N N . VAL A 1 331 ? 6.589 3.899 -26.189 1.00 74.31 331 VAL A N 1
ATOM 2590 C CA . VAL A 1 331 ? 8.006 3.888 -25.803 1.00 74.31 331 VAL A CA 1
ATOM 2591 C C . VAL A 1 331 ? 8.603 2.497 -25.974 1.00 74.31 331 VAL A C 1
ATOM 2593 O O . VAL A 1 331 ? 9.679 2.367 -26.547 1.00 74.31 331 VAL A O 1
ATOM 2596 N N . ARG A 1 332 ? 7.898 1.437 -25.570 1.00 83.12 332 ARG A N 1
ATOM 2597 C CA . ARG A 1 332 ? 8.346 0.051 -25.751 1.00 83.12 332 ARG A CA 1
ATOM 2598 C C . ARG A 1 332 ? 8.442 -0.327 -27.226 1.00 83.12 332 ARG A C 1
ATOM 2600 O O . ARG A 1 332 ? 9.439 -0.911 -27.651 1.00 83.12 332 ARG A O 1
ATOM 2607 N N . LEU A 1 333 ? 7.408 -0.039 -28.017 1.00 80.44 333 LEU A N 1
ATOM 2608 C CA . LEU A 1 333 ? 7.355 -0.427 -29.429 1.00 80.44 333 LEU A CA 1
ATOM 2609 C C . LEU A 1 333 ? 8.371 0.364 -30.263 1.00 80.44 333 LEU A C 1
ATOM 2611 O O . LEU A 1 333 ? 9.069 -0.218 -31.094 1.00 80.44 333 LEU A O 1
ATOM 2615 N N . ALA A 1 334 ? 8.513 1.659 -29.981 1.00 72.88 334 ALA A N 1
ATOM 2616 C CA . ALA A 1 334 ? 9.550 2.503 -30.553 1.00 72.88 334 ALA A CA 1
ATOM 2617 C C . ALA A 1 334 ? 10.938 2.043 -30.088 1.00 72.88 334 ALA A C 1
ATOM 2619 O O . ALA A 1 334 ? 11.779 1.733 -30.918 1.00 72.88 334 ALA A O 1
ATOM 2620 N N . GLY A 1 335 ? 11.175 1.901 -28.788 1.00 71.31 335 GLY A N 1
ATOM 2621 C CA . GLY A 1 335 ? 12.476 1.518 -28.241 1.00 71.31 335 GLY A CA 1
ATOM 2622 C C . GLY A 1 335 ? 12.967 0.153 -28.730 1.00 71.31 335 GLY A C 1
ATOM 2623 O O . GLY A 1 335 ? 14.143 -0.013 -29.029 1.00 71.31 335 GLY A O 1
ATOM 2624 N N . SER A 1 336 ? 12.084 -0.835 -28.877 1.00 75.12 336 SER A N 1
ATOM 2625 C CA . SER A 1 336 ? 12.493 -2.173 -29.331 1.00 75.12 336 SER A CA 1
ATOM 2626 C C . SER A 1 336 ? 12.786 -2.250 -30.835 1.00 75.12 336 SER A C 1
ATOM 2628 O O . SER A 1 336 ? 13.786 -2.848 -31.229 1.00 75.12 336 SER A O 1
ATOM 2630 N N . TRP A 1 337 ? 11.954 -1.642 -31.687 1.00 76.75 337 TRP A N 1
ATOM 2631 C CA . TRP A 1 337 ? 12.037 -1.842 -33.142 1.00 76.75 337 TRP A CA 1
ATOM 2632 C C . TRP A 1 337 ? 12.610 -0.659 -33.910 1.00 76.75 337 TRP A C 1
ATOM 2634 O O . TRP A 1 337 ? 13.327 -0.862 -34.892 1.00 76.75 337 TRP A O 1
ATOM 2644 N N . LEU A 1 338 ? 12.311 0.569 -33.481 1.00 73.44 338 LEU A N 1
ATOM 2645 C CA . LEU A 1 338 ? 12.742 1.784 -34.167 1.00 73.44 338 LEU A CA 1
ATOM 2646 C C . LEU A 1 338 ? 14.263 1.869 -34.303 1.00 73.44 338 LEU A C 1
ATOM 2648 O O . LEU A 1 338 ? 14.706 2.072 -35.430 1.00 73.44 338 LEU A O 1
ATOM 2652 N N . PRO A 1 339 ? 15.089 1.665 -33.255 1.00 70.88 339 PRO A N 1
ATOM 2653 C CA . PRO A 1 339 ? 16.537 1.733 -33.427 1.00 70.88 339 PRO A CA 1
ATOM 2654 C C . PRO A 1 339 ? 17.073 0.654 -34.364 1.00 70.88 339 PRO A C 1
ATOM 2656 O O . PRO A 1 339 ? 17.963 0.949 -35.152 1.00 70.88 339 PRO A O 1
ATOM 2659 N N . ILE A 1 340 ? 16.524 -0.567 -34.342 1.00 74.06 340 ILE A N 1
ATOM 2660 C CA . ILE A 1 340 ? 16.948 -1.645 -35.250 1.00 74.06 340 ILE A CA 1
ATOM 2661 C C . ILE A 1 340 ? 16.610 -1.269 -36.695 1.00 74.06 340 ILE A C 1
ATOM 2663 O O . ILE A 1 340 ? 17.472 -1.327 -37.574 1.00 74.06 340 ILE A O 1
ATOM 2667 N N . ALA A 1 341 ? 15.371 -0.839 -36.946 1.00 79.19 341 ALA A N 1
ATOM 2668 C CA . ALA A 1 341 ? 14.930 -0.402 -38.265 1.00 79.19 341 ALA A CA 1
ATOM 2669 C C . ALA A 1 341 ? 15.764 0.784 -38.769 1.00 79.19 341 ALA A C 1
ATOM 2671 O O . ALA A 1 341 ? 16.190 0.800 -39.926 1.00 79.19 341 ALA A O 1
ATOM 2672 N N . LEU A 1 342 ? 16.060 1.744 -37.891 1.00 75.12 342 LEU A N 1
ATOM 2673 C CA . LEU A 1 342 ? 16.858 2.918 -38.214 1.00 75.12 342 LEU A CA 1
ATOM 2674 C C . LEU A 1 342 ? 18.326 2.574 -38.459 1.00 75.12 342 LEU A C 1
ATOM 2676 O O . LEU A 1 342 ? 18.921 3.109 -39.391 1.00 75.12 342 LEU A O 1
ATOM 2680 N N . ALA A 1 343 ? 18.894 1.651 -37.678 1.00 74.94 343 ALA A N 1
ATOM 2681 C CA . ALA A 1 343 ? 20.258 1.155 -37.839 1.00 74.94 343 ALA A CA 1
ATOM 2682 C C . ALA A 1 343 ? 20.425 0.481 -39.197 1.00 74.94 343 ALA A C 1
ATOM 2684 O O . ALA A 1 343 ? 21.379 0.758 -39.923 1.00 74.94 343 ALA A O 1
ATOM 2685 N N . LEU A 1 344 ? 19.467 -0.376 -39.561 1.00 77.75 344 LEU A N 1
ATOM 2686 C CA . LEU A 1 344 ? 19.442 -1.050 -40.852 1.00 77.75 344 LEU A CA 1
ATOM 2687 C C . LEU A 1 344 ? 19.278 -0.047 -41.994 1.00 77.75 344 LEU A C 1
ATOM 2689 O O . LEU A 1 344 ? 20.025 -0.111 -42.970 1.00 77.75 344 LEU A O 1
ATOM 2693 N N . LEU A 1 345 ? 18.360 0.914 -41.861 1.00 80.38 345 LEU A N 1
ATOM 2694 C CA . LEU A 1 345 ? 18.149 1.962 -42.858 1.00 80.38 345 LEU A CA 1
ATOM 2695 C C . LEU A 1 345 ? 19.410 2.815 -43.053 1.00 80.38 345 LEU A C 1
ATOM 2697 O O . LEU A 1 345 ? 19.810 3.066 -44.191 1.00 80.38 345 LEU A O 1
ATOM 2701 N N . LEU A 1 346 ? 20.078 3.199 -41.963 1.00 77.19 346 LEU A N 1
ATOM 2702 C CA . LEU A 1 346 ? 21.352 3.915 -41.980 1.00 77.19 346 LEU A CA 1
ATOM 2703 C C . LEU A 1 346 ? 22.459 3.096 -42.640 1.00 77.19 346 LEU A C 1
ATOM 2705 O O . LEU A 1 346 ? 23.144 3.598 -43.530 1.00 77.19 346 LEU A O 1
ATOM 2709 N N . ALA A 1 347 ? 22.625 1.835 -42.243 1.00 75.56 347 ALA A N 1
ATOM 2710 C CA . ALA A 1 347 ? 23.643 0.950 -42.799 1.00 75.56 347 ALA A CA 1
ATOM 2711 C C . ALA A 1 347 ? 23.447 0.749 -44.309 1.00 75.56 347 ALA A C 1
ATOM 2713 O O . ALA A 1 347 ? 24.416 0.785 -45.072 1.00 75.56 347 ALA A O 1
ATOM 2714 N N . VAL A 1 348 ? 22.195 0.606 -44.757 1.00 79.19 348 VAL A N 1
ATOM 2715 C CA . VAL A 1 348 ? 21.833 0.527 -46.176 1.00 79.19 348 VAL A CA 1
ATOM 2716 C C . VAL A 1 348 ? 22.156 1.843 -46.880 1.00 79.19 348 VAL A C 1
ATOM 2718 O O . VAL A 1 348 ? 22.888 1.830 -47.870 1.00 79.19 348 VAL A O 1
ATOM 2721 N N . ALA A 1 349 ? 21.681 2.980 -46.368 1.00 78.44 349 ALA A N 1
ATOM 2722 C CA . ALA A 1 349 ? 21.921 4.286 -46.975 1.00 78.44 349 ALA A CA 1
ATOM 2723 C C . ALA A 1 349 ? 23.426 4.573 -47.115 1.00 78.44 349 ALA A C 1
ATOM 2725 O O . ALA A 1 349 ? 23.911 4.846 -48.214 1.00 78.44 349 ALA A O 1
ATOM 2726 N N . ILE A 1 350 ? 24.195 4.422 -46.036 1.00 78.94 350 ILE A N 1
ATOM 2727 C CA . ILE A 1 350 ? 25.644 4.657 -46.032 1.00 78.94 350 ILE A CA 1
ATOM 2728 C C . ILE A 1 350 ? 26.360 3.664 -46.949 1.00 78.94 350 ILE A C 1
ATOM 2730 O O . ILE A 1 350 ? 27.233 4.062 -47.723 1.00 78.94 350 ILE A O 1
ATOM 2734 N N . GLY A 1 351 ? 25.963 2.390 -46.931 1.00 76.81 351 GLY A N 1
ATOM 2735 C CA . GLY A 1 351 ? 26.510 1.373 -47.822 1.00 76.81 351 GLY A CA 1
ATOM 2736 C C . GLY A 1 351 ? 26.328 1.745 -49.295 1.00 76.81 351 GLY A C 1
ATOM 2737 O O . GLY A 1 351 ? 27.293 1.715 -50.060 1.00 76.81 351 GLY A O 1
ATOM 2738 N N . PHE A 1 352 ? 25.124 2.160 -49.696 1.00 80.12 352 PHE A N 1
ATOM 2739 C CA . PHE A 1 352 ? 24.830 2.573 -51.072 1.00 80.12 352 PHE A CA 1
ATOM 2740 C C . PHE A 1 352 ? 25.520 3.880 -51.480 1.00 80.12 352 PHE A C 1
ATOM 2742 O O . PHE A 1 352 ? 25.924 4.007 -52.637 1.00 80.12 352 PHE A O 1
ATOM 2749 N N . LEU A 1 353 ? 25.690 4.835 -50.560 1.00 79.25 353 LEU A N 1
ATOM 2750 C CA . LEU A 1 353 ? 26.386 6.092 -50.849 1.00 79.25 353 LEU A CA 1
ATOM 2751 C C . LEU A 1 353 ? 27.920 5.956 -50.857 1.00 79.25 353 LEU A C 1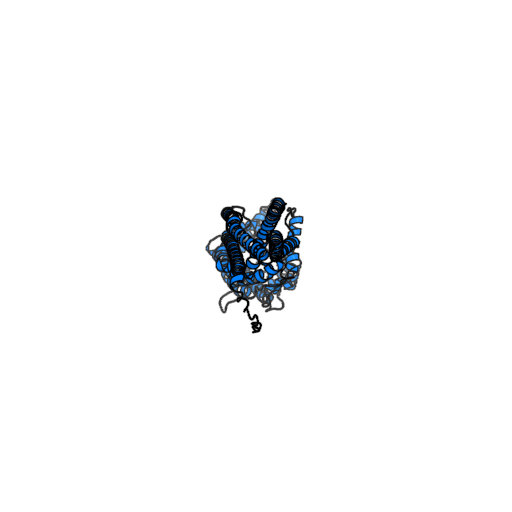
ATOM 2753 O O . LEU A 1 353 ? 28.584 6.705 -51.577 1.00 79.25 353 LEU A O 1
ATOM 2757 N N . GLY A 1 354 ? 28.488 5.030 -50.078 1.00 73.25 354 GLY A N 1
ATOM 2758 C CA . GLY A 1 354 ? 29.933 4.921 -49.852 1.00 73.25 354 GLY A CA 1
ATOM 2759 C C . GLY A 1 354 ? 30.693 3.975 -50.791 1.00 73.25 354 GLY A C 1
ATOM 2760 O O . GLY A 1 354 ? 31.878 4.197 -51.045 1.00 73.25 354 GLY A O 1
ATOM 2761 N N . GLY A 1 355 ? 30.058 2.921 -51.320 1.00 76.06 355 GLY A N 1
ATOM 2762 C CA . GLY A 1 355 ? 30.759 1.859 -52.059 1.00 76.06 355 GLY A CA 1
ATOM 2763 C C . GLY A 1 355 ? 30.321 1.677 -53.515 1.00 76.06 355 GLY A C 1
ATOM 2764 O O . GLY A 1 355 ? 29.135 1.503 -53.796 1.00 76.06 355 GLY A O 1
ATOM 2765 N N . HIS A 1 356 ? 31.274 1.605 -54.454 1.00 82.62 356 HIS A N 1
ATOM 2766 C CA . HIS A 1 356 ? 30.950 1.222 -55.838 1.00 82.62 356 HIS A CA 1
ATOM 2767 C C . HIS A 1 356 ? 30.681 -0.289 -55.963 1.00 82.62 356 HIS A C 1
ATOM 2769 O O . HIS A 1 356 ? 29.708 -0.676 -56.610 1.00 82.62 356 HIS A O 1
ATOM 2775 N N . ASP A 1 357 ? 31.449 -1.118 -55.246 1.00 87.25 357 ASP A N 1
ATOM 2776 C CA . ASP A 1 357 ? 31.332 -2.581 -55.233 1.00 87.25 357 ASP A CA 1
ATOM 2777 C C . ASP A 1 357 ? 30.667 -3.120 -53.970 1.00 87.25 357 ASP A C 1
ATOM 2779 O O . ASP A 1 357 ? 30.801 -2.551 -52.888 1.00 87.25 357 ASP A O 1
ATOM 2783 N N . ARG A 1 358 ? 30.026 -4.295 -54.081 1.00 82.44 358 ARG A N 1
ATOM 2784 C CA . ARG A 1 358 ? 29.335 -4.976 -52.964 1.00 82.44 358 ARG A CA 1
ATOM 2785 C C . ARG A 1 358 ? 30.197 -5.087 -51.697 1.00 82.44 358 ARG A C 1
ATOM 2787 O O . ARG A 1 358 ? 29.676 -4.921 -50.603 1.00 82.44 358 ARG A O 1
ATOM 2794 N N . ARG A 1 359 ? 31.511 -5.311 -51.836 1.00 79.12 359 ARG A N 1
ATOM 2795 C CA . ARG A 1 359 ? 32.454 -5.372 -50.702 1.00 79.12 359 ARG A CA 1
ATOM 2796 C C . ARG A 1 359 ? 32.615 -4.024 -50.014 1.00 79.12 359 ARG A C 1
ATOM 2798 O O . ARG A 1 359 ? 32.486 -3.938 -48.802 1.00 79.12 359 ARG A O 1
ATOM 2805 N N . THR A 1 360 ? 32.861 -2.979 -50.794 1.00 79.25 360 THR A N 1
ATOM 2806 C CA . THR A 1 360 ? 33.040 -1.621 -50.282 1.00 79.25 360 THR A CA 1
ATOM 2807 C C . THR A 1 360 ? 31.751 -1.120 -49.632 1.00 79.25 360 THR A C 1
ATOM 2809 O O . THR A 1 360 ? 31.813 -0.479 -48.591 1.00 79.25 360 THR A O 1
ATOM 2812 N N . ARG A 1 361 ? 30.576 -1.478 -50.177 1.00 82.94 361 ARG A N 1
ATOM 2813 C CA . ARG A 1 361 ? 29.270 -1.163 -49.567 1.00 82.94 361 ARG A CA 1
ATOM 2814 C C . ARG A 1 361 ? 29.096 -1.826 -48.200 1.00 82.94 361 ARG A C 1
ATOM 2816 O O . ARG A 1 361 ? 28.691 -1.156 -47.258 1.00 82.94 361 ARG A O 1
ATOM 2823 N N . LEU A 1 362 ? 29.443 -3.112 -48.084 1.00 79.69 362 LEU A N 1
ATOM 2824 C CA . LEU A 1 362 ? 29.400 -3.837 -46.808 1.00 79.69 362 LEU A CA 1
ATOM 2825 C C . LEU A 1 362 ? 30.397 -3.272 -45.792 1.00 79.69 362 LEU A C 1
ATOM 2827 O O . LEU A 1 362 ? 30.045 -3.125 -44.628 1.00 79.69 362 LEU A O 1
ATOM 2831 N N . LEU A 1 363 ? 31.606 -2.908 -46.230 1.00 80.06 363 LEU A N 1
ATOM 2832 C CA . LEU A 1 363 ? 32.621 -2.310 -45.363 1.00 80.06 363 LEU A CA 1
ATOM 2833 C C . LEU A 1 363 ? 32.152 -0.963 -44.786 1.00 80.06 363 LEU A C 1
ATOM 2835 O O . LEU A 1 363 ? 32.268 -0.744 -43.585 1.00 80.06 363 LEU A O 1
ATOM 2839 N N . TRP A 1 364 ? 31.584 -0.082 -45.620 1.00 78.56 364 TRP A N 1
ATOM 2840 C CA . TRP A 1 364 ? 31.056 1.213 -45.169 1.00 78.56 364 TRP A CA 1
ATOM 2841 C C . TRP A 1 364 ? 29.830 1.068 -44.265 1.00 78.56 364 TRP A C 1
ATOM 2843 O O . TRP A 1 364 ? 29.736 1.778 -43.267 1.00 78.56 364 TRP A O 1
ATOM 2853 N N . GLY A 1 365 ? 28.924 0.136 -44.574 1.00 76.44 365 GLY A N 1
ATOM 2854 C CA . GLY A 1 365 ? 27.773 -0.160 -43.718 1.00 76.44 365 GLY A CA 1
ATOM 2855 C C . GLY A 1 365 ? 28.191 -0.704 -42.348 1.00 76.44 365 GLY A C 1
ATOM 2856 O O . GLY A 1 365 ? 27.738 -0.199 -41.325 1.00 76.44 365 GLY A O 1
ATOM 2857 N N . ALA A 1 366 ? 29.108 -1.678 -42.317 1.00 77.50 366 ALA A N 1
ATOM 2858 C CA . ALA A 1 366 ? 29.624 -2.255 -41.075 1.00 77.50 366 ALA A CA 1
ATOM 2859 C C . ALA A 1 366 ? 30.427 -1.238 -40.249 1.00 77.50 366 ALA A C 1
ATOM 2861 O O . ALA A 1 366 ? 30.254 -1.158 -39.036 1.00 77.50 366 ALA A O 1
ATOM 2862 N N . GLY A 1 367 ? 31.264 -0.424 -40.901 1.00 78.12 367 GLY A N 1
ATOM 2863 C CA . GLY A 1 367 ? 32.026 0.634 -40.236 1.00 78.12 367 GLY A CA 1
ATOM 2864 C C . GLY A 1 367 ? 31.124 1.695 -39.607 1.00 78.12 367 GLY A C 1
ATOM 2865 O O . GLY A 1 367 ? 31.342 2.077 -38.461 1.00 78.12 367 GLY A O 1
ATOM 2866 N N . ALA A 1 368 ? 30.072 2.120 -40.310 1.00 77.00 368 ALA A N 1
ATOM 2867 C CA . ALA A 1 368 ? 29.091 3.043 -39.751 1.00 77.00 368 ALA A CA 1
ATOM 2868 C C . ALA A 1 368 ? 28.366 2.448 -38.541 1.00 77.00 368 ALA A C 1
ATOM 2870 O O . ALA A 1 368 ? 28.216 3.127 -37.531 1.00 77.00 368 ALA A O 1
ATOM 2871 N N . LEU A 1 369 ? 27.972 1.176 -38.616 1.00 73.75 369 LEU A N 1
ATOM 2872 C CA . LEU A 1 369 ? 27.304 0.489 -37.513 1.00 73.75 369 LEU A CA 1
ATOM 2873 C C . LEU A 1 369 ? 28.216 0.372 -36.280 1.00 73.75 369 LEU A C 1
ATOM 2875 O O . LEU A 1 369 ? 27.766 0.629 -35.168 1.00 73.75 369 LEU A O 1
ATOM 2879 N N . ALA A 1 370 ? 29.507 0.082 -36.470 1.00 76.88 370 ALA A N 1
ATOM 2880 C CA . ALA A 1 370 ? 30.488 0.062 -35.383 1.00 76.88 370 ALA A CA 1
ATOM 2881 C C . ALA A 1 370 ? 30.685 1.449 -34.740 1.00 76.88 370 ALA A C 1
ATOM 2883 O O . ALA A 1 370 ? 30.727 1.559 -33.517 1.00 76.88 370 ALA A O 1
ATOM 2884 N N . VAL A 1 371 ? 30.756 2.517 -35.544 1.00 77.81 371 VAL A N 1
ATOM 2885 C CA . VAL A 1 371 ? 30.868 3.898 -35.037 1.00 77.81 371 VAL A CA 1
ATOM 2886 C C . VAL A 1 371 ? 29.608 4.309 -34.276 1.00 77.81 371 VAL A C 1
ATOM 2888 O O . VAL A 1 371 ? 29.709 4.878 -33.195 1.00 77.81 371 VAL A O 1
ATOM 2891 N N . VAL A 1 372 ? 28.425 3.984 -34.798 1.00 75.25 372 VAL A N 1
ATOM 2892 C CA . VAL A 1 372 ? 27.144 4.230 -34.123 1.00 75.25 372 VAL A CA 1
ATOM 2893 C C . VAL A 1 372 ? 27.087 3.496 -32.784 1.00 75.25 372 VAL A C 1
ATOM 2895 O O . VAL A 1 372 ? 26.707 4.100 -31.784 1.00 75.25 372 VAL A O 1
ATOM 2898 N N . ALA A 1 373 ? 27.500 2.227 -32.741 1.00 75.50 373 ALA A N 1
ATOM 2899 C CA . ALA A 1 373 ? 27.552 1.454 -31.503 1.00 75.50 373 ALA A CA 1
ATOM 2900 C C . ALA A 1 373 ? 28.536 2.063 -30.491 1.00 75.50 373 ALA A C 1
ATOM 2902 O O . ALA A 1 373 ? 28.201 2.173 -29.317 1.00 75.50 373 ALA A O 1
ATOM 2903 N N . ALA A 1 374 ? 29.705 2.531 -30.939 1.00 78.69 374 ALA A N 1
ATOM 2904 C CA . ALA A 1 374 ? 30.683 3.197 -30.078 1.00 78.69 374 ALA A CA 1
ATOM 2905 C C . ALA A 1 374 ? 30.170 4.541 -29.531 1.00 78.69 374 ALA A C 1
ATOM 2907 O O . ALA A 1 374 ? 30.344 4.823 -28.349 1.00 78.69 374 ALA A O 1
ATOM 2908 N N . ILE A 1 375 ? 29.505 5.353 -30.363 1.00 76.69 375 ILE A N 1
ATOM 2909 C CA . ILE A 1 375 ? 28.879 6.610 -29.922 1.00 76.69 375 ILE A CA 1
ATOM 2910 C C . ILE A 1 375 ? 27.731 6.319 -28.958 1.00 76.69 375 ILE A C 1
ATOM 2912 O O . ILE A 1 375 ? 27.613 6.996 -27.947 1.00 76.69 375 ILE A O 1
ATOM 2916 N N . THR A 1 376 ? 26.916 5.301 -29.236 1.00 70.31 376 THR A N 1
ATOM 2917 C CA . THR A 1 376 ? 25.835 4.874 -28.338 1.00 70.31 376 THR A CA 1
ATOM 2918 C C . THR A 1 376 ? 26.400 4.431 -27.000 1.00 70.31 376 THR A C 1
ATOM 2920 O O . THR A 1 376 ? 25.922 4.898 -25.977 1.00 70.31 376 THR A O 1
ATOM 2923 N N . LEU A 1 377 ? 27.455 3.614 -26.987 1.00 76.75 377 LEU A N 1
ATOM 2924 C CA . LEU A 1 377 ? 28.139 3.208 -25.761 1.00 76.75 377 LEU A CA 1
ATOM 2925 C C . LEU A 1 377 ? 28.647 4.426 -24.981 1.00 76.75 377 LEU A C 1
ATOM 2927 O O . LEU A 1 377 ? 28.320 4.565 -23.810 1.00 76.75 377 LEU A O 1
ATOM 2931 N N . GLY A 1 378 ? 29.375 5.331 -25.641 1.00 74.81 378 GLY A N 1
ATOM 2932 C CA . GLY A 1 378 ? 29.937 6.512 -24.987 1.00 74.81 378 GLY A CA 1
ATOM 2933 C C . GLY A 1 378 ? 28.876 7.493 -24.494 1.00 74.81 378 GLY A C 1
ATOM 2934 O O . GLY A 1 378 ? 28.975 7.997 -23.381 1.00 74.81 378 GLY A O 1
ATOM 2935 N N . ALA A 1 379 ? 27.840 7.760 -25.289 1.00 69.94 379 ALA A N 1
ATOM 2936 C CA . ALA A 1 379 ? 26.768 8.662 -24.890 1.00 69.94 379 ALA A CA 1
ATOM 2937 C C . ALA A 1 379 ? 25.896 8.040 -23.803 1.00 69.94 379 ALA A C 1
ATOM 2939 O O . ALA A 1 379 ? 25.477 8.746 -22.901 1.00 69.94 379 ALA A O 1
ATOM 2940 N N . THR A 1 380 ? 25.645 6.732 -23.848 1.00 66.56 380 THR A N 1
ATOM 2941 C CA . THR A 1 380 ? 24.853 6.084 -22.803 1.00 66.56 380 THR A CA 1
ATOM 2942 C C . THR A 1 380 ? 25.622 6.082 -21.492 1.00 66.56 380 THR A C 1
ATOM 2944 O O . THR A 1 380 ? 25.072 6.503 -20.491 1.00 66.56 380 THR A O 1
ATOM 2947 N N . SER A 1 381 ? 26.914 5.744 -21.494 1.00 72.12 381 SER A N 1
ATOM 2948 C CA . SER A 1 381 ? 27.706 5.751 -20.261 1.00 72.12 381 SER A CA 1
ATOM 2949 C C . SER A 1 381 ? 27.929 7.155 -19.687 1.00 72.12 381 SER A C 1
ATOM 2951 O O . SER A 1 381 ? 28.033 7.300 -18.480 1.00 72.12 381 SER A O 1
ATOM 2953 N N . THR A 1 382 ? 28.044 8.191 -20.529 1.00 74.88 382 THR A N 1
ATOM 2954 C CA . THR A 1 382 ? 28.342 9.563 -20.062 1.00 74.88 382 THR A CA 1
ATOM 2955 C C . THR A 1 382 ? 27.102 10.422 -19.852 1.00 74.88 382 THR A C 1
ATOM 2957 O O . THR A 1 382 ? 27.007 11.098 -18.836 1.00 74.88 382 THR A O 1
ATOM 2960 N N . VAL A 1 383 ? 26.148 10.417 -20.786 1.00 71.94 383 VAL A N 1
ATOM 2961 C CA . VAL A 1 383 ? 24.946 11.261 -20.711 1.00 71.94 383 VAL A CA 1
ATOM 2962 C C . VAL A 1 383 ? 23.954 10.684 -19.714 1.00 71.94 383 VAL A C 1
ATOM 2964 O O . VAL A 1 383 ? 23.397 11.457 -18.946 1.00 71.94 383 VAL A O 1
ATOM 2967 N N . TYR A 1 384 ? 23.744 9.363 -19.674 1.00 70.75 384 TYR A N 1
ATOM 2968 C CA . TYR A 1 384 ? 22.827 8.768 -18.695 1.00 70.75 384 TYR A CA 1
ATOM 2969 C C . TYR A 1 384 ? 23.307 9.037 -17.264 1.00 70.75 384 TYR A C 1
ATOM 2971 O O . TYR A 1 384 ? 22.552 9.602 -16.477 1.00 70.75 384 TYR A O 1
ATOM 2979 N N . ALA A 1 385 ? 24.579 8.740 -16.976 1.00 73.94 385 ALA A N 1
ATOM 2980 C CA . ALA A 1 385 ? 25.186 9.014 -15.674 1.00 73.94 385 ALA A CA 1
ATOM 2981 C C . ALA A 1 385 ? 25.114 10.513 -15.315 1.00 73.94 385 ALA A C 1
ATOM 2983 O O . ALA A 1 385 ? 24.688 10.892 -14.234 1.00 73.94 385 ALA A O 1
ATOM 2984 N N . ALA A 1 386 ? 25.430 11.408 -16.256 1.00 75.44 386 ALA A N 1
ATOM 2985 C CA . ALA A 1 386 ? 25.422 12.844 -15.969 1.00 75.44 386 ALA A CA 1
ATOM 2986 C C . ALA A 1 386 ? 24.024 13.486 -15.885 1.00 75.44 386 ALA A C 1
ATOM 2988 O O . ALA A 1 386 ? 23.921 14.621 -15.433 1.00 75.44 386 ALA A O 1
ATOM 2989 N N . THR A 1 387 ? 22.962 12.846 -16.391 1.00 74.06 387 THR A N 1
ATOM 2990 C CA . THR A 1 387 ? 21.628 13.481 -16.465 1.00 74.06 387 THR A CA 1
ATOM 2991 C C . THR A 1 387 ? 20.555 12.789 -15.655 1.00 74.06 387 THR A C 1
ATOM 2993 O O . THR A 1 387 ? 19.662 13.480 -15.176 1.00 74.06 387 THR A O 1
ATOM 2996 N N . ILE A 1 388 ? 20.596 11.464 -15.532 1.00 76.56 388 ILE A N 1
ATOM 2997 C CA . ILE A 1 388 ? 19.579 10.697 -14.811 1.00 76.56 388 ILE A CA 1
ATOM 2998 C C . ILE A 1 388 ? 20.118 10.286 -13.448 1.00 76.56 388 ILE A C 1
ATOM 3000 O O . ILE A 1 388 ? 19.464 10.594 -12.465 1.00 76.56 388 ILE A O 1
ATOM 3004 N N . GLU A 1 389 ? 21.304 9.679 -13.378 1.00 80.62 389 GLU A N 1
ATOM 3005 C CA . GLU A 1 389 ? 21.919 9.254 -12.106 1.00 80.62 389 GLU A CA 1
ATOM 3006 C C . GLU A 1 389 ? 22.141 10.459 -11.179 1.00 80.62 389 GLU A C 1
ATOM 3008 O O . GLU A 1 389 ? 21.538 10.512 -10.116 1.00 80.62 389 GLU A O 1
ATOM 3013 N N . ASP A 1 390 ? 22.816 11.515 -11.655 1.00 85.81 390 ASP A N 1
ATOM 3014 C CA . ASP A 1 390 ? 23.014 12.757 -10.882 1.00 85.81 390 ASP A CA 1
ATOM 3015 C C . ASP A 1 390 ? 21.694 13.410 -10.424 1.00 85.81 390 ASP A C 1
ATOM 3017 O O . ASP A 1 390 ? 21.593 13.931 -9.314 1.00 85.81 390 ASP A O 1
ATOM 3021 N N . ARG A 1 391 ? 20.641 13.353 -11.253 1.00 82.00 391 ARG A N 1
ATOM 3022 C CA . ARG A 1 391 ? 19.322 13.892 -10.886 1.00 82.00 391 ARG A CA 1
ATOM 3023 C C . ARG A 1 391 ? 18.598 13.032 -9.865 1.00 82.00 391 ARG A C 1
ATOM 3025 O O . ARG A 1 391 ? 17.959 13.599 -8.989 1.00 82.00 391 ARG A O 1
ATOM 3032 N N . VAL A 1 392 ? 18.649 11.709 -10.002 1.00 83.62 392 VAL A N 1
ATOM 3033 C CA . VAL A 1 392 ? 18.025 10.778 -9.055 1.00 83.62 392 VAL A CA 1
ATOM 3034 C C . VAL A 1 392 ? 18.752 10.847 -7.720 1.00 83.62 392 VAL A C 1
ATOM 3036 O O . VAL A 1 392 ? 18.086 10.931 -6.698 1.00 83.62 392 VAL A O 1
ATOM 3039 N N . ASP A 1 393 ? 20.082 10.924 -7.721 1.00 84.56 393 ASP A N 1
ATOM 3040 C CA . ASP A 1 393 ? 20.887 11.095 -6.512 1.00 84.56 393 ASP A CA 1
ATOM 3041 C C . ASP A 1 393 ? 20.620 12.439 -5.833 1.00 84.56 393 ASP A C 1
ATOM 3043 O O . ASP A 1 393 ? 20.452 12.495 -4.615 1.00 84.56 393 ASP A O 1
ATOM 3047 N N . THR A 1 394 ? 20.534 13.525 -6.611 1.00 88.19 394 THR A N 1
ATOM 3048 C CA . THR A 1 394 ? 20.199 14.855 -6.081 1.00 88.19 394 THR A CA 1
ATOM 3049 C C . THR A 1 394 ? 18.782 14.873 -5.520 1.00 88.19 394 THR A C 1
ATOM 3051 O O . THR A 1 394 ? 18.587 15.299 -4.386 1.00 88.19 394 THR A O 1
ATOM 3054 N N . TRP A 1 395 ? 17.803 14.355 -6.268 1.00 89.31 395 TRP A N 1
ATOM 3055 C CA . TRP A 1 395 ? 16.425 14.228 -5.798 1.00 89.31 395 TRP A CA 1
ATOM 3056 C C . TRP A 1 395 ? 16.346 13.367 -4.535 1.00 89.31 395 TRP A C 1
ATOM 3058 O O . TRP A 1 395 ? 15.707 13.767 -3.572 1.00 89.31 395 TRP A O 1
ATOM 3068 N N . ALA A 1 396 ? 17.050 12.235 -4.479 1.00 86.44 396 ALA A N 1
ATOM 3069 C CA . ALA A 1 396 ? 17.099 11.388 -3.294 1.00 86.44 396 ALA A CA 1
ATOM 3070 C C . ALA A 1 396 ? 17.761 12.095 -2.104 1.00 86.44 396 ALA A C 1
ATOM 3072 O O . ALA A 1 396 ? 17.326 11.937 -0.966 1.00 86.44 396 ALA A O 1
ATOM 3073 N N . ALA A 1 397 ? 18.801 12.896 -2.333 1.00 88.62 397 ALA A N 1
ATOM 3074 C CA . ALA A 1 397 ? 19.417 13.698 -1.283 1.00 88.62 397 ALA A CA 1
ATOM 3075 C C . ALA A 1 397 ? 18.470 14.791 -0.757 1.00 88.62 397 ALA A C 1
ATOM 3077 O O . ALA A 1 397 ? 18.407 14.992 0.455 1.00 88.62 397 ALA A O 1
ATOM 3078 N N . GLU A 1 398 ? 17.724 15.457 -1.642 1.00 88.44 398 GLU A N 1
ATOM 3079 C CA . GLU A 1 398 ? 16.717 16.468 -1.294 1.00 88.44 398 GLU A CA 1
ATOM 3080 C C . GLU A 1 398 ? 15.523 15.846 -0.552 1.00 88.44 398 GLU A C 1
ATOM 3082 O O . GLU A 1 398 ? 15.129 16.326 0.509 1.00 88.44 398 GLU A O 1
ATOM 3087 N N . GLU A 1 399 ? 14.993 14.728 -1.045 1.00 86.56 399 GLU A N 1
ATOM 3088 C CA . GLU A 1 399 ? 13.833 14.043 -0.467 1.00 86.56 399 GLU A CA 1
ATOM 3089 C C . GLU A 1 399 ? 14.143 13.455 0.922 1.00 86.56 399 GLU A C 1
ATOM 3091 O O . GLU A 1 399 ? 13.287 13.455 1.809 1.00 86.56 399 GLU A O 1
ATOM 3096 N N . ARG A 1 400 ? 15.390 13.017 1.165 1.00 86.06 400 ARG A N 1
ATOM 3097 C CA . ARG A 1 400 ? 15.843 12.565 2.498 1.00 86.06 400 ARG A CA 1
ATOM 3098 C C . ARG A 1 400 ? 15.735 13.656 3.564 1.00 86.06 400 ARG A C 1
ATOM 3100 O O . ARG A 1 400 ? 15.559 13.320 4.733 1.00 86.06 400 ARG A O 1
ATOM 3107 N N . ILE A 1 401 ? 15.851 14.930 3.186 1.00 89.50 401 ILE A N 1
ATOM 3108 C CA . ILE A 1 401 ? 15.815 16.070 4.117 1.00 89.50 401 ILE A CA 1
ATOM 3109 C C . ILE A 1 401 ? 14.516 16.882 4.040 1.00 89.50 401 ILE A C 1
ATOM 3111 O O . ILE A 1 401 ? 14.336 17.797 4.839 1.00 89.50 401 ILE A O 1
ATOM 3115 N N . ALA A 1 402 ? 13.619 16.575 3.100 1.00 87.00 402 ALA A N 1
ATOM 3116 C CA . ALA A 1 402 ? 12.371 17.306 2.918 1.00 87.00 402 ALA A CA 1
ATOM 3117 C C . ALA A 1 402 ? 11.430 17.102 4.116 1.00 87.00 402 ALA A C 1
ATOM 3119 O O . ALA A 1 402 ? 11.048 15.975 4.424 1.00 87.00 402 ALA A O 1
ATOM 3120 N N . GLU A 1 403 ? 11.017 18.176 4.788 1.00 82.31 403 GLU A N 1
ATOM 3121 C CA . GLU A 1 403 ? 10.056 18.083 5.899 1.00 82.31 403 GLU A CA 1
ATOM 3122 C C . GLU A 1 403 ? 8.674 17.624 5.385 1.00 82.31 403 GLU A C 1
ATOM 3124 O O . GLU A 1 403 ? 8.123 16.650 5.903 1.00 82.31 403 GLU A O 1
ATOM 3129 N N . ASP A 1 404 ? 8.213 18.186 4.261 1.00 78.56 404 ASP A N 1
ATOM 3130 C CA . ASP A 1 404 ? 6.870 17.980 3.685 1.00 78.56 404 ASP A CA 1
ATOM 3131 C C . ASP A 1 404 ? 6.782 16.871 2.617 1.00 78.56 404 ASP A C 1
ATOM 3133 O O . ASP A 1 404 ? 5.948 16.914 1.710 1.00 78.56 404 ASP A O 1
ATOM 3137 N N . SER A 1 405 ? 7.663 15.872 2.663 1.00 77.12 405 SER A N 1
ATOM 3138 C CA . SER A 1 405 ? 7.617 14.791 1.673 1.00 77.12 405 SER A CA 1
ATOM 3139 C C . SER A 1 405 ? 6.358 13.930 1.823 1.00 77.12 405 SER A C 1
ATOM 3141 O O . SER A 1 405 ? 5.967 13.547 2.929 1.00 77.12 405 SER A O 1
ATOM 3143 N N . ALA A 1 406 ? 5.758 13.588 0.677 1.00 70.00 406 ALA A N 1
ATOM 3144 C CA . ALA A 1 406 ? 4.591 12.712 0.584 1.00 70.00 406 ALA A CA 1
ATOM 3145 C C . ALA A 1 406 ? 4.894 11.268 1.022 1.00 70.00 406 ALA A C 1
ATOM 3147 O O . ALA A 1 406 ? 3.977 10.514 1.351 1.00 70.00 406 ALA A O 1
ATOM 3148 N N . LEU A 1 407 ? 6.172 10.872 1.030 1.00 73.38 407 LEU A N 1
ATOM 3149 C CA . LEU A 1 407 ? 6.593 9.585 1.560 1.00 73.38 407 LEU A CA 1
ATOM 3150 C C . LEU A 1 407 ? 6.691 9.674 3.089 1.00 73.38 407 LEU A C 1
ATOM 3152 O O . LEU A 1 407 ? 7.359 10.577 3.610 1.00 73.38 407 LEU A O 1
ATOM 3156 N N . PRO A 1 408 ? 6.105 8.713 3.828 1.00 76.00 408 PRO A N 1
ATOM 3157 C CA . PRO A 1 408 ? 6.351 8.586 5.257 1.00 76.00 408 PRO A CA 1
ATOM 3158 C C . PRO A 1 408 ? 7.856 8.545 5.521 1.00 76.00 408 PRO A C 1
ATOM 3160 O O . PRO A 1 408 ? 8.576 7.833 4.821 1.00 76.00 408 PRO A O 1
ATOM 3163 N N . VAL A 1 409 ? 8.331 9.283 6.532 1.00 79.75 409 VAL A N 1
ATOM 3164 C CA . VAL A 1 409 ? 9.766 9.414 6.870 1.00 79.75 409 VAL A CA 1
ATOM 3165 C C . VAL A 1 409 ? 10.470 8.053 6.901 1.00 79.75 409 VAL A C 1
ATOM 3167 O O . VAL A 1 409 ? 11.580 7.912 6.396 1.00 79.75 409 VAL A O 1
ATOM 3170 N N . ALA A 1 410 ? 9.775 7.039 7.411 1.00 74.62 410 ALA A N 1
ATOM 3171 C CA . ALA A 1 410 ? 10.246 5.665 7.519 1.00 74.62 410 ALA A CA 1
ATOM 3172 C C . ALA A 1 410 ? 10.486 4.950 6.180 1.00 74.62 410 ALA A C 1
ATOM 3174 O O . ALA A 1 410 ? 11.364 4.103 6.070 1.00 74.62 410 ALA A O 1
ATOM 3175 N N . LEU A 1 411 ? 9.695 5.279 5.157 1.00 80.00 411 LEU A N 1
ATOM 3176 C CA . LEU A 1 411 ? 9.776 4.662 3.834 1.00 80.00 411 LEU A CA 1
ATOM 3177 C C . LEU A 1 411 ? 10.698 5.436 2.891 1.00 80.00 411 LEU A C 1
ATOM 3179 O O . LEU A 1 411 ? 11.112 4.886 1.874 1.00 80.00 411 LEU A O 1
ATOM 3183 N N . ARG A 1 412 ? 11.058 6.685 3.225 1.00 86.12 412 ARG A N 1
ATOM 3184 C CA . ARG A 1 412 ? 11.929 7.521 2.386 1.00 86.12 412 ARG A CA 1
ATOM 3185 C C . ARG A 1 412 ? 13.252 6.826 2.093 1.00 86.12 412 ARG A C 1
ATOM 3187 O O . ARG A 1 412 ? 13.590 6.663 0.931 1.00 86.12 412 ARG A O 1
ATOM 3194 N N . GLY A 1 413 ? 13.974 6.372 3.118 1.00 86.06 413 GLY A N 1
ATOM 3195 C CA . GLY A 1 413 ? 15.258 5.682 2.940 1.00 86.06 413 GLY A CA 1
ATOM 3196 C C . GLY A 1 413 ? 15.160 4.484 1.982 1.00 86.06 413 GLY A C 1
ATOM 3197 O O . GLY A 1 413 ? 15.782 4.523 0.920 1.00 86.06 413 GLY A O 1
ATOM 3198 N N . PRO A 1 414 ? 14.332 3.468 2.294 1.00 84.31 414 PRO A N 1
ATOM 3199 C CA . PRO A 1 414 ? 14.174 2.285 1.448 1.00 84.31 414 PRO A CA 1
ATOM 3200 C C . PRO A 1 414 ? 13.734 2.591 0.011 1.00 84.31 414 PRO A C 1
ATOM 3202 O O . PRO A 1 414 ? 14.308 2.049 -0.931 1.00 84.31 414 PRO A O 1
ATOM 3205 N N . VAL A 1 415 ? 12.753 3.482 -0.180 1.00 84.44 415 VAL A N 1
ATOM 3206 C CA . VAL A 1 415 ? 12.246 3.847 -1.517 1.00 84.44 415 VAL A CA 1
ATOM 3207 C C . VAL A 1 415 ? 13.307 4.575 -2.340 1.00 84.44 415 VAL A C 1
ATOM 3209 O O . VAL A 1 415 ? 13.443 4.327 -3.541 1.00 84.44 415 VAL A O 1
ATOM 3212 N N . LEU A 1 416 ? 14.071 5.469 -1.714 1.00 87.31 416 LEU A N 1
ATOM 3213 C CA . LEU A 1 416 ? 15.126 6.218 -2.389 1.00 87.31 416 LEU A CA 1
ATOM 3214 C C . LEU A 1 416 ? 16.298 5.316 -2.767 1.00 87.31 416 LEU A C 1
ATOM 3216 O O . LEU A 1 416 ? 16.782 5.401 -3.893 1.00 87.31 416 LEU A O 1
ATOM 3220 N N . ASP A 1 417 ? 16.705 4.408 -1.882 1.00 85.62 417 ASP A N 1
ATOM 3221 C CA . ASP A 1 417 ? 17.775 3.454 -2.175 1.00 85.62 417 ASP A CA 1
ATOM 3222 C C . ASP A 1 417 ? 17.372 2.486 -3.296 1.00 85.62 417 ASP A C 1
ATOM 3224 O O . ASP A 1 417 ? 18.159 2.258 -4.213 1.00 85.62 417 ASP A O 1
ATOM 3228 N N . LEU A 1 418 ? 16.124 2.000 -3.294 1.00 83.62 418 LEU A N 1
ATOM 3229 C CA . LEU A 1 418 ? 15.576 1.213 -4.402 1.00 83.62 418 LEU A CA 1
ATOM 3230 C C . LEU A 1 418 ? 15.591 2.010 -5.714 1.00 83.62 418 LEU A C 1
ATOM 3232 O O . LEU A 1 418 ? 15.968 1.489 -6.760 1.00 83.62 418 LEU A O 1
ATOM 3236 N N . SER A 1 419 ? 15.207 3.288 -5.669 1.00 82.25 419 SER A N 1
ATOM 3237 C CA . SER A 1 419 ? 15.195 4.159 -6.851 1.00 82.25 419 SER A CA 1
ATOM 3238 C C . SER A 1 419 ? 16.598 4.359 -7.434 1.00 82.25 419 SER A C 1
ATOM 3240 O O . SER A 1 419 ? 16.768 4.329 -8.658 1.00 82.25 419 SER A O 1
ATOM 3242 N N . VAL A 1 420 ? 17.605 4.527 -6.573 1.00 85.31 420 VAL A N 1
ATOM 3243 C CA . VAL A 1 420 ? 19.020 4.631 -6.956 1.00 85.31 420 VAL A CA 1
ATOM 3244 C C . VAL A 1 420 ? 19.518 3.308 -7.544 1.00 85.31 420 VAL A C 1
ATOM 3246 O O . VAL A 1 420 ? 20.072 3.308 -8.644 1.00 85.31 420 VAL A O 1
ATOM 3249 N N . GLU A 1 421 ? 19.252 2.173 -6.890 1.00 84.62 421 GLU A N 1
ATOM 3250 C CA . GLU A 1 421 ? 19.687 0.850 -7.361 1.00 84.62 421 GLU A CA 1
ATOM 3251 C C . GLU A 1 421 ? 19.074 0.497 -8.722 1.00 84.62 421 GLU A C 1
ATOM 3253 O O . GLU A 1 421 ? 19.786 0.141 -9.667 1.00 84.62 421 GLU A O 1
ATOM 3258 N N . VAL A 1 422 ? 17.761 0.703 -8.876 1.00 79.94 422 VAL A N 1
ATOM 3259 C CA . VAL A 1 422 ? 17.071 0.538 -10.160 1.00 79.94 422 VAL A CA 1
ATOM 3260 C C . VAL A 1 422 ? 17.728 1.424 -11.217 1.00 79.94 422 VAL A C 1
ATOM 3262 O O . VAL A 1 422 ? 18.025 0.941 -12.311 1.00 79.94 422 VAL A O 1
ATOM 3265 N N . THR A 1 423 ? 18.017 2.691 -10.898 1.00 82.81 423 THR A N 1
ATOM 3266 C CA . THR A 1 423 ? 18.658 3.651 -11.814 1.00 82.81 423 THR A CA 1
ATOM 3267 C C . THR A 1 423 ? 20.048 3.189 -12.264 1.00 82.81 423 THR A C 1
ATOM 3269 O O . THR A 1 423 ? 20.346 3.229 -13.467 1.00 82.81 423 THR A O 1
ATOM 3272 N N . HIS A 1 424 ? 20.876 2.699 -11.340 1.00 83.31 424 HIS A N 1
ATOM 3273 C CA . HIS A 1 424 ? 22.201 2.152 -11.633 1.00 83.31 424 HIS A CA 1
ATOM 3274 C C . HIS A 1 424 ? 22.130 0.889 -12.489 1.00 83.31 424 HIS A C 1
ATOM 3276 O O . HIS A 1 424 ? 22.854 0.768 -13.485 1.00 83.31 424 HIS A O 1
ATOM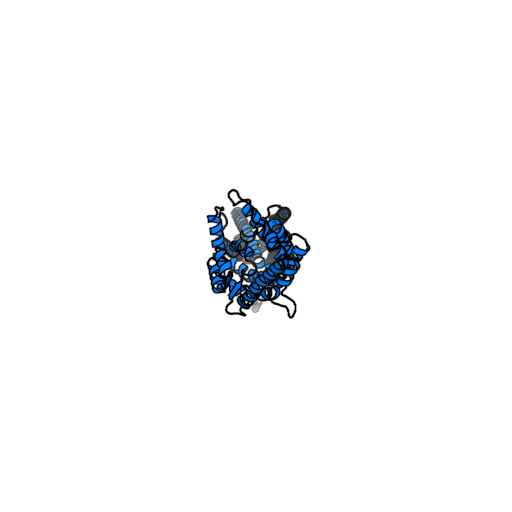 3282 N N . GLY A 1 425 ? 21.222 -0.034 -12.176 1.00 79.81 425 GLY A N 1
ATOM 3283 C CA . GLY A 1 425 ? 21.070 -1.250 -12.962 1.00 79.81 425 GLY A CA 1
ATOM 3284 C C . GLY A 1 425 ? 20.540 -0.988 -14.377 1.00 79.81 425 GLY A C 1
ATOM 3285 O O . GLY A 1 425 ? 20.973 -1.668 -15.317 1.00 79.81 425 GLY A O 1
ATOM 3286 N N . ILE A 1 426 ? 19.730 0.065 -14.594 1.00 75.44 426 ILE A N 1
ATOM 3287 C CA . ILE A 1 426 ? 19.414 0.549 -15.953 1.00 75.44 426 ILE A CA 1
ATOM 3288 C C . ILE A 1 426 ? 20.708 0.891 -16.698 1.00 75.44 426 ILE A C 1
ATOM 3290 O O . ILE A 1 426 ? 20.935 0.403 -17.812 1.00 75.44 426 ILE A O 1
ATOM 3294 N N . SER A 1 427 ? 21.551 1.730 -16.089 1.00 77.12 427 SER A N 1
ATOM 3295 C CA . SER A 1 427 ? 22.800 2.222 -16.678 1.00 77.12 427 SER A CA 1
ATOM 3296 C C . SER A 1 427 ? 23.727 1.062 -17.060 1.00 77.12 427 SER A C 1
ATOM 3298 O O . SER A 1 427 ? 24.226 0.980 -18.194 1.00 77.12 427 SER A O 1
ATOM 3300 N N . ALA A 1 428 ? 23.882 0.092 -16.156 1.00 80.31 428 ALA A N 1
ATOM 3301 C CA . ALA A 1 428 ? 24.690 -1.103 -16.371 1.00 80.31 428 ALA A CA 1
ATOM 3302 C C . ALA A 1 428 ? 24.143 -1.978 -17.514 1.00 80.31 428 ALA A C 1
ATOM 3304 O O . ALA A 1 428 ? 24.887 -2.352 -18.432 1.00 80.31 428 ALA A O 1
ATOM 3305 N N . ALA A 1 429 ? 22.834 -2.254 -17.522 1.00 72.94 429 ALA A N 1
ATOM 3306 C CA . ALA A 1 429 ? 22.191 -3.067 -18.554 1.00 72.94 429 ALA A CA 1
ATOM 3307 C C . ALA A 1 429 ? 22.292 -2.423 -19.946 1.00 72.94 429 ALA A C 1
ATOM 3309 O O . ALA A 1 429 ? 22.536 -3.111 -20.949 1.00 72.94 429 ALA A O 1
ATOM 3310 N N . MET A 1 430 ? 22.131 -1.100 -20.021 1.00 71.00 430 MET A N 1
ATOM 3311 C CA . MET A 1 430 ? 22.319 -0.359 -21.263 1.00 71.00 430 MET A CA 1
ATOM 3312 C C . MET A 1 430 ? 23.769 -0.441 -21.758 1.00 71.00 430 MET A C 1
ATOM 3314 O O . MET A 1 430 ? 24.002 -0.731 -22.937 1.00 71.00 430 MET A O 1
ATOM 3318 N N . THR A 1 431 ? 24.739 -0.241 -20.862 1.00 78.00 431 THR A N 1
ATOM 3319 C CA . THR A 1 431 ? 26.174 -0.282 -21.178 1.00 78.00 431 THR A CA 1
ATOM 3320 C C . THR A 1 431 ? 26.584 -1.649 -21.724 1.00 78.00 431 THR A C 1
ATOM 3322 O O . THR A 1 431 ? 27.235 -1.730 -22.771 1.00 78.00 431 THR A O 1
ATOM 3325 N N . TRP A 1 432 ? 26.137 -2.738 -21.090 1.00 76.62 432 TRP A N 1
ATOM 3326 C CA . TRP A 1 432 ? 26.437 -4.098 -21.544 1.00 76.62 432 TRP A CA 1
ATOM 3327 C C . TRP A 1 432 ? 25.880 -4.393 -22.942 1.00 76.62 432 TRP A C 1
ATOM 3329 O O . TRP A 1 432 ? 26.580 -4.937 -23.801 1.00 76.62 432 TRP A O 1
ATOM 3339 N N . ARG A 1 433 ? 24.636 -3.986 -23.225 1.00 71.31 433 ARG A N 1
ATOM 3340 C CA . ARG A 1 433 ? 24.031 -4.177 -24.554 1.00 71.31 433 ARG A CA 1
ATOM 3341 C C . ARG A 1 433 ? 24.729 -3.355 -25.630 1.00 71.31 433 ARG A C 1
ATOM 3343 O O . ARG A 1 433 ? 24.971 -3.872 -26.722 1.00 71.31 433 ARG A O 1
ATOM 3350 N N . ALA A 1 434 ? 25.077 -2.104 -25.338 1.00 72.50 434 ALA A N 1
ATOM 3351 C CA . ALA A 1 434 ? 25.839 -1.273 -26.264 1.00 72.50 434 ALA A CA 1
ATOM 3352 C C . ALA A 1 434 ? 27.223 -1.884 -26.557 1.00 72.50 434 ALA A C 1
ATOM 3354 O O . ALA A 1 434 ? 27.639 -1.939 -27.718 1.00 72.50 434 ALA A O 1
ATOM 3355 N N . ALA A 1 435 ? 27.894 -2.437 -25.540 1.00 75.06 435 ALA A N 1
ATOM 3356 C CA . ALA A 1 435 ? 29.155 -3.154 -25.707 1.00 75.06 435 ALA A CA 1
ATOM 3357 C C . ALA A 1 435 ? 28.994 -4.414 -26.578 1.00 75.06 435 ALA A C 1
ATOM 3359 O O . ALA A 1 435 ? 29.795 -4.638 -27.488 1.00 75.06 435 ALA A O 1
ATOM 3360 N N . ALA A 1 436 ? 27.930 -5.199 -26.381 1.00 73.69 436 ALA A N 1
ATOM 3361 C CA . ALA A 1 436 ? 27.642 -6.376 -27.203 1.00 73.69 436 ALA A CA 1
ATOM 3362 C C . ALA A 1 436 ? 27.428 -6.018 -28.687 1.00 73.69 436 ALA A C 1
ATOM 3364 O O . ALA A 1 436 ? 27.988 -6.670 -29.574 1.00 73.69 436 ALA A O 1
ATOM 3365 N N . TRP A 1 437 ? 26.680 -4.946 -28.975 1.00 71.75 437 TRP A N 1
ATOM 3366 C CA . TRP A 1 437 ? 26.499 -4.440 -30.342 1.00 71.75 437 TRP A CA 1
ATOM 3367 C C . TRP A 1 437 ? 27.804 -3.949 -30.967 1.00 71.75 437 TRP A C 1
ATOM 3369 O O . TRP A 1 437 ? 28.049 -4.195 -32.151 1.00 71.75 437 TRP A O 1
ATOM 3379 N N . LEU A 1 438 ? 28.663 -3.297 -30.181 1.00 75.69 438 LEU A N 1
ATOM 3380 C CA . LEU A 1 438 ? 29.980 -2.866 -30.635 1.00 75.69 438 LEU A CA 1
ATOM 3381 C C . LEU A 1 438 ? 30.852 -4.067 -31.023 1.00 75.69 438 LEU A C 1
ATOM 3383 O O . LEU A 1 438 ? 31.427 -4.080 -32.112 1.00 75.69 438 LEU A O 1
ATOM 3387 N N . VAL A 1 439 ? 30.898 -5.102 -30.179 1.00 72.50 439 VAL A N 1
ATOM 3388 C CA . VAL A 1 439 ? 31.630 -6.347 -30.464 1.00 72.50 439 VAL A CA 1
ATOM 3389 C C . VAL A 1 439 ? 31.103 -7.003 -31.740 1.00 72.50 439 VAL A C 1
ATOM 3391 O O . VAL A 1 439 ? 31.894 -7.352 -32.617 1.00 72.50 439 VAL A O 1
ATOM 3394 N N . LEU A 1 440 ? 29.781 -7.110 -31.899 1.00 72.25 440 LEU A N 1
ATOM 3395 C CA . LEU A 1 440 ? 29.174 -7.663 -33.110 1.00 72.25 440 LEU A CA 1
ATOM 3396 C C . LEU A 1 440 ? 29.558 -6.857 -34.362 1.00 72.25 440 LEU A C 1
ATOM 3398 O O . LEU A 1 440 ? 29.949 -7.440 -35.376 1.00 72.25 440 LEU A O 1
ATOM 3402 N N . GLY A 1 441 ? 29.503 -5.524 -34.288 1.00 69.19 441 GLY A N 1
ATOM 3403 C CA . GLY A 1 441 ? 29.914 -4.637 -35.378 1.00 69.19 441 GLY A CA 1
ATOM 3404 C C . GLY A 1 441 ? 31.379 -4.836 -35.780 1.00 69.19 441 GLY A C 1
ATOM 3405 O O . GLY A 1 441 ? 31.690 -4.946 -36.969 1.00 69.19 441 GLY A O 1
ATOM 3406 N N . LEU A 1 442 ? 32.277 -4.962 -34.798 1.00 75.62 442 LEU A N 1
ATOM 3407 C CA . LEU A 1 442 ? 33.701 -5.224 -35.024 1.00 75.62 442 LEU A CA 1
ATOM 3408 C C . LEU A 1 442 ? 33.955 -6.613 -35.627 1.00 75.62 442 LEU A C 1
ATOM 3410 O O . LEU A 1 442 ? 34.788 -6.741 -36.527 1.00 75.62 442 LEU A O 1
ATOM 3414 N N . LEU A 1 443 ? 33.219 -7.643 -35.198 1.00 73.19 443 LEU A N 1
ATOM 3415 C CA . LEU A 1 443 ? 33.314 -8.993 -35.766 1.00 73.19 443 LEU A CA 1
ATOM 3416 C C . LEU A 1 443 ? 32.884 -9.024 -37.237 1.00 73.19 443 LEU A C 1
ATOM 3418 O O . LEU A 1 443 ? 33.578 -9.610 -38.070 1.00 73.19 443 LEU A O 1
ATOM 3422 N N . VAL A 1 444 ? 31.780 -8.352 -37.583 1.00 72.69 444 VAL A N 1
ATOM 3423 C CA . VAL A 1 444 ? 31.330 -8.223 -38.980 1.00 72.69 444 VAL A CA 1
ATOM 3424 C C . VAL A 1 444 ? 32.382 -7.492 -39.815 1.00 72.69 444 VAL A C 1
ATOM 3426 O O . VAL A 1 444 ? 32.711 -7.937 -40.917 1.00 72.69 444 VAL A O 1
ATOM 3429 N N . LEU A 1 445 ? 32.961 -6.409 -39.287 1.00 74.75 445 LEU A N 1
ATOM 3430 C CA . LEU A 1 445 ? 34.034 -5.672 -39.954 1.00 74.75 445 LEU A CA 1
ATOM 3431 C C . LEU A 1 445 ? 35.255 -6.572 -40.213 1.00 74.75 445 LEU A C 1
ATOM 3433 O O . LEU A 1 445 ? 35.757 -6.629 -41.339 1.00 74.75 445 LEU A O 1
ATOM 3437 N N . ALA A 1 446 ? 35.700 -7.319 -39.200 1.00 77.31 446 ALA A N 1
ATOM 3438 C CA . ALA A 1 446 ? 36.824 -8.244 -39.304 1.00 77.31 446 ALA A CA 1
ATOM 3439 C C . ALA A 1 446 ? 36.562 -9.347 -40.343 1.00 77.31 446 ALA A C 1
ATOM 3441 O O . ALA A 1 446 ? 37.431 -9.626 -41.173 1.00 77.31 446 ALA A O 1
ATOM 3442 N N . LEU A 1 447 ? 35.352 -9.919 -40.363 1.00 76.88 447 LEU A N 1
ATOM 3443 C CA . LEU A 1 447 ? 34.945 -10.930 -41.339 1.00 76.88 447 LEU A CA 1
ATOM 3444 C C . LEU A 1 447 ? 34.980 -10.380 -42.771 1.00 76.88 447 LEU A C 1
ATOM 3446 O O . LEU A 1 447 ? 35.508 -11.037 -43.668 1.00 76.88 447 LEU A O 1
ATOM 3450 N N . VAL A 1 448 ? 34.472 -9.162 -42.992 1.00 75.56 448 VAL A N 1
ATOM 3451 C CA . VAL A 1 448 ? 34.493 -8.500 -44.309 1.00 75.56 448 VAL A CA 1
ATOM 3452 C C . VAL A 1 448 ? 35.929 -8.241 -44.779 1.00 75.56 448 VAL A C 1
ATOM 3454 O O . VAL A 1 448 ? 36.235 -8.458 -45.954 1.00 75.56 448 VAL A O 1
ATOM 3457 N N . VAL A 1 449 ? 36.824 -7.830 -43.875 1.00 77.25 449 VAL A N 1
ATOM 3458 C CA . VAL A 1 449 ? 38.249 -7.601 -44.175 1.00 77.25 449 VAL A CA 1
ATOM 3459 C C . VAL A 1 449 ? 38.995 -8.914 -44.439 1.00 77.25 449 VAL A C 1
ATOM 3461 O O . VAL A 1 449 ? 39.853 -8.963 -45.322 1.00 77.25 449 VAL A O 1
ATOM 3464 N N . ALA A 1 450 ? 38.667 -9.990 -43.719 1.00 81.38 450 ALA A N 1
ATOM 3465 C CA . ALA A 1 450 ? 39.285 -11.308 -43.877 1.00 81.38 450 ALA A CA 1
ATOM 3466 C C . ALA A 1 450 ? 38.739 -12.100 -45.081 1.00 81.38 450 ALA A C 1
ATOM 3468 O O . ALA A 1 450 ? 39.438 -12.956 -45.628 1.00 81.38 450 ALA A O 1
ATOM 3469 N N . TRP A 1 451 ? 37.529 -11.786 -45.551 1.00 81.44 451 TRP A N 1
ATOM 3470 C CA . TRP A 1 451 ? 36.840 -12.459 -46.658 1.00 81.44 451 TRP A CA 1
ATOM 3471 C C . TRP A 1 451 ? 37.677 -12.689 -47.931 1.00 81.44 451 TRP A C 1
ATOM 3473 O O . TRP A 1 451 ? 37.572 -13.766 -48.524 1.00 81.44 451 TRP A O 1
ATOM 3483 N N . PRO A 1 452 ? 38.524 -11.745 -48.398 1.00 80.69 452 PRO A N 1
ATOM 3484 C CA . PRO A 1 452 ? 39.370 -11.968 -49.569 1.00 80.69 452 PRO A CA 1
ATOM 3485 C C . PRO A 1 452 ? 40.405 -13.076 -49.361 1.00 80.69 452 PRO A C 1
ATOM 3487 O O . PRO A 1 452 ? 40.752 -13.743 -50.328 1.00 80.69 452 PRO A O 1
ATOM 3490 N N . ARG A 1 453 ? 40.878 -13.276 -48.123 1.00 83.25 453 ARG A N 1
ATOM 3491 C CA . ARG A 1 453 ? 41.853 -14.320 -47.770 1.00 83.25 453 ARG A CA 1
ATOM 3492 C C . ARG A 1 453 ? 41.201 -15.690 -47.587 1.00 83.25 453 ARG A C 1
ATOM 3494 O O . ARG A 1 453 ? 41.858 -16.699 -47.794 1.00 83.25 453 ARG A O 1
ATOM 3501 N N . LEU A 1 454 ? 39.918 -15.716 -47.222 1.00 80.88 454 LEU A N 1
ATOM 3502 C CA . LEU A 1 454 ? 39.153 -16.945 -46.992 1.00 80.88 454 LEU A CA 1
ATOM 3503 C C . LEU A 1 454 ? 38.618 -17.587 -48.277 1.00 80.88 454 LEU A C 1
ATOM 3505 O O . LEU A 1 454 ? 38.205 -18.743 -48.251 1.00 80.88 454 LEU A O 1
ATOM 3509 N N . ARG A 1 455 ? 38.606 -16.870 -49.409 1.00 78.19 455 ARG A N 1
ATOM 3510 C CA . ARG A 1 455 ? 38.242 -17.489 -50.686 1.00 78.19 455 ARG A CA 1
ATOM 3511 C C . ARG A 1 455 ? 39.409 -18.350 -51.170 1.00 78.19 455 ARG A C 1
ATOM 3513 O O . ARG A 1 455 ? 40.465 -17.780 -51.447 1.00 78.19 455 ARG A O 1
ATOM 3520 N N . PRO A 1 456 ? 39.239 -19.680 -51.306 1.00 70.44 456 PRO A N 1
ATOM 3521 C CA . PRO A 1 456 ? 40.271 -20.513 -51.902 1.00 70.44 456 PRO A CA 1
ATOM 3522 C C . PRO A 1 456 ? 40.602 -19.957 -53.287 1.00 70.44 456 PRO A C 1
ATOM 3524 O O . PRO A 1 456 ? 39.700 -19.559 -54.034 1.00 70.44 456 PRO A O 1
ATOM 3527 N N . ALA A 1 457 ? 41.900 -19.869 -53.595 1.00 77.62 457 ALA A N 1
ATOM 3528 C CA . ALA A 1 457 ? 42.359 -19.442 -54.909 1.00 77.62 457 ALA A CA 1
ATOM 3529 C C . ALA A 1 457 ? 41.606 -20.263 -55.966 1.00 77.62 457 ALA A C 1
ATOM 3531 O O . ALA A 1 457 ? 41.480 -21.477 -55.778 1.00 77.62 457 ALA A O 1
ATOM 3532 N N . PRO A 1 458 ? 41.069 -19.642 -57.034 1.00 75.00 458 PRO A N 1
ATOM 3533 C CA . PRO A 1 458 ? 40.409 -20.395 -58.086 1.00 75.00 458 PRO A CA 1
ATOM 3534 C C . PRO A 1 458 ? 41.403 -21.447 -58.566 1.00 75.00 458 PRO A C 1
ATOM 3536 O O . PRO A 1 458 ? 42.467 -21.107 -59.085 1.00 75.00 458 PRO A O 1
ATOM 3539 N N . THR A 1 459 ? 41.100 -22.720 -58.314 1.00 70.81 459 THR A N 1
ATOM 3540 C CA . THR A 1 459 ? 41.891 -23.837 -58.814 1.00 70.81 459 THR A CA 1
ATOM 3541 C C . THR A 1 459 ? 41.903 -23.697 -60.322 1.00 70.81 459 THR A C 1
ATOM 3543 O O . THR A 1 459 ? 40.894 -23.930 -60.983 1.00 70.81 459 THR A O 1
ATOM 3546 N N . SER A 1 460 ? 43.029 -23.224 -60.851 1.00 62.72 460 SER A N 1
ATOM 3547 C CA . SER A 1 460 ? 43.279 -23.082 -62.277 1.00 62.72 460 SER A CA 1
ATOM 3548 C C . SER A 1 460 ? 43.390 -24.477 -62.888 1.00 62.72 460 SER A C 1
ATOM 3550 O O . SER A 1 460 ? 44.476 -24.953 -63.206 1.00 62.72 460 SER A O 1
ATOM 3552 N N . THR A 1 461 ? 42.261 -25.152 -63.061 1.00 63.28 461 THR A N 1
ATOM 3553 C CA . THR A 1 461 ? 42.129 -26.305 -63.946 1.00 63.28 461 THR A CA 1
ATOM 3554 C C . THR A 1 461 ? 41.826 -25.799 -65.353 1.00 63.28 461 THR A C 1
ATOM 3556 O O . THR A 1 461 ? 40.775 -26.066 -65.926 1.00 63.28 461 THR A O 1
ATOM 3559 N N . ALA A 1 462 ? 42.754 -25.029 -65.926 1.00 63.34 462 ALA A N 1
ATOM 3560 C CA . ALA A 1 462 ? 42.765 -24.817 -67.366 1.00 63.34 462 ALA A CA 1
ATOM 3561 C C . ALA A 1 462 ? 43.342 -26.088 -68.020 1.00 63.34 462 ALA A C 1
ATOM 3563 O O . ALA A 1 462 ? 44.492 -26.440 -67.732 1.00 63.34 462 ALA A O 1
ATOM 3564 N N . PRO A 1 463 ? 42.588 -26.813 -68.866 1.00 63.84 463 PRO A N 1
ATOM 3565 C CA . PRO A 1 463 ? 43.133 -27.947 -69.598 1.00 63.84 463 PRO A CA 1
ATOM 3566 C C . PRO A 1 463 ? 44.228 -27.455 -70.555 1.00 63.84 463 PRO A C 1
ATOM 3568 O O . PRO A 1 463 ? 43.991 -26.594 -71.402 1.00 63.84 463 PRO A O 1
ATOM 3571 N N . ARG A 1 464 ? 45.444 -27.996 -70.407 1.00 59.94 464 ARG A N 1
ATOM 3572 C CA . ARG A 1 464 ? 46.561 -27.803 -71.345 1.00 59.94 464 ARG A CA 1
ATOM 3573 C C . ARG A 1 464 ? 46.096 -28.219 -72.744 1.00 59.94 464 ARG A C 1
ATOM 3575 O O . ARG A 1 464 ? 45.835 -29.397 -72.976 1.00 59.94 464 ARG A O 1
ATOM 3582 N N . ALA A 1 465 ? 45.995 -27.268 -73.670 1.00 65.94 465 ALA A N 1
ATOM 3583 C CA . ALA A 1 465 ? 45.775 -27.582 -75.076 1.00 65.94 465 ALA A CA 1
ATOM 3584 C C . ALA A 1 465 ? 46.985 -28.370 -75.630 1.00 65.94 465 ALA A C 1
ATOM 3586 O O . ALA A 1 465 ? 48.125 -28.030 -75.298 1.00 65.94 465 ALA A O 1
ATOM 3587 N N . PRO A 1 466 ? 46.769 -29.418 -76.446 1.00 65.50 466 PRO A N 1
ATOM 3588 C CA . PRO A 1 466 ? 47.849 -30.238 -76.983 1.00 65.50 466 PRO A CA 1
ATOM 3589 C C . PRO A 1 466 ? 48.691 -29.452 -77.996 1.00 65.50 466 PRO A C 1
ATOM 3591 O O . PRO A 1 466 ? 48.176 -28.853 -78.941 1.00 65.50 466 PRO A O 1
ATOM 3594 N N . GLN A 1 467 ? 50.004 -29.478 -77.783 1.00 61.66 467 GLN A N 1
ATOM 3595 C CA . GLN A 1 467 ? 51.028 -28.897 -78.645 1.00 61.66 467 GLN A CA 1
ATOM 3596 C C . GLN A 1 467 ? 51.086 -29.705 -79.955 1.00 61.66 467 GLN A C 1
ATOM 3598 O O . GLN A 1 467 ? 51.409 -30.892 -79.930 1.00 61.66 467 GLN A O 1
ATOM 3603 N N . LYS A 1 468 ? 50.714 -29.096 -81.089 1.00 58.97 468 LYS A N 1
ATOM 3604 C CA . LYS A 1 468 ? 50.890 -29.706 -82.419 1.00 58.97 468 LYS A CA 1
ATOM 3605 C C . LYS A 1 468 ? 52.343 -29.526 -82.873 1.00 58.97 468 LYS A C 1
ATOM 3607 O O . LYS A 1 468 ? 52.866 -28.418 -82.768 1.00 58.97 468 LYS A O 1
ATOM 3612 N N . ALA A 1 469 ? 52.938 -30.640 -83.302 1.00 64.25 469 ALA A N 1
ATOM 3613 C CA . ALA A 1 469 ? 54.293 -30.774 -83.835 1.00 64.25 469 ALA A CA 1
ATOM 3614 C C . ALA A 1 469 ? 54.438 -30.177 -85.238 1.00 64.25 469 ALA A C 1
ATOM 3616 O O . ALA A 1 469 ? 53.425 -30.188 -85.980 1.00 64.25 469 ALA A O 1
#

Foldseek 3Di:
DLVVLVVVLVVVVVVLLVLLLLLQLLQLCCVQLLALQNLLVLCVVLVLLVLCLVQVLLLVLLVCLVCVCPPPDPLCNLQNQDNDPVLSVLVSVLVCLQVPSVLVSVQSSQCSNFVSCCLLVVDVKGKGFAASQNSLCQAQNADVPHHHSVLVSCVVRLRLLSSLVSLQVVVVVVCVDPPHDDPPDDTLCVVCPVVSVVSSVLSSVLVSQVSVFVSCCLQVVDVKGKHFRACCVPLVVQCSCCSSLVHHSVCCNPGNRMDMPVNVLVVQCVDPQLVRNRPVLNSQNNYPRHHMDMRVSVLVNVVSVVVVCVVVVHDPPDDRSVRSSVVSNCSNVSSNPVSVVSLVVSLQSQLVSQDPDPLRSLLRSLVSQLVSLVVSLVCLLPVLCVPPLVVLVVVLVCLLPDPPDPDSNSSSVSVSSSSNSSSVVSSVSSNVVSVVSNVVSVVSNVCSVCVVVPDPDPPPPPPDDDDDD

pLDDT: mean 85.97, std 10.25, range [58.97, 98.06]

Sequence (469 aa):
MIVARRALAVFLTLPLLALLLVGVTFGAASATVLSGDYLADAMDDTDFYHRVHAEGLPALVQQYVDHQEERLPDNLQGMNLPRDPRSVARLTEVLQTMFPETLVQQQSDEFLREFVPWITGRRGAFEWQVSLHDPLLATFAPRGTEPPLFQAAWLDLDMSHRLLEGLSARQAEQRAQPGAAPPEEPSILDQLGQDLPAAEAWTDDALFEVIDSMVPYLAGQAEDFNIHIDFTPYPQLAEPLAGMLRSDEATLLAEGWRFDSAELRRKLQESDNVAVNDPEQSIAIFRPGGTTFTSDDFVERVEAQRQERIAAGEDDTGPTLAEVRTALRVVRLAGSWLPIALALLLAVAIGFLGGHDRRTRLLWGAGALAVVAAITLGATSTVYAATIEDRVDTWAAEERIAEDSALPVALRGPVLDLSVEVTHGISAAMTWRAAAWLVLGLLVLALVVAWPRLRPAPTSTAPRAPQKA